Protein AF-A0A1M7HHP9-F1 (afdb_monomer_lite)

Structure (mmCIF, N/CA/C/O backbone):
data_AF-A0A1M7HHP9-F1
#
_entry.id   AF-A0A1M7HHP9-F1
#
loop_
_atom_site.group_PDB
_atom_site.id
_atom_site.type_symbol
_atom_site.label_atom_id
_atom_site.label_alt_id
_atom_site.label_comp_id
_atom_site.label_asym_id
_atom_site.label_entity_id
_atom_site.label_seq_id
_atom_site.pdbx_PDB_ins_code
_atom_site.Cartn_x
_atom_site.Cartn_y
_atom_site.Cartn_z
_atom_site.occupancy
_atom_site.B_iso_or_equiv
_atom_site.auth_seq_id
_atom_site.auth_comp_id
_atom_site.auth_asym_id
_atom_site.auth_atom_id
_atom_site.pdbx_PDB_model_num
ATOM 1 N N . MET A 1 1 ? -4.214 -17.407 -10.089 1.00 53.19 1 MET A N 1
ATOM 2 C CA . MET A 1 1 ? -5.221 -17.128 -11.129 1.00 53.19 1 MET A CA 1
ATOM 3 C C . MET A 1 1 ? -4.438 -16.578 -12.290 1.00 53.19 1 MET A C 1
ATOM 5 O O . MET A 1 1 ? -3.520 -15.814 -12.044 1.00 53.19 1 MET A O 1
ATOM 9 N N . VAL A 1 2 ? -4.725 -17.038 -13.494 1.00 55.94 2 VAL A N 1
ATOM 10 C CA . VAL A 1 2 ? -3.990 -16.623 -14.681 1.00 55.94 2 VAL A CA 1
ATOM 11 C C . VAL A 1 2 ? -4.709 -15.399 -15.241 1.00 55.94 2 VAL A C 1
ATOM 13 O O . VAL A 1 2 ? -5.878 -15.502 -15.608 1.00 55.94 2 VAL A O 1
ATOM 16 N N . VAL A 1 3 ? -4.061 -14.236 -15.213 1.00 57.31 3 VAL A N 1
ATOM 17 C CA . VAL A 1 3 ? -4.671 -12.956 -15.604 1.00 57.31 3 VAL A CA 1
ATOM 18 C C . VAL A 1 3 ? -3.800 -12.321 -16.674 1.00 57.31 3 VAL A C 1
ATOM 20 O O . VAL A 1 3 ? -2.603 -12.152 -16.467 1.00 57.31 3 VAL A O 1
ATOM 23 N N . ASN A 1 4 ? -4.398 -11.965 -17.812 1.00 64.94 4 ASN A N 1
ATOM 24 C CA . ASN A 1 4 ? -3.746 -11.050 -18.740 1.00 64.94 4 ASN A CA 1
ATOM 25 C C . ASN A 1 4 ? -3.861 -9.643 -18.144 1.00 64.94 4 ASN A C 1
ATOM 27 O O . ASN A 1 4 ? -4.970 -9.146 -17.949 1.00 64.94 4 ASN A O 1
ATOM 31 N N . LYS A 1 5 ? -2.720 -9.035 -17.823 1.00 72.06 5 LYS A N 1
ATOM 32 C CA . LYS A 1 5 ? -2.660 -7.723 -17.174 1.00 72.06 5 LYS A CA 1
ATOM 33 C C . LYS A 1 5 ? -2.850 -6.557 -18.150 1.00 72.06 5 LYS A C 1
ATOM 35 O O . LYS A 1 5 ? -3.095 -5.442 -17.712 1.00 72.06 5 LYS A O 1
ATOM 40 N N . GLY A 1 6 ? -2.782 -6.802 -19.461 1.00 81.38 6 GLY A N 1
ATOM 41 C CA . GLY A 1 6 ? -3.069 -5.803 -20.494 1.00 81.38 6 GLY A CA 1
ATOM 42 C C . GLY A 1 6 ? -1.967 -4.763 -20.719 1.00 81.38 6 GLY A C 1
ATOM 43 O O . GLY A 1 6 ? -2.207 -3.797 -21.441 1.00 81.38 6 GLY A O 1
ATOM 44 N N . PHE A 1 7 ? -0.776 -4.962 -20.148 1.00 88.94 7 PHE A N 1
ATOM 45 C CA . PHE A 1 7 ? 0.396 -4.102 -20.331 1.00 88.94 7 PHE A CA 1
ATOM 46 C C . PHE A 1 7 ? 1.686 -4.924 -20.412 1.00 88.94 7 PHE A C 1
ATOM 48 O O . PHE A 1 7 ? 1.739 -6.063 -19.939 1.00 88.94 7 PHE A O 1
ATOM 55 N N . SER A 1 8 ? 2.737 -4.351 -21.000 1.00 88.44 8 SER A N 1
ATOM 56 C CA . SER A 1 8 ? 4.092 -4.904 -20.911 1.00 88.44 8 SER A CA 1
ATOM 57 C C . SER A 1 8 ? 5.008 -4.033 -20.057 1.00 88.44 8 SER A C 1
ATOM 59 O O . SER A 1 8 ? 4.940 -2.810 -20.098 1.00 88.44 8 SER A O 1
ATOM 61 N N . PHE A 1 9 ? 5.934 -4.663 -19.339 1.00 90.06 9 PHE A N 1
ATOM 62 C CA . PHE A 1 9 ? 7.009 -3.967 -18.640 1.00 90.06 9 PHE A CA 1
ATOM 63 C C . PHE A 1 9 ? 8.262 -4.841 -18.602 1.00 90.06 9 PHE A C 1
ATOM 65 O O . PHE A 1 9 ? 8.195 -6.053 -18.380 1.00 90.06 9 PHE A O 1
ATOM 72 N N . SER A 1 10 ? 9.412 -4.211 -18.824 1.00 88.88 10 SER A N 1
ATOM 73 C CA . SER A 1 10 ? 10.724 -4.846 -18.755 1.00 88.88 10 SER A CA 1
ATOM 74 C C . SER A 1 10 ? 11.565 -4.133 -17.712 1.00 88.88 10 SER A C 1
ATOM 76 O O . SER A 1 10 ? 11.562 -2.905 -17.670 1.00 88.88 10 SER A O 1
ATOM 78 N N . ASN A 1 11 ? 12.323 -4.894 -16.927 1.00 90.62 11 ASN A N 1
ATOM 79 C CA . ASN A 1 11 ? 13.262 -4.340 -15.961 1.00 90.62 11 ASN A CA 1
ATOM 80 C C . ASN A 1 11 ? 14.692 -4.802 -16.233 1.00 90.62 11 ASN A C 1
ATOM 82 O O . ASN A 1 11 ? 14.923 -5.784 -16.940 1.00 90.62 11 ASN A O 1
ATOM 86 N N . ILE A 1 12 ? 15.656 -4.103 -15.644 1.00 87.50 12 ILE A N 1
ATOM 87 C CA . ILE A 1 12 ? 17.038 -4.560 -15.579 1.00 87.50 12 ILE A CA 1
ATOM 88 C C . ILE A 1 12 ? 17.132 -5.620 -14.484 1.00 87.50 12 ILE A C 1
ATOM 90 O O . ILE A 1 12 ? 16.880 -5.336 -13.319 1.00 87.50 12 ILE A O 1
ATOM 94 N N . VAL A 1 13 ? 17.504 -6.841 -14.860 1.00 89.88 13 VAL A N 1
ATOM 95 C CA . VAL A 1 13 ? 17.664 -7.968 -13.937 1.00 89.88 13 VAL A CA 1
ATOM 96 C C . VAL A 1 13 ? 19.115 -8.433 -13.952 1.00 89.88 13 VAL A C 1
ATOM 98 O O . VAL A 1 13 ? 19.722 -8.625 -15.008 1.00 89.88 13 VAL A O 1
ATOM 101 N N . GLY A 1 14 ? 19.689 -8.597 -12.765 1.00 87.81 14 GLY A N 1
ATOM 102 C CA . GLY A 1 14 ? 21.088 -8.957 -12.563 1.00 87.81 14 GLY A CA 1
ATOM 103 C C . GLY A 1 14 ? 21.316 -9.472 -11.148 1.00 87.81 14 GLY A C 1
ATOM 104 O O . GLY A 1 14 ? 20.387 -9.963 -10.512 1.00 87.81 14 GLY A O 1
ATOM 105 N N . MET A 1 15 ? 22.545 -9.352 -10.645 1.00 90.94 15 MET A N 1
ATOM 106 C CA . MET A 1 15 ? 22.829 -9.619 -9.233 1.00 90.94 15 MET A CA 1
ATOM 107 C C . MET A 1 15 ? 22.945 -8.322 -8.449 1.00 90.94 15 MET A C 1
ATOM 109 O O . MET A 1 15 ? 23.720 -7.432 -8.800 1.00 90.94 15 MET A O 1
ATOM 113 N N . TYR A 1 16 ? 22.221 -8.275 -7.343 1.00 93.12 16 TYR A N 1
ATOM 114 C CA . TYR A 1 16 ? 22.178 -7.170 -6.408 1.00 93.12 16 TYR A CA 1
ATOM 115 C C . TYR A 1 16 ? 22.799 -7.574 -5.077 1.00 93.12 16 TYR A C 1
ATOM 117 O O . TYR A 1 16 ? 22.799 -8.744 -4.683 1.00 93.12 16 TYR A O 1
ATOM 125 N N . ALA A 1 17 ? 23.331 -6.583 -4.375 1.00 94.00 17 ALA A N 1
ATOM 126 C CA . ALA A 1 17 ? 23.825 -6.732 -3.018 1.00 94.00 17 ALA A CA 1
ATOM 127 C C . ALA A 1 17 ? 23.444 -5.513 -2.184 1.00 94.00 17 ALA A C 1
ATOM 129 O O . ALA A 1 17 ? 23.281 -4.414 -2.713 1.00 94.00 17 ALA A O 1
ATOM 130 N N . ILE A 1 18 ? 23.359 -5.714 -0.871 1.00 94.25 18 ILE A N 1
ATOM 131 C CA . ILE A 1 18 ? 23.227 -4.621 0.088 1.00 94.25 18 ILE A CA 1
ATOM 132 C C . ILE A 1 18 ? 24.627 -4.200 0.536 1.00 94.25 18 ILE A C 1
ATOM 134 O O . ILE A 1 18 ? 25.429 -5.049 0.932 1.00 94.25 18 ILE A O 1
ATOM 138 N N . LYS A 1 19 ? 24.926 -2.903 0.464 1.00 91.31 19 LYS A N 1
ATOM 139 C CA . LYS A 1 19 ? 26.200 -2.309 0.892 1.00 91.31 19 LYS A CA 1
ATOM 140 C C . LYS A 1 19 ? 25.954 -1.134 1.830 1.00 91.31 19 LYS A C 1
ATOM 142 O O . LYS A 1 19 ? 24.908 -0.497 1.758 1.00 91.31 19 LYS A O 1
ATOM 147 N N . GLU A 1 20 ? 26.936 -0.844 2.677 1.00 88.31 20 GLU A N 1
ATOM 148 C CA . GLU A 1 20 ? 26.949 0.389 3.465 1.00 88.31 20 GLU A CA 1
ATOM 149 C C . GLU A 1 20 ? 27.219 1.597 2.550 1.00 88.31 20 GLU A C 1
ATOM 151 O O . GLU A 1 20 ? 28.043 1.527 1.633 1.00 88.31 20 GLU A O 1
ATOM 156 N N . MET A 1 21 ? 26.535 2.708 2.805 1.00 76.25 21 MET A N 1
ATOM 157 C CA . MET A 1 21 ? 26.713 3.974 2.115 1.00 76.25 21 MET A CA 1
ATOM 158 C C . MET A 1 21 ? 28.061 4.592 2.503 1.00 76.25 21 MET A C 1
ATOM 160 O O . MET A 1 21 ? 28.452 4.555 3.675 1.00 76.25 21 MET A O 1
ATOM 164 N N . PRO A 1 22 ? 28.785 5.205 1.553 1.00 66.06 22 PRO A N 1
ATOM 165 C CA . PRO A 1 22 ? 29.992 5.950 1.875 1.00 66.06 22 PRO A CA 1
ATOM 166 C C . PRO A 1 22 ? 29.670 7.109 2.835 1.00 66.06 22 PRO A C 1
ATOM 168 O O . PRO A 1 22 ? 28.656 7.790 2.694 1.00 66.06 22 PRO A O 1
ATOM 171 N N . ALA A 1 23 ? 30.564 7.357 3.800 1.00 56.50 23 ALA A N 1
ATOM 172 C CA . ALA A 1 23 ? 30.360 8.242 4.959 1.00 56.50 23 ALA A CA 1
ATOM 173 C C . ALA A 1 23 ? 29.946 9.700 4.645 1.00 56.50 23 ALA A C 1
ATOM 175 O O . ALA A 1 23 ? 29.529 10.424 5.548 1.00 56.50 23 ALA A O 1
ATOM 176 N N . ASN A 1 24 ? 30.038 10.119 3.381 1.00 51.72 24 ASN A N 1
ATOM 177 C CA . ASN A 1 24 ? 29.730 11.465 2.900 1.00 51.72 24 ASN A CA 1
ATOM 178 C C . ASN A 1 24 ? 28.254 11.630 2.473 1.00 51.72 24 ASN A C 1
ATOM 180 O O . ASN A 1 24 ? 27.870 12.705 2.019 1.00 51.72 24 ASN A O 1
ATOM 184 N N . HIS A 1 25 ? 27.431 10.580 2.576 1.00 47.97 25 HIS A N 1
ATOM 185 C CA . HIS A 1 25 ? 25.999 10.580 2.240 1.00 47.97 25 HIS A CA 1
ATOM 186 C C . HIS A 1 25 ? 25.142 10.182 3.451 1.00 47.97 25 HIS A C 1
ATOM 188 O O . HIS A 1 25 ? 24.228 9.371 3.344 1.00 47.97 25 HIS A O 1
ATOM 194 N N . LYS A 1 26 ? 25.457 10.736 4.629 1.00 43.06 26 LYS A N 1
ATOM 195 C CA . LYS A 1 26 ? 24.654 10.553 5.846 1.00 43.06 26 LYS A CA 1
ATOM 196 C C . LYS A 1 26 ? 23.369 11.370 5.772 1.00 43.06 26 LYS A C 1
ATOM 198 O O . LYS A 1 26 ? 23.274 12.449 6.346 1.00 43.06 26 LYS A O 1
ATOM 203 N N . LEU A 1 27 ? 22.391 10.833 5.069 1.00 46.41 27 LEU A N 1
ATOM 204 C CA . LEU A 1 27 ? 20.988 11.168 5.230 1.00 46.41 27 LEU A CA 1
ATOM 205 C C . LEU A 1 27 ? 20.285 9.809 5.283 1.00 46.41 27 LEU A C 1
ATOM 207 O O . LEU A 1 27 ? 20.341 9.086 4.293 1.00 46.41 27 LEU A O 1
ATOM 211 N N . ASN A 1 28 ? 19.656 9.485 6.423 1.00 50.41 28 ASN A N 1
ATOM 212 C CA . ASN A 1 28 ? 18.664 8.408 6.648 1.00 50.41 28 ASN A CA 1
ATOM 213 C C . ASN A 1 28 ? 19.106 7.242 7.570 1.00 50.41 28 ASN A C 1
ATOM 215 O O . ASN A 1 28 ? 20.288 7.032 7.836 1.00 50.41 28 ASN A O 1
ATOM 219 N N . SER A 1 29 ? 18.105 6.556 8.138 1.00 56.34 29 SER A N 1
ATOM 220 C CA . SER A 1 29 ? 18.165 5.720 9.348 1.00 56.34 29 SER A CA 1
ATOM 221 C C . SER A 1 29 ? 18.798 4.332 9.177 1.00 56.34 29 SER A C 1
ATOM 223 O O . SER A 1 29 ? 19.263 3.769 10.170 1.00 56.34 29 SER A O 1
ATOM 225 N N . SER A 1 30 ? 18.955 3.813 7.959 1.00 62.09 30 SER A N 1
ATOM 226 C CA . SER A 1 30 ? 20.000 2.838 7.648 1.00 62.09 30 SER A CA 1
ATOM 227 C C . SER A 1 30 ? 20.970 3.410 6.620 1.00 62.09 30 SER A C 1
ATOM 229 O O . SER A 1 30 ? 20.599 3.855 5.535 1.00 62.09 30 SER A O 1
ATOM 231 N N . ASN A 1 31 ? 22.265 3.364 6.936 1.00 77.50 31 ASN A N 1
ATOM 232 C CA . ASN A 1 31 ? 23.327 3.703 5.990 1.00 77.50 31 ASN A CA 1
ATOM 233 C C . ASN A 1 31 ? 23.468 2.597 4.926 1.00 77.50 31 ASN A C 1
ATOM 235 O O . ASN A 1 31 ? 24.584 2.237 4.587 1.00 77.50 31 ASN A O 1
ATOM 239 N N . LYS A 1 32 ? 22.383 1.993 4.425 1.00 89.25 32 LYS A N 1
ATOM 240 C CA . LYS A 1 32 ? 22.427 0.834 3.527 1.00 89.25 32 LYS A CA 1
ATOM 241 C C . LYS A 1 32 ? 21.716 1.105 2.210 1.00 89.25 32 LYS A C 1
ATOM 243 O O . LYS A 1 32 ? 20.617 1.653 2.160 1.00 89.25 32 LYS A O 1
ATOM 248 N N . ILE A 1 33 ? 22.340 0.646 1.134 1.00 90.31 33 ILE A N 1
ATOM 249 C CA . ILE A 1 33 ? 21.826 0.721 -0.233 1.00 90.31 33 ILE A CA 1
ATOM 250 C C . ILE A 1 33 ? 21.805 -0.661 -0.868 1.00 90.31 33 ILE A C 1
ATOM 252 O O . ILE A 1 33 ? 22.700 -1.478 -0.650 1.00 90.31 33 ILE A O 1
ATOM 256 N N . ILE A 1 34 ? 20.791 -0.906 -1.686 1.00 92.69 34 ILE A N 1
ATOM 257 C CA . ILE A 1 34 ? 20.716 -2.032 -2.608 1.00 92.69 34 ILE A CA 1
ATOM 258 C C . ILE A 1 34 ? 21.317 -1.553 -3.928 1.00 92.69 34 ILE A C 1
ATOM 260 O O . ILE A 1 34 ? 20.832 -0.583 -4.504 1.00 92.69 34 ILE A O 1
ATOM 264 N N . THR A 1 35 ? 22.371 -2.212 -4.403 1.00 91.31 35 THR A N 1
ATOM 265 C CA . THR A 1 35 ? 23.112 -1.802 -5.606 1.00 91.31 35 THR A CA 1
ATOM 266 C C . THR A 1 35 ? 23.379 -2.992 -6.519 1.00 91.31 35 THR A C 1
ATOM 268 O O . THR A 1 35 ? 23.590 -4.120 -6.052 1.00 91.31 35 THR A O 1
ATOM 271 N N . ALA A 1 36 ? 23.369 -2.756 -7.830 1.00 88.00 36 ALA A N 1
ATOM 272 C CA . ALA A 1 36 ? 23.753 -3.766 -8.810 1.00 88.00 36 ALA A CA 1
ATOM 273 C C . ALA A 1 36 ? 25.262 -4.070 -8.714 1.00 88.00 36 ALA A C 1
ATOM 275 O O . ALA A 1 36 ? 26.099 -3.168 -8.711 1.00 88.00 36 ALA A O 1
ATOM 276 N N . LEU A 1 37 ? 25.635 -5.351 -8.659 1.00 85.38 37 LEU A N 1
ATOM 277 C CA . LEU A 1 37 ? 27.043 -5.774 -8.655 1.00 85.38 37 LEU A CA 1
ATOM 278 C C . LEU A 1 37 ? 27.695 -5.665 -10.036 1.00 85.38 37 LEU A C 1
ATOM 280 O O . LEU A 1 37 ? 28.905 -5.475 -10.136 1.00 85.38 37 LEU A O 1
ATOM 284 N N . TYR A 1 38 ? 26.898 -5.803 -11.089 1.00 77.81 38 TYR A N 1
ATOM 285 C CA . TYR A 1 38 ? 27.306 -5.670 -12.479 1.00 77.81 38 TYR A CA 1
ATOM 286 C C . TYR A 1 38 ? 26.111 -5.209 -13.324 1.00 77.81 38 TYR A C 1
ATOM 288 O O . TYR A 1 38 ? 24.967 -5.315 -12.868 1.00 77.81 38 TYR A O 1
ATOM 296 N N . PRO A 1 39 ? 26.341 -4.706 -14.550 1.00 69.62 39 PRO A N 1
ATOM 297 C CA . PRO A 1 39 ? 25.261 -4.343 -15.458 1.00 69.62 39 PRO A CA 1
ATOM 298 C C . PRO A 1 39 ? 24.360 -5.557 -15.726 1.00 69.62 39 PRO A C 1
ATOM 300 O O . PRO A 1 39 ? 24.784 -6.529 -16.344 1.00 69.62 39 PRO A O 1
ATOM 303 N N . GLY A 1 40 ? 23.131 -5.524 -15.206 1.00 78.69 40 GLY A N 1
ATOM 304 C CA . GLY A 1 40 ? 22.105 -6.518 -15.519 1.00 78.69 40 GLY A CA 1
ATOM 305 C C . GLY A 1 40 ? 21.593 -6.382 -16.955 1.00 78.69 40 GLY A C 1
ATOM 306 O O . GLY A 1 40 ? 21.861 -5.374 -17.622 1.00 78.69 40 GLY A O 1
ATOM 307 N N . ASN A 1 41 ? 20.811 -7.369 -17.390 1.00 82.31 41 ASN A N 1
ATOM 308 C CA . ASN A 1 41 ? 20.209 -7.429 -18.723 1.00 82.31 41 ASN A CA 1
ATOM 309 C C . ASN A 1 41 ? 18.741 -7.011 -18.680 1.00 82.31 41 ASN A C 1
ATOM 311 O O . ASN A 1 41 ? 18.076 -7.161 -17.650 1.00 82.31 41 ASN A O 1
ATOM 315 N N . LEU A 1 42 ? 18.218 -6.529 -19.806 1.00 84.00 42 LEU A N 1
ATOM 316 C CA . LEU A 1 42 ? 16.804 -6.203 -19.900 1.00 84.00 42 LEU A CA 1
ATOM 317 C C . LEU A 1 42 ? 15.982 -7.500 -19.967 1.00 84.00 42 LEU A C 1
ATOM 319 O O . LEU A 1 42 ? 16.120 -8.301 -20.890 1.00 84.00 42 LEU A O 1
ATOM 323 N N . LYS A 1 43 ? 15.099 -7.710 -18.991 1.00 88.00 43 LYS A N 1
ATOM 324 C CA . LYS A 1 43 ? 14.197 -8.863 -18.922 1.00 88.00 43 LYS A CA 1
ATOM 325 C C . LYS A 1 43 ? 12.753 -8.382 -18.936 1.00 88.00 43 LYS A C 1
ATOM 327 O O . LYS A 1 43 ? 12.373 -7.535 -18.130 1.00 88.00 43 LYS A O 1
ATOM 332 N N . LYS A 1 44 ? 11.938 -8.955 -19.823 1.00 88.81 44 LYS A N 1
ATOM 333 C CA . LYS A 1 44 ? 10.489 -8.731 -19.828 1.00 88.81 44 LYS A CA 1
ATOM 334 C C . LYS A 1 44 ? 9.876 -9.410 -18.601 1.00 88.81 44 LYS A C 1
ATOM 336 O O . LYS A 1 44 ? 10.042 -10.617 -18.436 1.00 88.81 44 LYS A O 1
ATOM 341 N N . LEU A 1 45 ? 9.236 -8.626 -17.738 1.00 90.50 45 LEU A N 1
ATOM 342 C CA . LEU A 1 45 ? 8.615 -9.100 -16.498 1.00 90.50 45 LEU A CA 1
ATOM 343 C C . LEU A 1 45 ? 7.104 -9.212 -16.617 1.00 90.50 45 LEU A C 1
ATOM 345 O O . LEU A 1 45 ? 6.557 -10.181 -16.119 1.00 90.50 45 LEU A O 1
ATOM 349 N N . TYR A 1 46 ? 6.485 -8.245 -17.297 1.00 90.06 46 TYR A N 1
ATOM 350 C CA . TYR A 1 46 ? 5.071 -8.264 -17.642 1.00 90.06 46 TYR A CA 1
ATOM 351 C C . TYR A 1 46 ? 4.915 -8.247 -19.152 1.00 90.06 46 TYR A C 1
ATOM 353 O O . TYR A 1 46 ? 5.674 -7.576 -19.869 1.00 90.06 46 TYR A O 1
ATOM 361 N N . SER A 1 47 ? 3.908 -8.946 -19.653 1.00 85.12 47 SER A N 1
ATOM 362 C CA . SER A 1 47 ? 3.653 -9.027 -21.079 1.00 85.12 47 SER A CA 1
ATOM 363 C C . SER A 1 47 ? 2.165 -9.023 -21.414 1.00 85.12 47 SER A C 1
ATOM 365 O O . SER A 1 47 ? 1.408 -9.911 -21.035 1.00 85.12 47 SER A O 1
ATOM 367 N N . GLN A 1 48 ? 1.783 -8.052 -22.247 1.00 76.75 48 GLN A N 1
ATOM 368 C CA . GLN A 1 48 ? 0.407 -7.782 -22.677 1.00 76.75 48 GLN A CA 1
ATOM 369 C C . GLN A 1 48 ? -0.300 -8.978 -23.339 1.00 76.75 48 GLN A C 1
ATOM 371 O O . GLN A 1 48 ? -1.524 -9.064 -23.328 1.00 76.75 48 GLN A O 1
ATOM 376 N N . ASN A 1 49 ? 0.457 -9.903 -23.933 1.00 68.06 49 ASN A N 1
ATOM 377 C CA . ASN A 1 49 ? -0.086 -11.029 -24.702 1.00 68.06 49 ASN A CA 1
ATOM 378 C C . ASN A 1 49 ? 0.114 -12.381 -24.014 1.00 68.06 49 ASN A C 1
ATOM 380 O O . ASN A 1 49 ? -0.187 -13.416 -24.609 1.00 68.06 49 ASN A O 1
ATOM 384 N N . SER A 1 50 ? 0.643 -12.394 -22.789 1.00 64.69 50 SER A N 1
ATOM 385 C CA . SER A 1 50 ? 0.848 -13.628 -22.043 1.00 64.69 50 SER A CA 1
ATOM 386 C C . SER A 1 50 ? 0.065 -13.646 -20.749 1.00 64.69 50 SER A C 1
ATOM 388 O O . SER A 1 50 ? -0.161 -12.657 -20.063 1.00 64.69 50 SER A O 1
ATOM 390 N N . TYR A 1 51 ? -0.341 -14.859 -20.447 1.00 60.00 51 TYR A N 1
ATOM 391 C CA . TYR A 1 51 ? -0.986 -15.254 -19.229 1.00 60.00 51 TYR A CA 1
ATOM 392 C C . TYR A 1 51 ? 0.105 -15.639 -18.237 1.00 60.00 51 TYR A C 1
ATOM 394 O O . TYR A 1 51 ? 0.734 -16.685 -18.386 1.00 60.00 51 TYR A O 1
ATOM 402 N N . GLU A 1 52 ? 0.374 -14.765 -17.274 1.00 64.00 52 GLU A N 1
ATOM 403 C CA . GLU A 1 52 ? 1.422 -14.996 -16.282 1.00 64.00 52 GLU A CA 1
ATOM 404 C C . GLU A 1 52 ? 0.860 -15.754 -15.074 1.00 64.00 52 GLU A C 1
ATOM 406 O O . GLU A 1 52 ? -0.265 -15.518 -14.615 1.00 64.00 52 GLU A O 1
ATOM 411 N N . GLU A 1 53 ? 1.636 -16.726 -14.590 1.00 62.75 53 GLU A N 1
ATOM 412 C CA . GLU A 1 53 ? 1.368 -17.404 -13.327 1.00 62.75 53 GLU A CA 1
ATOM 413 C C . GLU A 1 53 ? 2.048 -16.644 -12.191 1.00 62.75 53 GLU A C 1
ATOM 415 O O . GLU A 1 53 ? 3.255 -16.428 -12.218 1.00 62.75 53 GLU A O 1
ATOM 420 N N . GLY A 1 54 ? 1.274 -16.294 -11.167 1.00 79.56 54 GLY A N 1
ATOM 421 C CA . GLY A 1 54 ? 1.781 -15.549 -10.018 1.00 79.56 54 GLY A CA 1
ATOM 422 C C . GLY A 1 54 ? 1.493 -14.057 -10.127 1.00 79.56 54 GLY A C 1
ATOM 423 O O . GLY A 1 54 ? 0.727 -13.613 -10.979 1.00 79.56 54 GLY A O 1
ATOM 424 N N . SER A 1 55 ? 2.032 -13.309 -9.179 1.00 90.06 55 SER A N 1
ATOM 425 C CA . SER A 1 55 ? 1.862 -11.866 -9.071 1.00 90.06 55 SER A CA 1
ATOM 426 C C . SER A 1 55 ? 3.090 -11.330 -8.373 1.00 90.06 55 SER A C 1
ATOM 428 O O . SER A 1 55 ? 3.392 -11.739 -7.247 1.00 90.06 55 SER A O 1
ATOM 430 N N . ILE A 1 56 ? 3.796 -10.434 -9.052 1.00 94.75 56 ILE A N 1
ATOM 431 C CA . ILE A 1 56 ? 5.021 -9.854 -8.512 1.00 94.75 56 ILE A CA 1
ATOM 432 C C . ILE A 1 56 ? 4.654 -8.978 -7.312 1.00 94.75 56 ILE A C 1
ATOM 434 O O . ILE A 1 56 ? 5.350 -9.024 -6.303 1.00 94.75 56 ILE A O 1
ATOM 438 N N . ALA A 1 57 ? 3.509 -8.286 -7.361 1.00 95.06 57 ALA A N 1
ATOM 439 C CA . ALA A 1 57 ? 2.991 -7.513 -6.234 1.00 95.06 57 ALA A CA 1
ATOM 440 C C . ALA A 1 57 ? 2.717 -8.382 -4.986 1.00 95.06 57 ALA A C 1
ATOM 442 O O . ALA A 1 57 ? 3.123 -8.028 -3.877 1.00 95.06 57 ALA A O 1
ATOM 443 N N . TYR A 1 58 ? 2.083 -9.556 -5.143 1.00 94.50 58 TYR A N 1
ATOM 444 C CA . TYR A 1 58 ? 1.838 -10.467 -4.013 1.00 94.50 58 TYR A CA 1
ATOM 445 C C . TYR A 1 58 ? 3.113 -11.116 -3.458 1.00 94.50 58 TYR A C 1
ATOM 447 O O . TYR A 1 58 ? 3.150 -11.443 -2.266 1.00 94.50 58 TYR A O 1
ATOM 455 N N . GLU A 1 59 ? 4.138 -11.313 -4.291 1.00 95.19 59 GLU A N 1
ATOM 456 C CA . GLU A 1 59 ? 5.464 -11.756 -3.847 1.00 95.19 59 GLU A CA 1
ATOM 457 C C . GLU A 1 59 ? 6.209 -10.643 -3.107 1.00 95.19 59 GLU A C 1
ATOM 459 O O . GLU A 1 59 ? 6.748 -10.896 -2.032 1.00 95.19 59 GLU A O 1
ATOM 464 N N . PHE A 1 60 ? 6.180 -9.417 -3.633 1.00 96.94 60 PHE A N 1
ATOM 465 C CA . PHE A 1 60 ? 6.842 -8.250 -3.054 1.00 96.94 60 PHE A CA 1
ATOM 466 C C . PHE A 1 60 ? 6.325 -7.934 -1.651 1.00 96.94 60 PHE A C 1
ATOM 468 O O . PHE A 1 60 ? 7.097 -7.886 -0.699 1.00 96.94 60 PHE A O 1
ATOM 475 N N . GLN A 1 61 ? 5.006 -7.821 -1.493 1.00 95.25 61 GLN A N 1
ATOM 476 C CA . G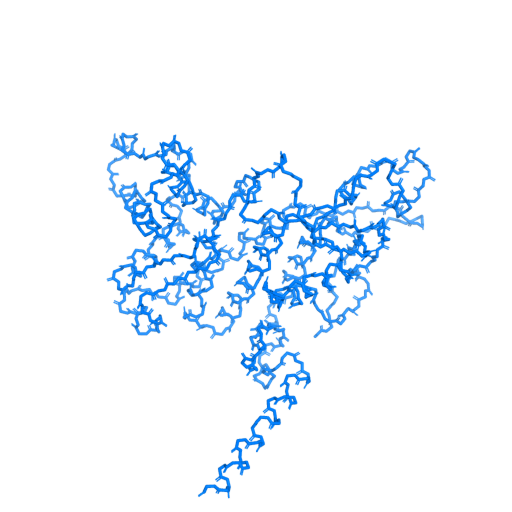LN A 1 61 ? 4.387 -7.535 -0.195 1.00 95.25 61 GLN A CA 1
ATOM 477 C C . GLN A 1 61 ? 4.618 -8.646 0.850 1.00 95.25 61 GLN A C 1
ATOM 479 O O . GLN A 1 61 ? 4.433 -8.429 2.043 1.00 95.25 61 GLN A O 1
ATOM 484 N N . ALA A 1 62 ? 4.949 -9.867 0.407 1.00 95.50 62 ALA A N 1
ATOM 485 C CA . ALA A 1 62 ? 5.162 -11.012 1.289 1.00 95.50 62 ALA A CA 1
ATOM 486 C C . ALA A 1 62 ? 6.598 -11.107 1.824 1.00 95.50 62 ALA A C 1
ATOM 488 O O . ALA A 1 62 ? 6.862 -12.003 2.630 1.00 95.50 62 ALA A O 1
ATOM 489 N N . ILE A 1 63 ? 7.509 -10.245 1.357 1.00 96.25 63 ILE A N 1
ATOM 490 C CA . ILE A 1 63 ? 8.900 -10.211 1.807 1.00 96.25 63 ILE A CA 1
ATOM 491 C C . ILE A 1 63 ? 8.931 -9.914 3.307 1.00 96.25 63 ILE A C 1
ATOM 493 O O . ILE A 1 63 ? 8.370 -8.923 3.771 1.00 96.25 63 ILE A O 1
ATOM 497 N N . ASP A 1 64 ? 9.627 -10.760 4.064 1.00 94.31 64 ASP A N 1
ATOM 498 C CA . ASP A 1 64 ? 10.008 -10.420 5.434 1.00 94.31 64 ASP A CA 1
ATOM 499 C C . ASP A 1 64 ? 11.081 -9.326 5.388 1.00 94.31 64 ASP A C 1
ATOM 501 O O . ASP A 1 64 ? 12.201 -9.555 4.927 1.00 94.31 64 ASP A O 1
ATOM 505 N N . THR A 1 65 ? 10.734 -8.128 5.857 1.00 91.75 65 THR A N 1
ATOM 506 C CA . THR A 1 65 ? 11.599 -6.940 5.823 1.00 91.75 65 THR A CA 1
ATOM 507 C C . THR A 1 65 ? 12.855 -7.089 6.682 1.00 91.75 65 THR A C 1
ATOM 509 O O . THR A 1 65 ? 13.841 -6.390 6.448 1.00 91.75 65 THR A O 1
ATOM 512 N N . ASN A 1 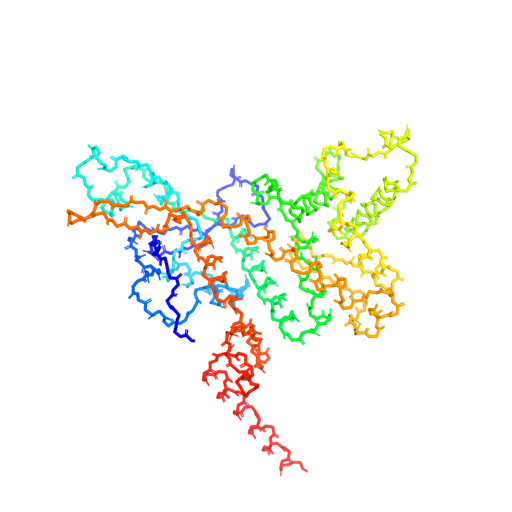66 ? 12.871 -8.043 7.620 1.00 91.75 66 ASN A N 1
ATOM 513 C CA . ASN A 1 66 ? 14.053 -8.387 8.411 1.00 91.75 66 ASN A CA 1
ATOM 514 C C . ASN A 1 66 ? 14.955 -9.426 7.718 1.00 91.75 66 ASN A C 1
ATOM 516 O O . ASN A 1 66 ? 16.109 -9.615 8.118 1.00 91.75 66 ASN A O 1
ATOM 520 N N . ASP A 1 67 ? 14.468 -10.097 6.669 1.00 94.75 67 ASP A N 1
ATOM 521 C CA . ASP A 1 67 ? 15.216 -11.101 5.917 1.00 94.75 67 ASP A CA 1
ATOM 522 C C . ASP A 1 67 ? 15.858 -10.497 4.661 1.00 94.75 67 ASP A C 1
ATOM 524 O O . ASP A 1 67 ? 15.329 -10.529 3.546 1.00 94.75 67 ASP A O 1
ATOM 528 N N . ILE A 1 68 ? 17.091 -10.017 4.835 1.00 93.75 68 ILE A N 1
ATOM 529 C CA . ILE A 1 68 ? 17.932 -9.484 3.752 1.00 93.75 68 ILE A CA 1
ATOM 530 C C . ILE A 1 68 ? 18.038 -10.452 2.561 1.00 93.75 68 ILE A C 1
ATOM 532 O O . ILE A 1 68 ? 18.156 -10.008 1.415 1.00 93.75 68 ILE A O 1
ATOM 536 N N . LYS A 1 69 ? 18.001 -11.773 2.787 1.00 96.19 69 LYS A N 1
ATOM 537 C CA . LYS A 1 69 ? 18.110 -12.739 1.686 1.00 96.19 69 LYS A CA 1
ATOM 538 C C . LYS A 1 69 ? 16.872 -12.709 0.803 1.00 96.19 69 LYS A C 1
ATOM 540 O O . LYS A 1 69 ? 17.032 -12.803 -0.410 1.00 96.19 69 LYS A O 1
ATOM 545 N N . GLN A 1 70 ? 15.679 -12.547 1.378 1.00 96.25 70 GLN A N 1
ATOM 546 C CA . GLN A 1 70 ? 14.445 -12.408 0.601 1.00 96.25 70 GLN A CA 1
ATOM 547 C C . GLN A 1 70 ? 14.447 -11.120 -0.222 1.00 96.25 70 GLN A C 1
ATOM 549 O O . GLN A 1 70 ? 14.121 -11.168 -1.406 1.00 96.25 70 GLN A O 1
ATOM 554 N N . ILE A 1 71 ? 14.912 -10.006 0.355 1.00 96.88 71 ILE A N 1
ATOM 555 C CA . ILE A 1 71 ? 15.074 -8.729 -0.363 1.00 96.88 71 ILE A CA 1
ATOM 556 C C . ILE A 1 71 ? 16.015 -8.901 -1.566 1.00 96.88 71 ILE A C 1
ATOM 558 O O . ILE A 1 71 ? 15.654 -8.582 -2.698 1.00 96.88 71 ILE A O 1
ATOM 562 N N . ILE A 1 72 ? 17.210 -9.464 -1.350 1.00 96.50 72 ILE A N 1
ATOM 563 C CA . ILE A 1 72 ? 18.183 -9.700 -2.429 1.00 96.50 72 ILE A CA 1
ATOM 564 C C . ILE A 1 72 ? 17.625 -10.678 -3.469 1.00 96.50 72 ILE A C 1
ATOM 566 O O . ILE A 1 72 ? 17.819 -10.472 -4.665 1.00 96.50 72 ILE A O 1
ATOM 570 N N . GLN A 1 73 ? 16.935 -11.738 -3.042 1.00 96.88 73 GLN A N 1
ATOM 571 C CA . GLN A 1 73 ? 16.333 -12.709 -3.951 1.00 96.88 73 GLN A CA 1
ATOM 572 C C . GLN A 1 73 ? 15.276 -12.055 -4.846 1.00 96.88 73 GLN A C 1
ATOM 574 O O . GLN A 1 73 ? 15.294 -12.292 -6.054 1.00 96.88 73 GLN A O 1
ATOM 579 N N . PHE A 1 74 ? 14.416 -11.204 -4.282 1.00 97.25 74 PHE A N 1
ATOM 580 C CA . PHE A 1 74 ? 13.434 -10.442 -5.046 1.00 97.25 74 PHE A CA 1
ATOM 581 C C . PHE A 1 74 ? 14.119 -9.548 -6.087 1.00 97.25 74 PHE A C 1
ATOM 583 O O . PHE A 1 74 ? 13.817 -9.645 -7.278 1.00 97.25 74 PHE A O 1
ATOM 590 N N . CYS A 1 75 ? 15.115 -8.755 -5.675 1.00 96.06 75 CYS A N 1
ATOM 591 C CA . CYS A 1 75 ? 15.864 -7.887 -6.587 1.00 96.06 75 CYS A CA 1
ATOM 592 C C . CYS A 1 75 ? 16.598 -8.683 -7.678 1.00 96.06 75 CYS A C 1
ATOM 594 O O . CYS A 1 75 ? 16.617 -8.282 -8.837 1.00 96.06 75 CYS A O 1
ATOM 596 N N . ASN A 1 76 ? 17.164 -9.848 -7.358 1.00 94.81 76 ASN A N 1
ATOM 597 C CA . ASN A 1 76 ? 17.813 -10.711 -8.352 1.00 94.81 76 ASN A CA 1
ATOM 598 C C . ASN A 1 76 ? 16.822 -11.310 -9.359 1.00 94.81 76 ASN A C 1
ATOM 600 O O . ASN A 1 76 ? 17.203 -11.646 -10.479 1.00 94.81 76 ASN A O 1
ATOM 604 N N . GLN A 1 77 ? 15.561 -11.482 -8.965 1.00 95.12 77 GLN A N 1
ATOM 605 C CA . GLN A 1 77 ? 14.524 -12.070 -9.808 1.00 95.12 77 GLN A CA 1
ATOM 606 C C . GLN A 1 77 ? 13.839 -11.031 -10.708 1.00 95.12 77 GLN A C 1
ATOM 608 O O . GLN A 1 77 ? 13.549 -11.336 -11.876 1.00 95.12 77 GLN A O 1
ATOM 613 N N . TYR A 1 78 ? 13.618 -9.824 -10.175 1.00 95.44 78 TYR A N 1
ATOM 614 C CA . TYR A 1 78 ? 12.774 -8.784 -10.771 1.00 95.44 78 TYR A CA 1
ATOM 615 C C . TYR A 1 78 ? 13.468 -7.431 -10.989 1.00 95.44 78 TYR A C 1
ATOM 617 O O . TYR A 1 78 ? 12.893 -6.563 -11.635 1.00 95.44 78 TYR A O 1
ATOM 625 N N . GLY A 1 79 ? 14.697 -7.234 -10.519 1.00 93.75 79 GLY A N 1
ATOM 626 C CA . GLY A 1 79 ? 15.381 -5.938 -10.556 1.00 93.75 79 GLY A CA 1
ATOM 627 C C . GLY A 1 79 ? 14.996 -5.017 -9.395 1.00 93.75 79 GLY A C 1
ATOM 628 O O . GLY A 1 79 ? 14.267 -5.406 -8.484 1.00 93.75 79 GLY A O 1
ATOM 629 N N . LEU A 1 80 ? 15.504 -3.782 -9.418 1.00 93.88 80 LEU A N 1
ATOM 630 C CA . LEU A 1 80 ? 15.142 -2.752 -8.435 1.00 93.88 80 LEU A CA 1
ATOM 631 C C . LEU A 1 80 ? 13.765 -2.152 -8.731 1.00 93.88 80 LEU A C 1
ATOM 633 O O . LEU A 1 80 ? 13.282 -2.209 -9.863 1.00 93.88 80 LEU A O 1
ATOM 637 N N . LEU A 1 81 ? 13.166 -1.529 -7.710 1.00 93.31 81 LEU A N 1
ATOM 638 C CA . LEU A 1 81 ? 11.891 -0.811 -7.828 1.00 93.31 81 LEU A CA 1
ATOM 639 C C . LEU A 1 81 ? 11.964 0.307 -8.871 1.00 93.31 81 LEU A C 1
ATOM 641 O O . LEU A 1 81 ? 11.052 0.453 -9.681 1.00 93.31 81 LEU A O 1
ATOM 645 N N . PHE A 1 82 ? 13.089 1.023 -8.893 1.00 88.88 82 PHE A N 1
ATOM 646 C CA . PHE A 1 82 ? 13.390 2.106 -9.820 1.00 88.88 82 PHE A CA 1
ATOM 647 C C . PHE A 1 82 ? 14.730 1.843 -10.508 1.00 88.88 82 PHE A C 1
ATOM 649 O O . PHE A 1 82 ? 15.650 1.291 -9.903 1.00 88.88 82 PHE A O 1
ATOM 656 N N . SER A 1 83 ? 14.849 2.258 -11.768 1.00 85.81 83 SER A N 1
ATOM 657 C CA . SER A 1 83 ? 16.096 2.170 -12.525 1.00 85.81 83 SER A CA 1
ATOM 658 C C . SER A 1 83 ? 16.319 3.464 -13.295 1.00 85.81 83 SER A C 1
ATOM 660 O O . SER A 1 83 ? 15.538 3.825 -14.181 1.00 85.81 83 SER A O 1
ATOM 662 N N . ASN A 1 84 ? 17.427 4.139 -12.997 1.00 77.88 84 ASN A N 1
ATOM 663 C CA . ASN A 1 84 ? 17.849 5.331 -13.726 1.00 77.88 84 ASN A CA 1
ATOM 664 C C . ASN A 1 84 ? 18.165 4.985 -15.185 1.00 77.88 84 ASN A C 1
ATOM 666 O O . ASN A 1 84 ? 17.933 5.802 -16.079 1.00 77.88 84 ASN A O 1
ATOM 670 N N . ARG A 1 85 ? 18.622 3.750 -15.447 1.00 76.19 85 ARG A N 1
ATOM 671 C CA . ARG A 1 85 ? 18.808 3.238 -16.814 1.00 76.19 85 ARG A CA 1
ATOM 672 C C . ARG A 1 85 ? 17.495 3.244 -17.583 1.00 76.19 85 ARG A C 1
ATOM 674 O O . ARG A 1 85 ? 17.458 3.747 -18.700 1.00 76.19 85 ARG A O 1
ATOM 681 N N . LEU A 1 86 ? 16.419 2.722 -16.992 1.00 77.56 86 LEU A N 1
ATOM 682 C CA . LEU A 1 86 ? 15.106 2.697 -17.644 1.00 77.56 86 LEU A CA 1
ATOM 683 C C . LEU A 1 86 ? 14.520 4.096 -17.831 1.00 77.56 86 LEU A C 1
ATOM 685 O O . LEU A 1 86 ? 13.951 4.367 -18.889 1.00 77.56 86 LEU A O 1
ATOM 689 N N . LEU A 1 87 ? 14.703 4.996 -16.860 1.00 75.31 87 LEU A N 1
ATOM 690 C CA . LEU A 1 87 ? 14.292 6.397 -16.987 1.00 75.31 87 LEU A CA 1
ATOM 691 C C . LEU A 1 87 ? 14.988 7.088 -18.171 1.00 75.31 87 LEU A C 1
ATOM 693 O O . LEU A 1 87 ? 14.329 7.751 -18.972 1.00 75.31 87 LEU A O 1
ATOM 697 N N . ALA A 1 88 ? 16.296 6.879 -18.355 1.00 66.12 88 ALA A N 1
ATOM 698 C CA . ALA A 1 88 ? 17.045 7.454 -19.477 1.00 66.12 88 ALA A CA 1
ATOM 699 C C . ALA A 1 88 ? 16.544 6.964 -20.854 1.00 66.12 88 ALA A C 1
ATOM 701 O O . ALA A 1 88 ? 16.554 7.719 -21.836 1.00 66.12 88 ALA A O 1
ATOM 702 N N . ASN A 1 89 ? 16.028 5.732 -20.921 1.00 64.12 89 ASN A N 1
ATOM 703 C CA . ASN A 1 89 ? 15.474 5.127 -22.142 1.00 64.12 89 ASN A CA 1
ATOM 704 C C . ASN A 1 89 ? 14.118 5.702 -22.566 1.00 64.12 89 ASN A C 1
ATOM 706 O O . ASN A 1 89 ? 13.593 5.336 -23.619 1.00 64.12 89 ASN A O 1
ATOM 710 N N . GLN A 1 90 ? 13.534 6.592 -21.766 1.00 62.16 90 GLN A N 1
ATOM 711 C CA . GLN A 1 90 ? 12.293 7.279 -22.119 1.00 62.16 90 GLN A CA 1
ATOM 712 C C . GLN A 1 90 ? 12.499 8.435 -23.093 1.00 62.16 90 GLN A C 1
ATOM 714 O O . GLN A 1 90 ? 11.530 9.011 -23.586 1.00 62.16 90 GLN A O 1
ATOM 719 N N . THR A 1 91 ? 13.749 8.786 -23.372 1.00 65.81 91 THR A N 1
ATOM 720 C CA . THR A 1 91 ? 14.082 9.741 -24.422 1.00 65.81 91 THR A CA 1
ATOM 721 C C . THR A 1 91 ? 14.083 9.043 -25.783 1.00 65.81 91 THR A C 1
ATOM 723 O O . THR A 1 91 ? 14.474 7.884 -25.914 1.00 65.81 91 THR A O 1
ATOM 726 N N . ASN A 1 92 ? 13.718 9.765 -26.843 1.00 65.75 92 ASN A N 1
ATOM 727 C CA . ASN A 1 92 ? 13.803 9.267 -28.224 1.00 65.75 92 ASN A CA 1
ATOM 728 C C . ASN A 1 92 ? 15.249 9.201 -28.754 1.00 65.75 92 ASN A C 1
ATOM 730 O O . ASN A 1 92 ? 15.475 9.115 -29.959 1.00 65.75 92 ASN A O 1
ATOM 734 N N . ASN A 1 93 ? 16.242 9.229 -27.863 1.00 61.75 93 ASN A N 1
ATOM 735 C CA . ASN A 1 93 ? 17.656 9.246 -28.214 1.00 61.75 93 ASN A CA 1
ATOM 736 C C . ASN A 1 93 ? 18.063 8.004 -29.024 1.00 61.75 93 ASN A C 1
ATOM 738 O O . ASN A 1 93 ? 18.906 8.114 -29.914 1.00 61.75 93 ASN A O 1
ATOM 742 N N . TYR A 1 94 ? 17.414 6.853 -28.801 1.00 61.81 94 TYR A N 1
ATOM 743 C CA . TYR A 1 94 ? 17.651 5.624 -29.571 1.00 61.81 94 TYR A CA 1
ATOM 744 C C . TYR A 1 94 ? 17.403 5.800 -31.083 1.00 61.81 94 TYR A C 1
ATOM 746 O O . TYR A 1 94 ? 18.130 5.229 -31.897 1.00 61.81 94 TYR A O 1
ATOM 754 N N . ILE A 1 95 ? 16.447 6.657 -31.472 1.00 63.66 95 ILE A N 1
ATOM 755 C CA . ILE A 1 95 ? 16.107 6.938 -32.879 1.00 63.66 95 ILE A CA 1
ATOM 756 C C . ILE A 1 95 ? 17.306 7.553 -33.615 1.00 63.66 95 ILE A C 1
ATOM 758 O O . ILE A 1 95 ? 17.574 7.227 -34.771 1.00 63.66 95 ILE A O 1
ATOM 762 N N . PHE A 1 96 ? 18.075 8.401 -32.931 1.00 59.59 96 PHE A N 1
ATOM 763 C CA . PHE A 1 96 ? 19.235 9.090 -33.500 1.00 59.59 96 PHE A CA 1
ATOM 764 C C . PHE A 1 96 ? 20.519 8.252 -33.452 1.00 59.59 96 PHE A C 1
ATOM 766 O O . PHE A 1 96 ? 21.456 8.524 -34.201 1.00 59.59 96 PHE A O 1
ATOM 773 N N . MET A 1 97 ? 20.546 7.203 -32.626 1.00 58.09 97 MET A N 1
ATOM 774 C CA . MET A 1 97 ? 21.670 6.266 -32.511 1.00 58.09 97 MET A CA 1
ATOM 775 C C . MET A 1 97 ? 21.575 5.079 -33.485 1.00 58.09 97 MET A C 1
ATOM 777 O O . MET A 1 97 ? 22.490 4.260 -33.531 1.00 58.09 97 MET A O 1
ATOM 781 N N . LYS A 1 98 ? 20.494 4.982 -34.280 1.00 54.16 98 LYS A N 1
ATOM 782 C CA . LYS A 1 98 ? 20.207 3.856 -35.197 1.00 54.16 98 LYS A CA 1
ATOM 783 C C . LYS A 1 98 ? 20.257 2.479 -34.509 1.00 54.16 98 LYS A C 1
ATOM 785 O O . LYS A 1 98 ? 20.577 1.477 -35.146 1.00 54.16 98 LYS A O 1
ATOM 790 N N . THR A 1 99 ? 19.943 2.421 -33.218 1.00 57.56 99 THR A N 1
ATOM 791 C CA . THR A 1 99 ? 19.874 1.187 -32.424 1.00 57.56 99 THR A CA 1
ATOM 792 C C . THR A 1 99 ? 18.435 0.906 -31.995 1.00 57.56 99 THR A C 1
ATOM 794 O O . THR A 1 99 ? 17.618 1.816 -31.859 1.00 57.56 99 THR A O 1
ATOM 797 N N . TYR A 1 100 ? 18.099 -0.370 -31.779 1.00 58.00 100 TYR A N 1
ATOM 798 C CA . TYR A 1 100 ? 16.807 -0.745 -31.198 1.00 58.00 100 TYR A CA 1
ATOM 799 C C . TYR A 1 100 ? 16.698 -0.216 -29.759 1.00 58.00 100 TYR A C 1
ATOM 801 O O . TYR A 1 100 ? 17.686 -0.232 -29.022 1.00 58.00 100 TYR A O 1
ATOM 809 N N . LYS A 1 101 ? 15.495 0.192 -29.328 1.00 61.16 101 LYS A N 1
ATOM 810 C CA . LYS A 1 101 ? 15.237 0.698 -27.963 1.00 61.16 101 LYS A CA 1
ATOM 811 C C . LYS A 1 101 ? 15.707 -0.285 -26.876 1.00 61.16 101 LYS A C 1
ATOM 813 O O . LYS A 1 101 ? 16.254 0.138 -25.860 1.00 61.16 101 LYS A O 1
ATOM 818 N N . SER A 1 102 ? 15.577 -1.592 -27.119 1.00 58.03 102 SER A N 1
ATOM 819 C CA . SER A 1 102 ? 16.094 -2.659 -26.246 1.00 58.03 102 SER A CA 1
ATOM 820 C C . SER A 1 102 ? 17.623 -2.649 -26.118 1.00 58.03 102 SER A C 1
ATOM 822 O O . SER A 1 102 ? 18.134 -2.718 -25.008 1.00 58.03 102 SER A O 1
ATOM 824 N N . ILE A 1 103 ? 18.354 -2.474 -27.224 1.00 56.84 103 ILE A N 1
ATOM 825 C CA . ILE A 1 103 ? 19.827 -2.391 -27.241 1.00 56.84 103 ILE A CA 1
ATOM 826 C C . ILE A 1 103 ? 20.306 -1.089 -26.587 1.00 56.84 103 ILE A C 1
ATOM 828 O O . ILE A 1 103 ? 21.268 -1.092 -25.823 1.00 56.84 103 ILE A O 1
ATOM 832 N N . PHE A 1 104 ? 19.611 0.026 -26.838 1.00 57.75 104 PHE A N 1
ATOM 833 C CA . PHE A 1 104 ? 19.893 1.307 -26.183 1.00 57.75 104 PHE A CA 1
ATOM 834 C C . PHE A 1 104 ? 19.754 1.207 -24.654 1.00 57.75 104 PHE A C 1
ATOM 836 O O . PHE A 1 104 ? 20.567 1.767 -23.924 1.00 57.75 104 PHE A O 1
ATOM 843 N N . SER A 1 105 ? 18.794 0.405 -24.180 1.00 58.25 105 SER A N 1
ATOM 844 C CA . SER A 1 105 ? 18.562 0.166 -22.750 1.00 58.25 105 SER A CA 1
ATOM 845 C C . SER A 1 105 ? 19.700 -0.578 -22.044 1.00 58.25 105 SER A C 1
ATOM 847 O O . SER A 1 105 ? 19.924 -0.419 -20.838 1.00 58.25 105 SER A O 1
ATOM 849 N N . GLU A 1 106 ? 20.442 -1.392 -22.790 1.00 58.50 106 GLU A N 1
ATOM 850 C CA . GLU A 1 106 ? 21.577 -2.165 -22.286 1.00 58.50 106 GLU A CA 1
ATOM 851 C C . GLU A 1 106 ? 22.901 -1.394 -22.374 1.00 58.50 106 GLU A C 1
ATOM 853 O O . GLU A 1 106 ? 23.804 -1.638 -21.576 1.00 58.50 106 GLU A O 1
ATOM 858 N N . ALA A 1 107 ? 22.992 -0.421 -23.282 1.00 54.62 107 ALA A N 1
ATOM 859 C CA . ALA A 1 107 ? 24.234 0.230 -23.686 1.00 54.62 107 ALA A CA 1
ATOM 860 C C . ALA A 1 107 ? 24.310 1.726 -23.322 1.00 54.62 107 ALA A C 1
ATOM 862 O O . ALA A 1 107 ? 24.848 2.512 -24.102 1.00 54.62 107 ALA A O 1
ATOM 863 N N . VAL A 1 108 ? 23.786 2.151 -22.164 1.00 55.38 108 VAL A N 1
ATOM 864 C CA . VAL A 1 108 ? 23.940 3.550 -21.715 1.00 55.38 108 VAL A CA 1
ATOM 865 C C . VAL A 1 108 ? 25.426 3.820 -21.398 1.00 55.38 108 VAL A C 1
ATOM 867 O O . VAL A 1 108 ? 25.961 3.211 -20.466 1.00 55.38 108 VAL A O 1
ATOM 870 N N . PRO A 1 109 ? 26.128 4.702 -22.137 1.00 45.22 109 PRO A N 1
ATOM 871 C CA . PRO A 1 109 ? 27.543 4.988 -21.888 1.00 45.22 109 PRO A CA 1
ATOM 872 C C . PRO A 1 109 ? 27.727 5.738 -20.552 1.00 45.22 109 PRO A C 1
ATOM 874 O O . PRO A 1 109 ? 26.966 6.658 -20.268 1.00 45.22 109 PRO A O 1
ATOM 877 N N . ASN A 1 110 ? 28.765 5.393 -19.771 1.00 50.53 110 ASN A N 1
ATOM 878 C CA . ASN A 1 110 ? 29.179 6.024 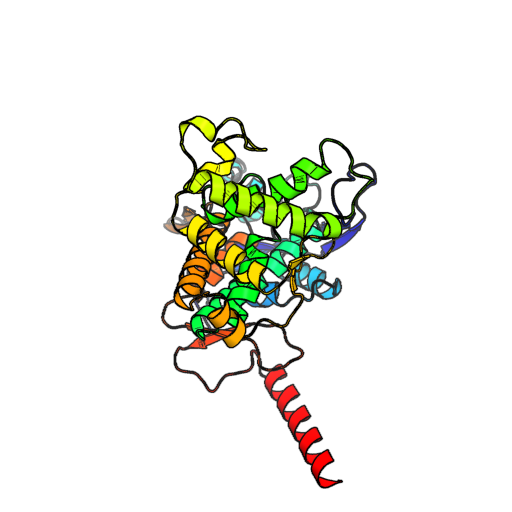-18.492 1.00 50.53 110 ASN A CA 1
ATOM 879 C C . ASN A 1 110 ? 28.305 5.761 -17.243 1.00 50.53 110 ASN A C 1
ATOM 881 O O . ASN A 1 110 ? 28.077 6.665 -16.440 1.00 50.53 110 ASN A O 1
ATOM 885 N N . PHE A 1 111 ? 27.835 4.531 -17.037 1.00 57.31 111 PHE A N 1
ATOM 886 C CA . PHE A 1 111 ? 26.876 4.240 -15.967 1.00 57.31 111 PHE A CA 1
ATOM 887 C C . PHE A 1 111 ? 27.498 3.991 -14.572 1.00 57.31 111 PHE A C 1
ATOM 889 O O . PHE A 1 111 ? 28.355 3.120 -14.411 1.00 57.31 111 PHE A O 1
ATOM 896 N N . ALA A 1 112 ? 27.001 4.712 -13.559 1.00 66.81 112 ALA A N 1
ATOM 897 C CA . ALA A 1 112 ? 27.104 4.351 -12.139 1.00 66.81 112 ALA A CA 1
ATOM 898 C C . ALA A 1 112 ? 25.971 3.367 -11.791 1.00 66.81 112 ALA A C 1
ATOM 900 O O . ALA A 1 112 ? 24.882 3.596 -12.295 1.00 66.81 112 ALA A O 1
ATOM 901 N N . PRO A 1 113 ? 26.180 2.315 -10.974 1.00 74.38 113 PRO A N 1
ATOM 902 C CA . PRO A 1 113 ? 25.178 1.274 -10.700 1.00 74.38 113 PRO A CA 1
ATOM 903 C C . PRO A 1 113 ? 23.797 1.835 -10.321 1.00 74.38 113 PRO A C 1
ATOM 905 O O . PRO A 1 113 ? 23.724 2.860 -9.651 1.00 74.38 113 PRO A O 1
ATOM 908 N N . ASP A 1 114 ? 22.704 1.155 -10.703 1.00 81.00 114 ASP A N 1
ATOM 909 C CA . ASP A 1 114 ? 21.384 1.510 -10.166 1.00 81.00 114 ASP A CA 1
ATOM 910 C C . ASP A 1 114 ? 21.394 1.208 -8.662 1.00 81.00 114 ASP A C 1
ATOM 912 O O . ASP A 1 114 ? 21.811 0.120 -8.241 1.00 81.00 114 ASP A O 1
ATOM 916 N N . GLU A 1 115 ? 20.934 2.176 -7.872 1.00 87.31 115 GLU A N 1
ATOM 917 C CA . GLU A 1 115 ? 20.949 2.133 -6.414 1.00 87.31 115 GLU A CA 1
ATOM 918 C C . GLU A 1 115 ? 19.593 2.544 -5.847 1.00 87.31 115 GLU A C 1
ATOM 920 O O . GLU A 1 115 ? 18.947 3.470 -6.333 1.00 87.31 115 GLU A O 1
ATOM 925 N N . VAL A 1 116 ? 19.175 1.852 -4.791 1.00 88.25 116 VAL A N 1
ATOM 926 C CA . VAL A 1 116 ? 17.961 2.142 -4.023 1.00 88.25 116 VAL A CA 1
ATOM 927 C C . VAL A 1 116 ? 18.312 2.094 -2.540 1.00 88.25 116 VAL A C 1
ATOM 929 O O . VAL A 1 116 ? 18.966 1.156 -2.086 1.00 88.25 116 VAL A O 1
ATOM 932 N N . ASN A 1 117 ? 17.892 3.098 -1.767 1.00 88.38 117 ASN A N 1
ATOM 933 C CA . ASN A 1 117 ? 18.033 3.069 -0.311 1.00 88.38 117 ASN A CA 1
ATOM 934 C C . ASN A 1 117 ? 17.226 1.893 0.274 1.00 88.38 117 ASN A C 1
ATOM 936 O O . ASN A 1 117 ? 16.085 1.658 -0.131 1.00 88.38 117 ASN A O 1
ATOM 940 N N . LEU A 1 118 ? 17.823 1.149 1.210 1.00 90.62 118 LEU A N 1
ATOM 941 C CA . LEU A 1 118 ? 17.190 -0.040 1.785 1.00 90.62 118 LEU A CA 1
ATOM 942 C C . LEU A 1 118 ? 15.900 0.303 2.537 1.00 90.62 118 LEU A C 1
ATOM 944 O O . LEU A 1 118 ? 14.917 -0.418 2.397 1.00 90.62 118 LEU A O 1
ATOM 948 N N . ASP A 1 119 ? 15.883 1.406 3.284 1.00 85.44 119 ASP A N 1
ATOM 949 C CA . ASP A 1 119 ? 14.696 1.796 4.041 1.00 85.44 119 ASP A CA 1
ATOM 950 C C . ASP A 1 119 ? 13.550 2.177 3.103 1.00 85.44 119 ASP A C 1
ATOM 952 O O . ASP A 1 119 ? 12.413 1.828 3.374 1.00 85.44 119 ASP A O 1
ATOM 956 N N . MET A 1 120 ? 13.838 2.843 1.978 1.00 86.50 120 MET A N 1
ATOM 957 C CA . MET A 1 120 ? 12.819 3.123 0.958 1.00 86.50 120 MET A CA 1
ATOM 958 C C . MET A 1 120 ? 12.224 1.823 0.398 1.00 86.50 120 MET A C 1
ATOM 960 O O . MET A 1 120 ? 11.014 1.716 0.247 1.00 86.50 120 MET A O 1
ATOM 964 N N . PHE A 1 121 ? 13.055 0.814 0.119 1.00 92.12 121 PHE A N 1
ATOM 965 C CA . PHE A 1 121 ? 12.560 -0.486 -0.344 1.00 92.12 121 PHE A CA 1
ATOM 966 C C . PHE A 1 121 ? 11.660 -1.158 0.702 1.00 92.12 121 PHE A C 1
ATOM 968 O O . PHE A 1 121 ? 10.604 -1.683 0.358 1.00 92.12 121 PHE A O 1
ATOM 975 N N . ILE A 1 122 ? 12.076 -1.143 1.972 1.00 91.75 122 ILE A N 1
ATOM 976 C CA . ILE A 1 122 ? 11.314 -1.714 3.090 1.00 91.75 122 ILE A CA 1
ATOM 977 C C . ILE A 1 122 ? 9.974 -0.994 3.261 1.00 91.75 122 ILE A C 1
ATOM 979 O O . ILE A 1 122 ? 8.947 -1.656 3.403 1.00 91.75 122 ILE A O 1
ATOM 983 N N . ASP A 1 123 ? 9.967 0.335 3.191 1.00 87.62 123 ASP A N 1
ATOM 984 C CA . ASP A 1 123 ? 8.750 1.133 3.328 1.00 87.62 123 ASP A CA 1
ATOM 985 C C . ASP A 1 123 ? 7.743 0.810 2.217 1.00 87.62 123 ASP A C 1
ATOM 987 O O . ASP A 1 123 ? 6.551 0.665 2.494 1.00 87.62 123 ASP A O 1
ATOM 991 N N . GLU A 1 124 ? 8.204 0.601 0.980 1.00 91.62 124 GLU A N 1
ATOM 992 C CA . GLU A 1 124 ? 7.340 0.177 -0.128 1.00 91.62 124 GLU A CA 1
ATOM 993 C C . GLU A 1 124 ? 6.778 -1.240 0.076 1.00 91.62 124 GLU A C 1
ATOM 995 O O . GLU A 1 124 ? 5.599 -1.480 -0.199 1.00 91.62 124 GLU A O 1
ATOM 1000 N N . VAL A 1 125 ? 7.567 -2.179 0.624 1.00 94.62 125 VAL A N 1
ATOM 1001 C CA . VAL A 1 125 ? 7.070 -3.521 0.998 1.00 94.62 125 VAL A CA 1
ATOM 1002 C C . VAL A 1 125 ? 5.946 -3.405 2.032 1.00 94.62 125 VAL A C 1
ATOM 1004 O O . VAL A 1 125 ? 4.872 -3.984 1.849 1.00 94.62 125 VAL A O 1
ATOM 1007 N N . ILE A 1 126 ? 6.169 -2.632 3.099 1.00 92.88 126 ILE A N 1
ATOM 1008 C CA . ILE A 1 126 ? 5.203 -2.431 4.190 1.00 92.88 126 ILE A CA 1
ATOM 1009 C C . ILE A 1 126 ? 3.936 -1.743 3.672 1.00 92.88 126 ILE A C 1
ATOM 1011 O O . ILE A 1 126 ? 2.818 -2.152 3.997 1.00 92.88 126 ILE A O 1
ATOM 1015 N N . THR A 1 127 ? 4.099 -0.718 2.840 1.00 92.44 127 THR A N 1
ATOM 1016 C CA . THR A 1 127 ? 2.996 0.042 2.249 1.00 92.44 127 THR A CA 1
ATOM 1017 C C . THR A 1 127 ? 2.140 -0.848 1.357 1.00 92.44 127 THR A C 1
ATOM 1019 O O . THR A 1 127 ? 0.918 -0.894 1.516 1.00 92.44 127 THR A O 1
ATOM 1022 N N . MET A 1 128 ? 2.759 -1.634 0.472 1.00 95.06 128 MET A N 1
ATOM 1023 C CA . MET A 1 128 ? 2.023 -2.554 -0.395 1.00 95.06 128 MET A CA 1
ATOM 1024 C C . MET A 1 128 ? 1.312 -3.654 0.404 1.00 95.06 128 MET A C 1
ATOM 1026 O O . MET A 1 128 ? 0.154 -3.964 0.112 1.00 95.06 128 MET A O 1
ATOM 1030 N N . HIS A 1 129 ? 1.951 -4.193 1.449 1.00 95.69 129 HIS A N 1
ATOM 1031 C CA . HIS A 1 129 ? 1.323 -5.147 2.369 1.00 95.69 129 HIS A CA 1
ATOM 1032 C C . HIS A 1 129 ? 0.046 -4.578 2.992 1.00 95.69 129 HIS A C 1
ATOM 1034 O O . HIS A 1 129 ? -0.996 -5.235 2.990 1.00 95.69 129 HIS A O 1
ATOM 1040 N N . ARG A 1 130 ? 0.101 -3.332 3.470 1.00 95.25 130 ARG A N 1
ATOM 1041 C CA . ARG A 1 130 ? -1.041 -2.647 4.088 1.00 95.25 130 ARG A CA 1
ATOM 1042 C C . ARG A 1 130 ? -2.154 -2.345 3.106 1.00 95.25 130 ARG A C 1
ATOM 1044 O O . ARG A 1 130 ? -3.308 -2.547 3.453 1.00 95.25 130 ARG A O 1
ATOM 1051 N N . LEU A 1 131 ? -1.843 -1.909 1.887 1.00 95.50 131 LEU A N 1
ATOM 1052 C CA . LEU A 1 131 ? -2.860 -1.623 0.868 1.00 95.50 131 LEU A CA 1
ATOM 1053 C C . LEU A 1 131 ? -3.607 -2.886 0.438 1.00 95.50 131 LEU A C 1
ATOM 1055 O O . LEU A 1 131 ? -4.829 -2.879 0.288 1.00 95.50 131 LEU A O 1
ATOM 1059 N N . ILE A 1 132 ? -2.884 -3.994 0.285 1.00 96.62 132 ILE A N 1
ATOM 1060 C CA . ILE A 1 132 ? -3.489 -5.291 -0.020 1.00 96.62 132 ILE A CA 1
ATOM 1061 C C . ILE A 1 132 ? -4.294 -5.806 1.182 1.00 96.62 132 ILE A C 1
ATOM 1063 O O . ILE A 1 132 ? -5.398 -6.321 0.995 1.00 96.62 132 ILE A O 1
ATOM 1067 N N . GLY A 1 133 ? -3.789 -5.627 2.406 1.00 96.50 133 GLY A N 1
ATOM 1068 C CA . GLY A 1 133 ? -4.525 -5.914 3.638 1.00 96.50 133 GLY A CA 1
ATOM 1069 C C . GLY A 1 133 ? -5.817 -5.104 3.750 1.00 96.50 133 GLY A C 1
ATOM 1070 O O . GLY A 1 133 ? -6.871 -5.668 4.032 1.00 96.50 133 GLY A O 1
ATOM 1071 N N . LEU A 1 134 ? -5.764 -3.815 3.413 1.00 96.44 134 LEU A N 1
ATOM 1072 C CA . LEU A 1 134 ? -6.907 -2.909 3.391 1.00 96.44 134 LEU A CA 1
ATOM 1073 C C . LEU A 1 134 ? -7.964 -3.377 2.383 1.00 96.44 134 LEU A C 1
ATOM 1075 O O . LEU A 1 134 ? -9.146 -3.451 2.719 1.00 96.44 134 LEU A O 1
ATOM 1079 N N . LYS A 1 135 ? -7.549 -3.784 1.175 1.00 95.88 135 LYS A N 1
ATOM 1080 C CA . LYS A 1 135 ? -8.452 -4.397 0.188 1.00 95.88 135 LYS A CA 1
ATOM 1081 C C . LYS A 1 135 ? -9.061 -5.705 0.695 1.00 95.88 135 LYS A C 1
ATOM 1083 O O . LYS A 1 135 ? -10.258 -5.917 0.521 1.00 95.88 135 LYS A O 1
ATOM 1088 N N . ALA A 1 136 ? -8.265 -6.575 1.314 1.00 95.50 136 ALA A N 1
ATOM 1089 C CA . ALA A 1 136 ? -8.758 -7.834 1.866 1.00 95.50 136 ALA A CA 1
ATOM 1090 C C . ALA A 1 136 ? -9.802 -7.592 2.968 1.00 95.50 136 ALA A C 1
ATOM 1092 O O . ALA A 1 136 ? -10.842 -8.246 2.980 1.00 95.50 136 ALA A O 1
ATOM 1093 N N . ALA A 1 137 ? -9.556 -6.615 3.844 1.00 96.31 137 ALA A N 1
ATOM 1094 C CA . ALA A 1 137 ? -10.468 -6.221 4.909 1.00 96.31 137 ALA A CA 1
ATOM 1095 C C . ALA A 1 137 ? -11.768 -5.596 4.369 1.00 96.31 137 ALA A C 1
ATOM 1097 O O . ALA A 1 137 ? -12.843 -5.884 4.900 1.00 96.31 137 ALA A O 1
ATOM 1098 N N . LEU A 1 138 ? -11.693 -4.813 3.282 1.00 95.44 138 LEU A N 1
ATOM 1099 C CA . LEU A 1 138 ? -12.868 -4.332 2.542 1.00 95.44 138 LEU A CA 1
ATOM 1100 C C . LEU A 1 138 ? -13.690 -5.501 1.978 1.00 95.44 138 LEU A C 1
ATOM 1102 O O . LEU A 1 138 ? -14.903 -5.540 2.165 1.00 95.44 138 LEU A O 1
ATOM 1106 N N . ASP A 1 139 ? -13.042 -6.484 1.347 1.00 93.44 139 ASP A N 1
ATOM 1107 C CA . ASP A 1 139 ? -13.725 -7.646 0.760 1.00 93.44 139 ASP A CA 1
ATOM 1108 C C . ASP A 1 139 ? -14.424 -8.522 1.807 1.00 93.44 139 ASP A C 1
ATOM 1110 O O . ASP A 1 139 ? -15.465 -9.124 1.528 1.00 93.44 139 ASP A O 1
ATOM 1114 N N . THR A 1 140 ? -13.866 -8.605 3.017 1.00 92.56 140 THR A N 1
ATOM 1115 C CA . THR A 1 140 ? -14.442 -9.381 4.123 1.00 92.56 140 THR A CA 1
ATOM 1116 C C . THR A 1 140 ? -15.333 -8.567 5.059 1.00 92.56 140 THR A C 1
ATOM 1118 O O . THR A 1 140 ? -15.927 -9.160 5.957 1.00 92.56 140 THR A O 1
ATOM 1121 N N . ASN A 1 141 ? -15.457 -7.248 4.859 1.00 93.44 141 ASN A N 1
ATOM 1122 C CA . ASN A 1 141 ? -16.102 -6.314 5.790 1.00 93.44 141 ASN A CA 1
ATOM 1123 C C . ASN A 1 141 ? -15.590 -6.469 7.236 1.00 93.44 141 ASN A C 1
ATOM 1125 O O . ASN A 1 141 ? -16.379 -6.591 8.175 1.00 93.44 141 ASN A O 1
ATOM 1129 N N . ASP A 1 142 ? -14.266 -6.502 7.405 1.00 96.12 142 ASP A N 1
ATOM 1130 C CA . ASP A 1 142 ? -13.615 -6.619 8.714 1.00 96.12 142 ASP A CA 1
ATOM 1131 C C . ASP A 1 142 ? -13.187 -5.231 9.234 1.00 96.12 142 ASP A C 1
ATOM 1133 O O . ASP A 1 142 ? -12.137 -4.729 8.828 1.00 96.12 142 ASP A O 1
ATOM 1137 N N . PRO A 1 143 ? -13.964 -4.585 10.128 1.00 96.75 143 PRO A N 1
ATOM 1138 C CA . PRO A 1 143 ? -13.649 -3.241 10.612 1.00 96.75 143 PRO A CA 1
ATOM 1139 C C . PRO A 1 143 ? -12.359 -3.181 11.441 1.00 96.75 143 PRO A C 1
ATOM 1141 O O . PRO A 1 143 ? -11.708 -2.138 11.480 1.00 96.75 143 PRO A O 1
ATOM 1144 N N . VAL A 1 144 ? -11.967 -4.285 12.086 1.00 96.94 144 VAL A N 1
ATOM 1145 C CA . VAL A 1 144 ? -10.753 -4.328 12.911 1.00 96.94 144 VAL A CA 1
ATOM 1146 C C . VAL A 1 144 ? -9.517 -4.388 12.017 1.00 96.94 144 VAL A C 1
ATOM 1148 O O . VAL A 1 144 ? -8.570 -3.632 12.222 1.00 96.94 144 VAL A O 1
ATOM 1151 N N . GLU A 1 145 ? -9.524 -5.228 10.981 1.00 96.31 145 GLU A N 1
ATOM 1152 C CA . GLU A 1 145 ? -8.405 -5.256 10.030 1.00 96.31 145 GLU A CA 1
ATOM 1153 C C . GLU A 1 145 ? -8.361 -3.971 9.179 1.00 96.31 145 GLU A C 1
ATOM 1155 O O . GLU A 1 145 ? -7.270 -3.482 8.881 1.00 96.31 145 GLU A O 1
ATOM 1160 N N . LEU A 1 146 ? -9.518 -3.366 8.858 1.00 97.31 146 LEU A N 1
ATOM 1161 C CA . LEU A 1 146 ? -9.582 -2.072 8.164 1.00 97.31 146 LEU A CA 1
ATOM 1162 C C . LEU A 1 146 ? -8.814 -0.993 8.927 1.00 97.31 146 LEU A C 1
ATOM 1164 O O . LEU A 1 146 ? -7.951 -0.344 8.343 1.00 97.31 146 LEU A O 1
ATOM 1168 N N . ILE A 1 147 ? -9.093 -0.809 10.220 1.00 96.81 147 ILE A N 1
ATOM 1169 C CA . ILE A 1 147 ? -8.442 0.248 11.003 1.00 96.81 147 ILE A CA 1
ATOM 1170 C C . ILE A 1 147 ? -6.952 -0.038 11.239 1.00 96.81 147 ILE A C 1
ATOM 1172 O O . ILE A 1 147 ? -6.138 0.881 11.140 1.00 96.81 147 ILE A O 1
ATOM 1176 N N . ASN A 1 148 ? -6.583 -1.309 11.445 1.00 95.75 148 ASN A N 1
ATOM 1177 C CA . ASN A 1 148 ? -5.188 -1.735 11.597 1.00 95.75 148 ASN A CA 1
ATOM 1178 C C . ASN A 1 148 ? -4.360 -1.557 10.314 1.00 95.75 148 ASN A C 1
ATOM 1180 O O . ASN A 1 148 ? -3.147 -1.386 10.397 1.00 95.75 148 ASN A O 1
ATOM 1184 N N . CYS A 1 149 ? -4.982 -1.587 9.131 1.00 95.94 149 CYS A N 1
ATOM 1185 C CA . CYS A 1 149 ? -4.301 -1.286 7.867 1.00 95.94 149 CYS A CA 1
ATOM 1186 C C . CYS A 1 149 ? -4.324 0.215 7.540 1.00 95.94 149 CYS A C 1
ATOM 1188 O O . CYS A 1 149 ? -3.319 0.757 7.081 1.00 95.94 149 CYS A O 1
ATOM 1190 N N . LEU A 1 150 ? -5.454 0.885 7.789 1.00 96.81 150 LEU A N 1
ATOM 1191 C CA . LEU A 1 150 ? -5.687 2.289 7.449 1.00 96.81 150 LEU A CA 1
ATOM 1192 C C . LEU A 1 150 ? -4.819 3.241 8.274 1.00 96.81 150 LEU A C 1
ATOM 1194 O O . LEU A 1 150 ? -4.144 4.088 7.699 1.00 96.81 150 LEU A O 1
ATOM 1198 N N . LEU A 1 151 ? -4.824 3.130 9.607 1.00 95.75 151 LEU A N 1
ATOM 1199 C CA . LEU A 1 151 ? -4.127 4.107 10.452 1.00 95.75 151 LEU A CA 1
ATOM 1200 C C . LEU A 1 151 ? -2.622 4.156 10.182 1.00 95.75 151 LEU A C 1
ATOM 1202 O O . LEU A 1 151 ? -2.100 5.261 10.044 1.00 95.75 151 LEU A O 1
ATOM 1206 N N . PRO A 1 152 ? -1.910 3.024 10.025 1.00 93.50 152 PRO A N 1
ATOM 1207 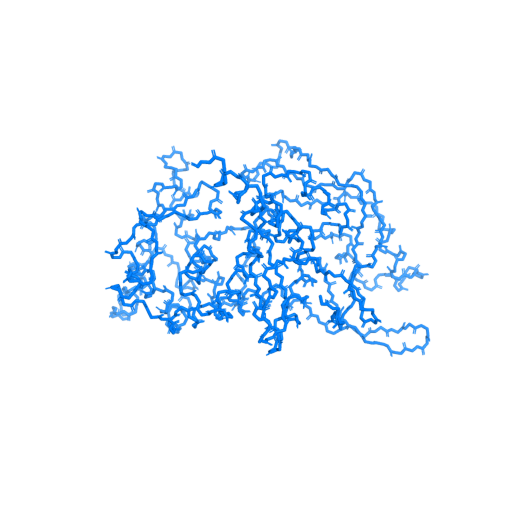C CA . PRO A 1 152 ? -0.512 3.091 9.635 1.00 93.50 152 PRO A CA 1
ATOM 1208 C C . PRO A 1 152 ? -0.305 3.708 8.246 1.00 93.50 152 PRO A C 1
ATOM 1210 O O . PRO A 1 152 ? 0.653 4.444 8.059 1.00 93.50 152 PRO A O 1
ATOM 1213 N N . LEU A 1 153 ? -1.195 3.481 7.271 1.00 92.62 153 LEU A N 1
ATOM 1214 C CA . LEU A 1 153 ? -1.090 4.156 5.967 1.00 92.62 153 LEU A CA 1
ATOM 1215 C C . LEU A 1 153 ? -1.221 5.681 6.080 1.00 92.62 153 LEU A C 1
ATOM 1217 O O . LEU A 1 153 ? -0.620 6.385 5.276 1.00 92.62 153 LEU A O 1
ATOM 1221 N N . LEU A 1 154 ? -1.961 6.190 7.068 1.00 92.50 154 LEU A N 1
ATOM 1222 C CA . LEU A 1 154 ? -2.129 7.627 7.308 1.00 92.50 154 LEU A CA 1
ATOM 1223 C C . LEU A 1 154 ? -1.009 8.231 8.172 1.00 92.50 154 LEU A C 1
ATOM 1225 O O . LEU A 1 154 ? -0.598 9.369 7.953 1.00 92.50 154 LEU A O 1
ATOM 1229 N N . LEU A 1 155 ? -0.524 7.482 9.167 1.00 90.88 155 LEU A N 1
ATOM 1230 C CA . LEU A 1 155 ? 0.275 8.025 10.271 1.00 90.88 155 LEU A CA 1
ATOM 1231 C C . LEU A 1 155 ? 1.734 7.532 10.322 1.00 90.88 155 LEU A C 1
ATOM 1233 O O . LEU A 1 155 ? 2.528 8.057 11.102 1.00 90.88 155 LEU A O 1
ATOM 1237 N N . CYS A 1 156 ? 2.108 6.548 9.501 1.00 84.62 156 CYS A N 1
ATOM 1238 C CA . CYS A 1 156 ? 3.484 6.048 9.352 1.00 84.62 156 CYS A CA 1
ATOM 1239 C C . CYS A 1 156 ? 4.177 6.614 8.097 1.00 84.62 156 CYS A C 1
ATOM 1241 O O . CYS A 1 156 ? 5.053 5.983 7.512 1.00 84.62 156 CYS A O 1
ATOM 1243 N N . TYR A 1 157 ? 3.755 7.787 7.624 1.00 69.69 157 TYR A N 1
ATOM 1244 C CA . TYR A 1 157 ? 4.315 8.387 6.416 1.00 69.69 157 TYR A CA 1
ATOM 1245 C C . TYR A 1 157 ? 5.686 9.022 6.678 1.00 69.69 157 TYR A C 1
ATOM 1247 O O . TYR A 1 157 ? 5.856 9.779 7.636 1.00 69.69 157 TYR A O 1
ATOM 1255 N N . THR A 1 158 ? 6.656 8.766 5.797 1.00 57.91 158 THR A N 1
ATOM 1256 C CA . THR A 1 158 ? 8.003 9.351 5.868 1.00 57.91 158 THR A CA 1
ATOM 1257 C C . THR A 1 158 ? 8.294 10.218 4.636 1.00 57.91 158 THR A C 1
ATOM 1259 O O . THR A 1 158 ? 7.741 10.003 3.564 1.00 57.91 158 THR A O 1
ATOM 1262 N N . TYR A 1 159 ? 9.187 11.207 4.767 1.00 50.53 159 TYR A N 1
ATOM 1263 C CA . TYR A 1 159 ? 9.644 12.148 3.719 1.00 50.53 159 TYR A CA 1
ATOM 1264 C C . TYR A 1 159 ? 10.270 11.517 2.456 1.00 50.53 159 TYR A C 1
ATOM 1266 O O . TYR A 1 159 ? 10.820 12.238 1.621 1.00 50.53 159 TYR A O 1
ATOM 1274 N N . LYS A 1 160 ? 10.280 10.187 2.330 1.00 50.12 160 LYS A N 1
ATOM 1275 C CA . LYS A 1 160 ? 10.992 9.466 1.265 1.00 50.12 160 LYS A CA 1
ATOM 1276 C C . LYS A 1 160 ? 10.273 9.509 -0.085 1.00 50.12 160 LYS A C 1
ATOM 1278 O O . LYS A 1 160 ? 10.875 9.158 -1.095 1.00 50.12 160 LYS A O 1
ATOM 1283 N N . THR A 1 161 ? 9.039 9.994 -0.120 1.00 42.59 161 THR A N 1
ATOM 1284 C CA . THR A 1 161 ? 8.278 10.298 -1.335 1.00 42.59 161 THR A CA 1
ATOM 1285 C C . THR A 1 161 ? 8.425 11.790 -1.687 1.00 42.59 161 THR A C 1
ATOM 1287 O O . THR A 1 161 ? 8.052 12.652 -0.884 1.00 42.59 161 THR A O 1
ATOM 1290 N N . PRO A 1 162 ? 9.023 12.131 -2.847 1.00 42.56 162 PRO A N 1
ATOM 1291 C CA . PRO A 1 162 ? 9.306 13.513 -3.228 1.00 42.56 162 PRO A CA 1
ATOM 1292 C C . PRO A 1 162 ? 8.022 14.290 -3.531 1.00 42.56 162 PRO A C 1
ATOM 1294 O O . PRO A 1 162 ? 7.324 13.961 -4.480 1.00 42.56 162 PRO A O 1
ATOM 1297 N N . GLU A 1 163 ? 7.800 15.350 -2.744 1.00 49.03 163 GLU A N 1
ATOM 1298 C CA . GLU A 1 163 ? 6.637 16.255 -2.745 1.00 49.03 163 GLU A CA 1
ATOM 1299 C C . GLU A 1 163 ? 5.272 15.556 -2.571 1.00 49.03 163 GLU A C 1
ATOM 1301 O O . GLU A 1 163 ? 5.053 14.456 -3.063 1.00 49.03 163 GLU A O 1
ATOM 1306 N N . PRO A 1 164 ? 4.320 16.159 -1.831 1.00 54.00 164 PRO A N 1
ATOM 1307 C CA . PRO A 1 164 ? 2.995 15.567 -1.717 1.00 54.00 164 PRO A CA 1
ATOM 1308 C C . PRO A 1 164 ? 2.400 15.415 -3.117 1.00 54.00 164 PRO A C 1
ATOM 1310 O O . PRO A 1 164 ? 2.320 16.392 -3.872 1.00 54.00 164 PRO A O 1
ATOM 1313 N N . GLY A 1 165 ? 1.931 14.215 -3.440 1.00 57.91 165 GLY A N 1
ATOM 1314 C CA . GLY A 1 165 ? 1.033 14.020 -4.556 1.00 57.91 165 GLY A CA 1
ATOM 1315 C C . GLY A 1 165 ? -0.177 14.933 -4.415 1.00 57.91 165 GLY A C 1
ATOM 1316 O O . GLY A 1 165 ? -0.525 15.463 -3.354 1.00 57.91 165 GLY A O 1
ATOM 1317 N N . THR A 1 166 ? -0.829 15.172 -5.541 1.00 66.25 166 THR A N 1
ATOM 1318 C CA . THR A 1 166 ? -1.943 16.120 -5.634 1.00 66.25 166 THR A CA 1
ATOM 1319 C C . THR A 1 166 ? -3.229 15.628 -4.952 1.00 66.25 166 THR A C 1
ATOM 1321 O O . THR A 1 166 ? -4.240 16.327 -5.018 1.00 66.25 166 THR A O 1
ATOM 1324 N N . ASN A 1 167 ? -3.199 14.468 -4.285 1.00 84.69 167 ASN A N 1
ATOM 1325 C CA . ASN A 1 167 ? -4.358 13.829 -3.667 1.00 84.69 167 ASN A CA 1
ATOM 1326 C C . ASN A 1 167 ? -4.547 14.205 -2.181 1.00 84.69 167 ASN A C 1
ATOM 1328 O O . ASN A 1 167 ? -3.677 14.811 -1.543 1.00 84.69 167 ASN A O 1
ATOM 1332 N N . GLU A 1 168 ? -5.726 13.890 -1.640 1.00 89.25 168 GLU A N 1
ATOM 1333 C CA . GLU A 1 168 ? -6.126 14.297 -0.291 1.00 89.25 168 GLU A CA 1
ATOM 1334 C C . GLU A 1 168 ? -5.364 13.525 0.790 1.00 89.25 168 GLU A C 1
ATOM 1336 O O . GLU A 1 168 ? -4.906 14.138 1.757 1.00 89.25 168 GLU A O 1
ATOM 1341 N N . THR A 1 169 ? -5.193 12.213 0.621 1.00 90.81 169 THR A N 1
ATOM 1342 C CA . THR A 1 169 ? -4.527 11.333 1.592 1.00 90.81 169 THR A CA 1
ATOM 1343 C C . THR A 1 169 ? -3.054 11.689 1.773 1.00 90.81 169 THR A C 1
ATOM 1345 O O . THR A 1 169 ? -2.618 11.937 2.888 1.00 90.81 169 THR A O 1
ATOM 1348 N N . GLU A 1 170 ? -2.278 11.839 0.704 1.00 86.12 170 GLU A N 1
ATOM 1349 C CA . GLU A 1 170 ? -0.862 12.214 0.812 1.00 86.12 170 GLU A CA 1
ATOM 1350 C C . GLU A 1 170 ? -0.661 13.607 1.396 1.00 86.12 170 GLU A C 1
ATOM 1352 O O . GLU A 1 170 ? 0.295 13.850 2.134 1.00 86.12 170 GLU A O 1
ATOM 1357 N N . CYS A 1 171 ? -1.574 14.534 1.109 1.00 87.06 171 CYS A N 1
ATOM 1358 C CA . CYS A 1 171 ? -1.539 15.842 1.744 1.00 87.06 171 CYS A CA 1
ATOM 1359 C C . CYS A 1 171 ? -1.832 15.755 3.250 1.00 87.06 171 CYS A C 1
ATOM 1361 O O . CYS A 1 171 ? -1.205 16.495 4.008 1.00 87.06 171 CYS A O 1
ATOM 1363 N N . PHE A 1 172 ? -2.728 14.859 3.682 1.00 90.44 172 PHE A N 1
ATOM 1364 C CA . PHE A 1 172 ? -2.987 14.589 5.100 1.00 90.44 172 PHE A CA 1
ATOM 1365 C C . PHE A 1 172 ? -1.739 14.003 5.774 1.00 90.44 172 PHE A C 1
ATOM 1367 O O . PHE A 1 172 ? -1.247 14.535 6.770 1.00 90.44 172 PHE A O 1
ATOM 1374 N N . ASN A 1 173 ? -1.167 12.965 5.169 1.00 87.94 173 ASN A N 1
ATOM 1375 C CA . ASN A 1 173 ? 0.046 12.302 5.629 1.00 87.94 173 ASN A CA 1
ATOM 1376 C C . ASN A 1 173 ? 1.223 13.281 5.771 1.00 87.94 173 ASN A C 1
ATOM 1378 O O . ASN A 1 173 ? 1.899 13.324 6.798 1.00 87.94 173 ASN A O 1
ATOM 1382 N N . ASN A 1 174 ? 1.447 14.111 4.749 1.00 84.25 174 ASN A N 1
ATOM 1383 C CA . ASN A 1 174 ? 2.488 15.133 4.754 1.00 84.25 174 ASN A CA 1
ATOM 1384 C C . ASN A 1 174 ? 2.227 16.224 5.803 1.00 84.25 174 ASN A C 1
ATOM 1386 O O . ASN A 1 174 ? 3.177 16.771 6.359 1.00 84.25 174 ASN A O 1
ATOM 1390 N N . LEU A 1 175 ? 0.964 16.563 6.080 1.00 86.75 175 LEU A N 1
ATOM 1391 C CA . LEU A 1 175 ? 0.627 17.497 7.151 1.00 86.75 175 LEU A CA 1
ATOM 1392 C C . LEU A 1 175 ? 1.031 16.921 8.511 1.00 86.75 175 LEU A C 1
ATOM 1394 O O . LEU A 1 175 ? 1.739 17.595 9.254 1.00 86.75 175 LEU A O 1
ATOM 1398 N N . PHE A 1 176 ? 0.669 15.672 8.809 1.00 88.19 176 PHE A N 1
ATOM 1399 C CA . PHE A 1 176 ? 1.077 15.035 10.063 1.00 88.19 176 PHE A CA 1
ATOM 1400 C C . PHE A 1 176 ? 2.599 14.884 10.171 1.00 88.19 176 PHE A C 1
ATOM 1402 O O . PHE A 1 176 ? 3.188 15.230 11.194 1.00 88.19 176 PHE A O 1
ATOM 1409 N N . TYR A 1 177 ? 3.264 14.482 9.084 1.00 83.06 177 TYR A N 1
ATOM 1410 C CA . TYR A 1 177 ? 4.724 14.465 9.029 1.00 83.06 177 TYR A CA 1
ATOM 1411 C C . TYR A 1 177 ? 5.324 15.846 9.326 1.00 83.06 177 TYR A C 1
ATOM 1413 O O . TYR A 1 177 ? 6.317 15.950 10.045 1.00 83.06 177 TYR A O 1
ATOM 1421 N N . LYS A 1 178 ? 4.717 16.927 8.818 1.00 81.62 178 LYS A N 1
ATOM 1422 C CA . LYS A 1 178 ? 5.165 18.286 9.122 1.00 81.62 178 LYS A CA 1
ATOM 1423 C C . LYS A 1 178 ? 5.077 18.594 10.607 1.00 81.62 178 LYS A C 1
ATOM 1425 O O . LYS A 1 178 ? 6.065 19.122 11.086 1.00 81.62 178 LYS A O 1
ATOM 1430 N N . TYR A 1 179 ? 4.008 18.215 11.310 1.00 84.06 179 TYR A N 1
ATOM 1431 C CA . TYR A 1 179 ? 3.914 18.360 12.773 1.00 84.06 179 TYR A CA 1
ATOM 1432 C C . TYR A 1 179 ? 5.056 17.627 13.490 1.00 84.06 179 TYR A C 1
ATOM 1434 O O . TYR A 1 179 ? 5.807 18.243 14.249 1.00 84.06 179 TYR A O 1
ATOM 1442 N N . LEU A 1 180 ? 5.280 16.353 13.142 1.00 80.50 180 LEU A N 1
ATOM 1443 C CA . LEU A 1 180 ? 6.398 15.569 13.680 1.00 80.50 180 LEU A CA 1
ATOM 1444 C C . LEU A 1 180 ? 7.754 16.244 13.399 1.00 80.50 180 LEU A C 1
ATOM 1446 O O . LEU A 1 180 ? 8.626 16.296 14.260 1.00 80.50 180 LEU A O 1
ATOM 1450 N N . SER A 1 181 ? 7.933 16.793 12.194 1.00 73.19 181 SER A N 1
ATOM 1451 C CA . SER A 1 181 ? 9.203 17.365 11.735 1.00 73.19 181 SER A CA 1
ATOM 1452 C C . SER A 1 181 ? 9.453 18.811 12.185 1.00 73.19 181 SER A C 1
ATOM 1454 O O . SER A 1 181 ? 10.607 19.175 12.407 1.00 73.19 181 SER A O 1
ATOM 1456 N N . SER A 1 182 ? 8.415 19.642 12.340 1.00 64.38 182 SER A N 1
ATOM 1457 C CA . SER A 1 182 ? 8.532 21.058 12.714 1.00 64.38 182 SER A CA 1
ATOM 1458 C C . SER A 1 182 ? 9.035 21.225 14.140 1.00 64.38 182 SER A C 1
ATOM 1460 O O . SER A 1 182 ? 9.745 22.186 14.417 1.00 64.38 182 SER A O 1
ATOM 1462 N N . TYR A 1 183 ? 8.744 20.252 15.007 1.00 53.38 183 TYR A N 1
ATOM 1463 C CA . TYR A 1 183 ? 9.304 20.182 16.354 1.00 53.38 183 TYR A CA 1
ATOM 1464 C C . TYR A 1 183 ? 10.736 19.600 16.374 1.00 53.38 183 TYR A C 1
ATOM 1466 O O . TYR A 1 183 ? 11.540 19.972 17.226 1.00 53.38 183 TYR A O 1
ATOM 1474 N N . TYR A 1 184 ? 11.084 18.724 15.417 1.00 51.91 184 TYR A N 1
ATOM 1475 C CA . TYR A 1 184 ? 12.354 17.975 15.391 1.00 51.91 184 TYR A CA 1
ATOM 1476 C C . TYR A 1 184 ? 13.509 18.647 14.644 1.00 51.91 184 TYR A C 1
ATOM 1478 O O . TYR A 1 184 ? 14.660 18.540 15.067 1.00 51.91 184 TYR A O 1
ATOM 1486 N N . LEU A 1 185 ? 13.240 19.287 13.503 1.00 48.19 185 LEU A N 1
ATOM 1487 C CA . LEU A 1 185 ? 14.293 19.688 12.562 1.00 48.19 185 LEU A CA 1
ATOM 1488 C C . LEU A 1 185 ? 14.783 21.126 12.738 1.00 48.19 185 LEU A C 1
ATOM 1490 O O . LEU A 1 185 ? 15.839 21.452 12.199 1.00 48.19 185 LEU A O 1
ATOM 1494 N N . ILE A 1 186 ? 14.051 21.982 13.458 1.00 45.69 186 ILE A N 1
ATOM 1495 C CA . ILE A 1 186 ? 14.383 23.412 13.524 1.00 45.69 186 ILE A CA 1
ATOM 1496 C C . ILE A 1 186 ? 15.137 23.781 14.814 1.00 45.69 186 ILE A C 1
ATOM 1498 O O . ILE A 1 186 ? 16.097 24.539 14.706 1.00 45.69 186 ILE A O 1
ATOM 1502 N N . ASP A 1 187 ? 14.823 23.196 15.985 1.00 40.81 187 ASP A N 1
ATOM 1503 C CA . ASP A 1 187 ? 15.343 23.747 17.254 1.00 40.81 187 ASP A CA 1
ATOM 1504 C C . ASP A 1 187 ? 16.092 22.791 18.215 1.00 40.81 187 ASP A C 1
ATOM 1506 O O . ASP A 1 187 ? 16.989 23.270 18.914 1.00 40.81 187 ASP A O 1
ATOM 1510 N N . GLN A 1 188 ? 15.793 21.480 18.312 1.00 50.28 188 GLN A N 1
ATOM 1511 C CA . GLN A 1 188 ? 16.395 20.599 19.351 1.00 50.28 188 GLN A CA 1
ATOM 1512 C C . GLN A 1 188 ? 16.421 19.081 18.992 1.00 50.28 188 GLN A C 1
ATOM 1514 O O . GLN A 1 188 ? 15.801 18.274 19.688 1.00 50.28 188 GLN A O 1
ATOM 1519 N N . PRO A 1 189 ? 17.173 18.625 17.971 1.00 49.28 189 PRO A N 1
ATOM 1520 C CA . PRO A 1 189 ? 17.179 17.218 17.522 1.00 49.28 189 PRO A CA 1
ATOM 1521 C C . PRO A 1 189 ? 17.732 16.192 18.537 1.00 49.28 189 PRO A C 1
ATOM 1523 O O . PRO A 1 189 ? 17.736 14.997 18.263 1.00 49.28 189 PRO A O 1
ATOM 1526 N N . CYS A 1 190 ? 18.241 16.633 19.689 1.00 52.56 190 CYS A N 1
ATOM 1527 C CA . CYS A 1 190 ? 18.935 15.805 20.678 1.00 52.56 190 CYS A CA 1
ATOM 1528 C C . CYS A 1 190 ? 18.222 15.694 22.038 1.00 52.56 190 CYS A C 1
ATOM 1530 O O . CYS A 1 190 ? 18.794 15.108 22.956 1.00 52.56 190 CYS A O 1
ATOM 1532 N N . LEU A 1 191 ? 17.008 16.242 22.186 1.00 53.09 191 LEU A N 1
ATOM 1533 C CA . LEU A 1 191 ? 16.288 16.240 23.468 1.00 53.09 191 LEU A CA 1
ATOM 1534 C C . LEU A 1 191 ? 15.147 15.220 23.581 1.00 53.09 191 LEU A C 1
ATOM 1536 O O . LEU A 1 191 ? 14.770 14.899 24.706 1.00 53.09 191 LEU A O 1
ATOM 1540 N N . PHE A 1 192 ? 14.613 14.704 22.472 1.00 57.72 192 PHE A N 1
ATOM 1541 C CA . PHE A 1 192 ? 13.443 13.819 22.482 1.00 57.72 192 PHE A CA 1
ATOM 1542 C C . PHE A 1 192 ? 13.594 12.686 21.459 1.00 57.72 192 PHE A C 1
ATOM 1544 O O . PHE A 1 192 ? 14.186 12.891 20.397 1.00 57.72 192 PHE A O 1
ATOM 1551 N N . GLU A 1 193 ? 13.076 11.495 21.781 1.00 65.81 193 GLU A N 1
ATOM 1552 C CA . GLU A 1 193 ? 12.914 10.401 20.819 1.00 65.81 193 GLU A CA 1
ATOM 1553 C C . GLU A 1 193 ? 11.531 10.484 20.160 1.00 65.81 193 GLU A C 1
ATOM 1555 O O . GLU A 1 193 ? 10.564 10.967 20.752 1.00 65.81 193 GLU A O 1
ATOM 1560 N N . LEU A 1 194 ? 11.411 10.023 18.912 1.00 69.81 194 LEU A N 1
ATOM 1561 C CA . LEU A 1 194 ? 10.197 10.207 18.108 1.00 69.81 194 LEU A CA 1
ATOM 1562 C C . LEU A 1 194 ? 8.938 9.653 18.786 1.00 69.81 194 LEU A C 1
ATOM 1564 O O . LEU A 1 194 ? 7.865 10.250 18.712 1.00 69.81 194 LEU A O 1
ATOM 1568 N N . LYS A 1 195 ? 9.097 8.546 19.514 1.00 72.50 195 LYS A N 1
ATOM 1569 C CA . LYS A 1 195 ? 8.053 7.930 20.336 1.00 72.50 195 LYS A CA 1
ATOM 1570 C C . LYS A 1 195 ? 7.500 8.860 21.428 1.00 72.50 195 LYS A C 1
ATOM 1572 O O . LYS A 1 195 ? 6.331 8.730 21.778 1.00 72.50 195 LYS A O 1
ATOM 1577 N N . ASP A 1 196 ? 8.307 9.793 21.939 1.00 74.06 196 ASP A N 1
ATOM 1578 C CA . ASP A 1 196 ? 7.949 10.684 23.049 1.00 74.06 196 ASP A CA 1
ATOM 1579 C C . ASP A 1 196 ? 7.044 11.832 22.590 1.00 74.06 196 ASP A C 1
ATOM 1581 O O . ASP A 1 196 ? 6.226 12.333 23.361 1.00 74.06 196 ASP A O 1
ATOM 1585 N N . VAL A 1 197 ? 7.164 12.239 21.323 1.00 78.94 197 VAL A N 1
ATOM 1586 C CA . VAL A 1 197 ? 6.376 13.343 20.751 1.00 78.94 197 VAL A CA 1
ATOM 1587 C C . VAL A 1 197 ? 5.196 12.872 19.915 1.00 78.94 197 VAL A C 1
ATOM 1589 O O . VAL A 1 197 ? 4.296 13.656 19.644 1.00 78.94 197 VAL A O 1
ATOM 1592 N N . TYR A 1 198 ? 5.185 11.604 19.499 1.00 86.75 198 TYR A N 1
ATOM 1593 C CA . TYR A 1 198 ? 4.259 11.114 18.482 1.00 86.75 198 TYR A CA 1
ATOM 1594 C C . TYR A 1 198 ? 2.792 11.373 18.840 1.00 86.75 198 TYR A C 1
ATOM 1596 O O . TYR A 1 198 ? 2.040 11.959 18.063 1.00 86.75 198 TYR A O 1
ATOM 1604 N N . LEU A 1 199 ? 2.393 10.956 20.044 1.00 90.62 199 LEU A N 1
ATOM 1605 C CA . LEU A 1 199 ? 1.031 11.134 20.533 1.00 90.62 199 LEU A CA 1
ATOM 1606 C C . LEU A 1 199 ? 0.699 12.612 20.824 1.00 90.62 199 LEU A C 1
ATOM 1608 O O . LEU A 1 199 ? -0.378 13.047 20.413 1.00 90.62 199 LEU A O 1
ATOM 1612 N N . PRO A 1 200 ? 1.565 13.401 21.494 1.00 90.12 200 PRO A N 1
ATOM 1613 C CA . PRO A 1 200 ? 1.376 14.848 21.602 1.00 90.12 200 PRO A CA 1
ATOM 1614 C C . PRO A 1 200 ? 1.132 15.544 20.255 1.00 90.12 200 PRO A C 1
ATOM 1616 O O . PRO A 1 200 ? 0.138 16.252 20.118 1.00 90.12 200 PRO A O 1
ATOM 1619 N N . GLU A 1 201 ? 1.966 15.287 19.245 1.00 88.88 201 GLU A N 1
ATOM 1620 C CA . GLU A 1 201 ? 1.846 15.922 17.926 1.00 88.88 201 GLU A CA 1
ATOM 1621 C C . GLU A 1 201 ? 0.601 15.463 17.162 1.00 88.88 201 GLU A C 1
ATOM 1623 O O . GLU A 1 201 ? -0.030 16.261 16.468 1.00 88.88 201 GLU A O 1
ATOM 1628 N N . LEU A 1 202 ? 0.193 14.200 17.322 1.00 92.56 202 LEU A N 1
ATOM 1629 C CA . LEU A 1 202 ? -1.069 13.719 16.764 1.00 92.56 202 LEU A CA 1
ATOM 1630 C C . LEU A 1 202 ? -2.265 14.449 17.387 1.00 92.56 202 LEU A C 1
ATOM 1632 O O . LEU A 1 202 ? -3.152 14.890 16.660 1.00 92.56 202 LEU A O 1
ATOM 1636 N N . ASN A 1 203 ? -2.280 14.622 18.712 1.00 93.50 203 ASN A N 1
ATOM 1637 C CA . ASN A 1 203 ? -3.338 15.382 19.382 1.00 93.50 203 ASN A CA 1
ATOM 1638 C C . ASN A 1 203 ? -3.332 16.855 18.954 1.00 93.50 203 ASN A C 1
ATOM 1640 O O . ASN A 1 203 ? -4.393 17.390 18.653 1.00 93.50 203 ASN A O 1
ATOM 1644 N N . HIS A 1 204 ? -2.160 17.491 18.848 1.00 89.94 204 HIS A N 1
ATOM 1645 C CA . HIS A 1 204 ? -2.052 18.871 18.368 1.00 89.94 204 HIS A CA 1
ATOM 1646 C C . HIS A 1 204 ? -2.609 19.040 16.951 1.00 89.94 204 HIS A C 1
ATOM 1648 O O . HIS A 1 204 ? -3.381 19.968 16.709 1.00 89.94 204 HIS A O 1
ATOM 1654 N N . LEU A 1 205 ? -2.275 18.131 16.027 1.00 91.19 205 LEU A N 1
ATOM 1655 C CA . LEU A 1 205 ? -2.840 18.138 14.679 1.00 91.19 205 LEU A CA 1
ATOM 1656 C C . LEU A 1 205 ? -4.373 18.062 14.718 1.00 91.19 205 LEU A C 1
ATOM 1658 O O . LEU A 1 205 ? -5.045 18.846 14.051 1.00 91.19 205 LEU A O 1
ATOM 1662 N N . LEU A 1 206 ? -4.934 17.116 15.474 1.00 93.06 206 LEU A N 1
ATOM 1663 C CA . LEU A 1 206 ? -6.384 16.912 15.543 1.00 93.06 206 LEU A CA 1
ATOM 1664 C C . LEU A 1 206 ? -7.106 18.097 16.201 1.00 93.06 206 LEU A C 1
ATOM 1666 O O . LEU A 1 206 ? -8.156 18.525 15.714 1.00 93.06 206 LEU A O 1
ATOM 1670 N N . ASP A 1 207 ? -6.518 18.673 17.248 1.00 90.00 207 ASP A N 1
ATOM 1671 C CA . ASP A 1 207 ? -7.026 19.877 17.902 1.00 90.00 207 ASP A CA 1
ATOM 1672 C C . ASP A 1 207 ? -7.032 21.067 16.939 1.00 90.00 207 ASP A C 1
ATOM 1674 O O . ASP A 1 207 ? -8.026 21.791 16.857 1.00 90.00 207 ASP A O 1
ATOM 1678 N N . ASP A 1 208 ? -5.962 21.263 16.170 1.00 86.62 208 ASP A N 1
ATOM 1679 C CA . ASP A 1 208 ? -5.884 22.350 15.195 1.00 86.62 208 ASP A CA 1
ATOM 1680 C C . ASP A 1 208 ? -6.860 22.149 14.031 1.00 86.62 208 ASP A C 1
ATOM 1682 O O . ASP A 1 208 ? -7.504 23.109 13.606 1.00 86.62 208 ASP A O 1
ATOM 1686 N N . LEU A 1 209 ? -7.055 20.911 13.562 1.00 88.50 209 LEU A N 1
ATOM 1687 C CA . LEU A 1 209 ? -8.101 20.594 12.585 1.00 88.50 209 LEU A CA 1
ATOM 1688 C C . LEU A 1 209 ? -9.501 20.897 13.147 1.00 88.50 209 LEU A C 1
ATOM 1690 O O . LEU A 1 209 ? -10.315 21.512 12.453 1.00 88.50 209 LEU A O 1
ATOM 1694 N N . THR A 1 210 ? -9.767 20.547 14.409 1.00 88.12 210 THR A N 1
ATOM 1695 C CA . THR A 1 210 ? -11.030 20.868 15.096 1.00 88.12 210 THR A CA 1
ATOM 1696 C C . THR A 1 210 ? -11.244 22.379 15.167 1.00 88.12 210 THR A C 1
ATOM 1698 O O . THR A 1 210 ? -12.275 22.884 14.711 1.00 88.12 210 THR A O 1
ATOM 1701 N N . LYS A 1 211 ? -10.264 23.127 15.687 1.00 81.12 211 LYS A N 1
ATOM 1702 C CA . LYS A 1 211 ? -10.333 24.594 15.773 1.00 81.12 211 LYS A CA 1
ATOM 1703 C C . LYS A 1 211 ? -10.555 25.204 14.399 1.00 81.12 211 LYS A C 1
ATOM 1705 O O . LYS A 1 211 ? -11.412 26.067 14.241 1.00 81.12 211 LYS A O 1
ATOM 1710 N N . PHE A 1 212 ? -9.861 24.713 13.375 1.00 75.75 212 PHE A N 1
ATOM 1711 C CA . PHE A 1 212 ? -10.019 25.252 12.034 1.00 75.75 212 PHE A CA 1
ATOM 1712 C C . PHE A 1 212 ? -11.446 25.087 11.503 1.00 75.75 212 PHE A C 1
ATOM 1714 O O . PHE A 1 212 ? -11.983 26.005 10.876 1.00 75.75 212 PHE A O 1
ATOM 1721 N N . VAL A 1 213 ? -12.077 23.935 11.731 1.00 75.50 213 VAL A N 1
ATOM 1722 C CA . VAL A 1 213 ? -13.444 23.682 11.263 1.00 75.50 213 VAL A CA 1
ATOM 1723 C C . VAL A 1 213 ? -14.445 24.574 12.006 1.00 75.50 213 VAL A C 1
ATOM 1725 O O . VAL A 1 213 ? -15.269 25.226 11.353 1.00 75.50 213 VAL A O 1
ATOM 1728 N N . TYR A 1 214 ? -14.342 24.660 13.336 1.00 77.69 214 TYR A N 1
ATOM 1729 C CA . TYR A 1 214 ? -15.381 25.250 14.189 1.00 77.69 214 TYR A CA 1
ATOM 1730 C C . TYR A 1 214 ? -15.160 26.716 14.599 1.00 77.69 214 TYR A C 1
ATOM 1732 O O . TYR A 1 214 ? -16.136 27.394 14.921 1.00 77.69 214 TYR A O 1
ATOM 1740 N N . GLU A 1 215 ? -13.935 27.247 14.576 1.00 75.00 215 GLU A N 1
ATOM 1741 C CA . GLU A 1 215 ? -13.668 28.632 14.988 1.00 75.00 215 GLU A CA 1
ATOM 1742 C C . GLU A 1 215 ? -14.011 29.665 13.905 1.00 75.00 215 GLU A C 1
ATOM 1744 O O . GLU A 1 215 ? -14.024 29.384 12.696 1.00 75.00 215 GLU A O 1
ATOM 1749 N N . ASP A 1 216 ? -14.262 30.903 14.348 1.00 69.94 216 ASP A N 1
ATOM 1750 C CA . ASP A 1 216 ? -14.500 32.052 13.476 1.00 69.94 216 ASP A CA 1
ATOM 1751 C C . ASP A 1 216 ? -13.326 32.235 12.504 1.00 69.94 216 ASP A C 1
ATOM 1753 O O . ASP A 1 216 ? -12.162 32.303 12.905 1.00 69.94 216 ASP A O 1
ATOM 1757 N N . LYS A 1 217 ? -13.647 32.354 11.208 1.00 68.62 217 LYS A N 1
ATOM 1758 C CA . LYS A 1 217 ? -12.682 32.564 10.119 1.00 68.62 217 LYS A CA 1
ATOM 1759 C C . LYS A 1 217 ? -11.713 33.708 10.397 1.00 68.62 217 LYS A C 1
ATOM 1761 O O . LYS A 1 217 ? -10.590 33.642 9.910 1.00 68.62 217 LYS A O 1
ATOM 1766 N N . THR A 1 218 ? -12.133 34.712 11.165 1.00 65.06 218 THR A N 1
ATOM 1767 C CA . THR A 1 218 ? -11.329 35.890 11.507 1.00 65.06 218 THR A CA 1
ATOM 1768 C C . THR A 1 218 ? -10.184 35.634 12.493 1.00 65.06 218 THR A C 1
ATOM 1770 O O . THR A 1 218 ? -9.247 36.423 12.543 1.00 65.06 218 THR A O 1
ATOM 1773 N N . ASN A 1 219 ? -10.201 34.525 13.239 1.00 63.88 219 ASN A N 1
ATOM 1774 C CA . ASN A 1 219 ? -9.137 34.183 14.195 1.00 63.88 219 ASN A CA 1
ATOM 1775 C C . ASN A 1 219 ? -8.233 33.033 13.718 1.00 63.88 219 ASN A C 1
ATOM 1777 O O . ASN A 1 219 ? -7.161 32.821 14.286 1.00 63.88 219 ASN A O 1
ATOM 1781 N N . ARG A 1 220 ? -8.615 32.339 12.634 1.00 66.31 220 ARG A N 1
ATOM 1782 C CA . ARG A 1 220 ? -7.942 31.119 12.146 1.00 66.31 220 ARG A CA 1
ATOM 1783 C C . ARG A 1 220 ? -6.470 31.312 11.777 1.00 66.31 220 ARG A C 1
ATOM 1785 O O . ARG A 1 220 ? -5.694 30.374 11.879 1.00 66.31 220 ARG A O 1
ATOM 1792 N N . TRP A 1 221 ? -6.068 32.500 11.324 1.00 58.28 221 TRP A N 1
ATOM 1793 C CA . TRP A 1 221 ? -4.710 32.732 10.806 1.00 58.28 221 TRP A CA 1
ATOM 1794 C C . TRP A 1 221 ? -3.669 33.087 11.875 1.00 58.28 221 TRP A C 1
ATOM 1796 O O . TRP A 1 221 ? -2.480 33.058 11.573 1.00 58.28 221 TRP A O 1
ATOM 1806 N N . LEU A 1 222 ? -4.083 33.444 13.097 1.00 57.38 222 LEU A N 1
ATOM 1807 C CA . LEU A 1 222 ? -3.161 33.881 14.157 1.00 57.38 222 LEU A CA 1
ATOM 1808 C C . LEU A 1 222 ? -2.641 32.732 15.032 1.00 57.38 222 LEU A C 1
ATOM 1810 O O . LEU A 1 222 ? -1.753 32.970 15.845 1.00 57.38 222 LEU A O 1
ATOM 1814 N N . GLN A 1 223 ? -3.191 31.522 14.894 1.00 65.31 223 GLN A N 1
ATOM 1815 C CA . GLN A 1 223 ? -2.987 30.444 15.870 1.00 65.31 223 GLN A CA 1
ATOM 1816 C C . GLN A 1 223 ? -2.383 29.152 15.301 1.00 65.31 223 GLN A C 1
ATOM 1818 O O . GLN A 1 223 ? -2.086 28.251 16.076 1.00 65.31 223 GLN A O 1
ATOM 1823 N N . LEU A 1 224 ? -2.188 29.038 13.982 1.00 69.81 224 LEU A N 1
ATOM 1824 C CA . LEU A 1 224 ? -1.714 27.787 13.378 1.00 69.81 224 LEU A CA 1
ATOM 1825 C C . LEU A 1 224 ? -0.181 27.696 13.354 1.00 69.81 224 LEU A C 1
ATOM 1827 O O . LEU A 1 224 ? 0.477 28.672 12.984 1.00 69.81 224 LEU A O 1
ATOM 1831 N N . PRO A 1 225 ? 0.395 26.513 13.637 1.00 74.12 225 PRO A N 1
ATOM 1832 C CA . PRO A 1 225 ? 1.845 26.309 13.613 1.00 74.12 225 PRO A CA 1
ATOM 1833 C C . PRO A 1 225 ? 2.429 26.253 12.190 1.00 74.12 225 PRO A C 1
ATOM 1835 O O . PRO A 1 225 ? 3.633 26.421 12.002 1.00 74.12 225 PRO A O 1
ATOM 1838 N N . LEU A 1 226 ? 1.592 26.030 11.168 1.00 77.00 226 LEU A N 1
ATOM 1839 C CA . LEU A 1 226 ? 1.996 25.876 9.766 1.00 77.00 226 LEU A CA 1
ATOM 1840 C C . LEU A 1 226 ? 1.253 26.861 8.853 1.00 77.00 226 LEU A C 1
ATOM 1842 O O . LEU A 1 226 ? 0.192 27.381 9.194 1.00 77.00 226 LEU A O 1
ATOM 1846 N N . LYS A 1 227 ? 1.795 27.085 7.649 1.00 78.94 227 LYS A N 1
ATOM 1847 C CA . LYS A 1 227 ? 1.162 27.929 6.623 1.00 78.94 227 LYS A CA 1
ATOM 1848 C C . LYS A 1 227 ? -0.176 27.348 6.150 1.00 78.94 227 LYS A C 1
ATOM 1850 O O . LYS A 1 227 ? -0.330 26.132 6.062 1.00 78.94 227 LYS A O 1
ATOM 1855 N N . LEU A 1 228 ? -1.110 28.222 5.768 1.00 74.81 228 LEU A N 1
ATOM 1856 C CA . LEU A 1 228 ? -2.484 27.861 5.399 1.00 74.81 228 LEU A CA 1
ATOM 1857 C C . LEU A 1 228 ? -2.567 26.846 4.246 1.00 74.81 228 LEU A C 1
ATOM 1859 O O . LEU A 1 228 ? -3.446 25.988 4.246 1.00 74.81 228 LEU A O 1
ATOM 1863 N N . GLU A 1 229 ? -1.640 26.897 3.288 1.00 78.50 229 GLU A N 1
ATOM 1864 C CA . GLU A 1 229 ? -1.598 25.969 2.153 1.00 78.50 229 GLU A CA 1
ATOM 1865 C C . GLU A 1 229 ? -1.418 24.509 2.592 1.00 78.50 229 GLU A C 1
ATOM 1867 O O . GLU A 1 229 ? -1.835 23.596 1.877 1.00 78.50 229 GLU A O 1
ATOM 1872 N N . ALA A 1 230 ? -0.837 24.276 3.775 1.00 79.19 230 ALA A N 1
ATOM 1873 C CA . ALA A 1 230 ? -0.690 22.940 4.342 1.00 79.19 230 ALA A CA 1
ATOM 1874 C C . ALA A 1 230 ? -2.041 22.308 4.721 1.00 79.19 230 ALA A C 1
ATOM 1876 O O . ALA A 1 230 ? -2.149 21.087 4.736 1.00 79.19 230 ALA A O 1
ATOM 1877 N N . TYR A 1 231 ? -3.078 23.120 4.951 1.00 82.31 231 TYR A N 1
ATOM 1878 C CA . TYR A 1 231 ? -4.404 22.670 5.379 1.00 82.31 231 TYR A CA 1
ATOM 1879 C C . TYR A 1 231 ? -5.447 22.683 4.250 1.00 82.31 231 TYR A C 1
ATOM 1881 O O . TYR A 1 231 ? -6.648 22.622 4.504 1.00 82.31 231 TYR A O 1
ATOM 1889 N N . LYS A 1 232 ? -5.021 22.767 2.981 1.00 80.19 232 LYS A N 1
ATOM 1890 C CA . LYS A 1 232 ? -5.903 23.007 1.820 1.00 80.19 232 LYS A CA 1
ATOM 1891 C C . LYS A 1 232 ? -7.140 22.094 1.703 1.00 80.19 232 LYS A C 1
ATOM 1893 O O . LYS A 1 232 ? -8.135 22.538 1.138 1.00 80.19 232 LYS A O 1
ATOM 1898 N N . TYR A 1 233 ? -7.106 20.868 2.237 1.00 84.12 233 TYR A N 1
ATOM 1899 C CA . TYR A 1 233 ? -8.206 19.893 2.150 1.00 84.12 233 TYR A CA 1
ATOM 1900 C C . TYR A 1 233 ? -8.953 19.656 3.469 1.00 84.12 233 TYR A C 1
ATOM 1902 O O . TYR A 1 233 ? -9.813 18.789 3.533 1.00 84.12 233 TYR A O 1
ATOM 1910 N N . MET A 1 234 ? -8.696 20.424 4.526 1.00 81.94 234 MET A N 1
ATOM 1911 C CA . MET A 1 234 ? -9.309 20.191 5.848 1.00 81.94 234 MET A CA 1
ATOM 1912 C C . MET A 1 234 ? -10.842 20.243 5.881 1.00 81.94 234 MET A C 1
ATOM 1914 O O . MET A 1 234 ? -11.464 19.614 6.728 1.00 81.94 234 MET A O 1
ATOM 1918 N N . ASN A 1 235 ? -11.462 20.997 4.969 1.00 82.38 235 ASN A N 1
ATOM 1919 C CA . ASN A 1 235 ? -12.920 21.073 4.867 1.00 82.38 235 ASN A CA 1
ATOM 1920 C C . ASN A 1 235 ? -13.497 19.971 3.965 1.00 82.38 235 ASN A C 1
ATOM 1922 O O . ASN A 1 235 ? -14.714 19.903 3.794 1.00 82.38 235 ASN A O 1
ATOM 1926 N N . ASN A 1 236 ? -12.644 19.139 3.362 1.00 90.06 236 ASN A N 1
ATOM 1927 C CA . ASN A 1 236 ? -13.080 18.025 2.540 1.00 90.06 236 ASN A CA 1
ATOM 1928 C C . ASN A 1 236 ? -13.522 16.878 3.447 1.00 90.06 236 ASN A C 1
ATOM 1930 O O . ASN A 1 236 ? -12.931 16.610 4.495 1.00 90.06 236 ASN A O 1
ATOM 1934 N N . CYS A 1 237 ? -14.563 16.174 3.007 1.00 91.94 237 CYS A N 1
ATOM 1935 C CA . CYS A 1 237 ? -15.167 15.084 3.766 1.00 91.94 237 CYS A CA 1
ATOM 1936 C C . CYS A 1 237 ? -14.176 13.963 4.116 1.00 91.94 237 CYS A C 1
ATOM 1938 O O . CYS A 1 237 ? -14.304 13.361 5.178 1.00 91.94 237 CYS A O 1
ATOM 1940 N N . THR A 1 238 ? -13.161 13.716 3.282 1.00 93.69 238 THR A N 1
ATOM 1941 C CA . THR A 1 238 ? -12.115 12.722 3.556 1.00 93.69 238 THR A CA 1
ATOM 1942 C C . THR A 1 238 ? -11.327 13.066 4.813 1.00 93.69 238 THR A C 1
ATOM 1944 O O . THR A 1 238 ? -11.206 12.233 5.707 1.00 93.69 238 THR A O 1
ATOM 1947 N N . TRP A 1 239 ? -10.823 14.300 4.917 1.00 93.44 239 TRP A N 1
ATOM 1948 C CA . TRP A 1 239 ? -10.039 14.735 6.074 1.00 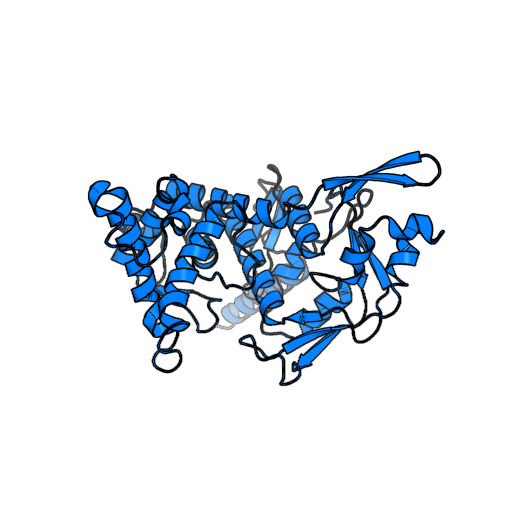93.44 239 TRP A CA 1
ATOM 1949 C C . TRP A 1 239 ? -10.891 14.798 7.334 1.00 93.44 239 TRP A C 1
ATOM 1951 O O . TRP A 1 239 ? -10.420 14.403 8.395 1.00 93.44 239 TRP A O 1
ATOM 1961 N N . GLN A 1 240 ? -12.149 15.228 7.212 1.00 93.19 240 GLN A N 1
ATOM 1962 C CA . GLN A 1 240 ? -13.102 15.196 8.323 1.00 93.19 240 GLN A CA 1
ATOM 1963 C C . GLN A 1 240 ? -13.344 13.761 8.806 1.00 93.19 240 GLN A C 1
ATOM 1965 O O . GLN A 1 240 ? -13.314 13.507 10.003 1.00 93.19 240 GLN A O 1
ATOM 1970 N N . ASN A 1 241 ? -13.491 12.801 7.890 1.00 96.50 241 ASN A N 1
ATOM 1971 C CA . ASN A 1 241 ? -13.662 11.397 8.250 1.00 96.50 241 ASN A CA 1
ATOM 1972 C C . ASN A 1 241 ? -12.399 10.811 8.907 1.00 96.50 241 ASN A C 1
ATOM 1974 O O . ASN A 1 241 ? -12.503 10.134 9.926 1.00 96.50 241 ASN A O 1
ATOM 1978 N N . TYR A 1 242 ? -11.204 11.095 8.373 1.00 96.62 242 TYR A N 1
ATOM 1979 C CA . TYR A 1 242 ? -9.942 10.691 9.006 1.00 96.62 242 TYR A CA 1
ATOM 1980 C C . TYR A 1 242 ? -9.830 11.267 10.419 1.00 96.62 242 TYR A C 1
ATOM 1982 O O . TYR A 1 242 ? -9.609 10.513 11.368 1.00 96.62 242 TYR A O 1
ATOM 1990 N N . HIS A 1 243 ? -10.045 12.578 10.557 1.00 95.44 243 HIS A N 1
ATOM 1991 C CA . HIS A 1 243 ? -10.079 13.282 11.834 1.00 95.44 243 HIS A CA 1
ATOM 1992 C C . HIS A 1 243 ? -11.038 12.611 12.822 1.00 95.44 243 HIS A C 1
ATOM 1994 O O . HIS A 1 243 ? -10.624 12.245 13.918 1.00 95.44 243 HIS A O 1
ATOM 2000 N N . ASP A 1 244 ? -12.292 12.385 12.431 1.00 96.12 244 ASP A N 1
ATOM 2001 C CA . ASP A 1 244 ? -13.310 11.828 13.321 1.00 96.12 244 ASP A CA 1
ATOM 2002 C C . ASP A 1 244 ? -12.970 10.401 13.766 1.00 96.12 244 ASP A C 1
ATOM 2004 O O . ASP A 1 244 ? -13.156 10.071 14.938 1.00 96.12 244 ASP A O 1
ATOM 2008 N N . ILE A 1 245 ? -12.424 9.564 12.873 1.00 97.75 245 ILE A N 1
ATOM 2009 C CA . ILE A 1 245 ? -11.949 8.215 13.219 1.00 97.75 245 ILE A CA 1
ATOM 2010 C C . ILE A 1 245 ? -10.861 8.295 14.297 1.00 97.75 245 ILE A C 1
ATOM 2012 O O . ILE A 1 245 ? -10.961 7.612 15.316 1.00 97.75 245 ILE A O 1
ATOM 2016 N N . MET A 1 246 ? -9.840 9.133 14.102 1.00 97.00 246 MET A N 1
ATOM 2017 C CA . MET A 1 246 ? -8.716 9.233 15.040 1.00 97.00 246 MET A CA 1
ATOM 2018 C C . MET A 1 246 ? -9.129 9.873 16.366 1.00 97.00 246 MET A C 1
ATOM 2020 O O . MET A 1 246 ? -8.842 9.314 17.421 1.00 97.00 246 MET A O 1
ATOM 2024 N N . THR A 1 247 ? -9.863 10.985 16.328 1.00 96.56 247 THR A N 1
ATOM 2025 C CA . THR A 1 247 ? -10.354 11.684 17.523 1.00 96.56 247 THR A CA 1
ATOM 2026 C C . THR A 1 247 ? -11.278 10.792 18.350 1.00 96.56 247 THR A C 1
ATOM 2028 O O . THR A 1 247 ? -11.219 10.810 19.578 1.00 96.56 247 THR A O 1
ATOM 2031 N N . ASN A 1 248 ? -12.121 9.974 17.714 1.00 97.00 248 ASN A N 1
ATOM 2032 C CA . ASN A 1 248 ? -12.957 9.018 18.436 1.00 97.00 248 ASN A CA 1
ATOM 2033 C C . ASN A 1 248 ? -12.149 7.854 19.014 1.00 97.00 248 ASN A C 1
ATOM 2035 O O . ASN A 1 248 ? -12.383 7.477 20.161 1.00 97.00 248 ASN A O 1
ATOM 2039 N N . LEU A 1 249 ? -11.182 7.314 18.269 1.00 97.12 249 LEU A N 1
ATOM 2040 C CA . LEU A 1 249 ? -10.334 6.230 18.762 1.00 97.12 249 LEU A CA 1
ATOM 2041 C C . LEU A 1 249 ? -9.482 6.675 19.961 1.00 97.12 249 LEU A C 1
ATOM 2043 O O . LEU A 1 249 ? -9.408 5.955 20.956 1.00 97.12 249 LEU A O 1
ATOM 2047 N N . LEU A 1 250 ? -8.909 7.881 19.909 1.00 96.25 250 LEU A N 1
ATOM 2048 C CA . LEU A 1 250 ? -8.050 8.431 20.964 1.00 96.25 250 LEU A CA 1
ATOM 2049 C C . LEU A 1 250 ? -8.778 8.699 22.292 1.00 96.25 250 LEU A C 1
ATOM 2051 O O . LEU A 1 250 ? -8.128 8.856 23.323 1.00 96.25 250 LEU A O 1
ATOM 2055 N N . LYS A 1 251 ? -10.120 8.684 22.312 1.00 94.62 251 LYS A N 1
ATOM 2056 C CA . LYS A 1 251 ? -10.907 8.732 23.561 1.00 94.62 251 LYS A CA 1
ATOM 2057 C C . LYS A 1 251 ? -10.780 7.457 24.396 1.00 94.62 251 LYS A C 1
ATOM 2059 O O . LYS A 1 251 ? -11.059 7.496 25.591 1.00 94.62 251 LYS A O 1
ATOM 2064 N N . VAL A 1 252 ? -10.433 6.336 23.762 1.00 95.44 252 VAL A N 1
ATOM 2065 C CA . VAL A 1 252 ? -10.435 5.001 24.382 1.00 95.44 252 VAL A CA 1
ATOM 2066 C C . VAL A 1 252 ? -9.096 4.272 24.260 1.00 95.44 252 VAL A C 1
ATOM 2068 O O . VAL A 1 252 ? -8.813 3.407 25.078 1.00 95.44 252 VAL A O 1
ATOM 2071 N N . VAL A 1 253 ? -8.252 4.621 23.285 1.00 94.75 253 VAL A N 1
ATOM 2072 C CA . VAL A 1 253 ? -6.967 3.956 23.019 1.00 94.75 253 VAL A CA 1
ATOM 2073 C C . VAL A 1 253 ? -5.873 4.997 22.805 1.00 94.75 253 VAL A C 1
ATOM 2075 O O . VAL A 1 253 ? -6.054 5.921 22.021 1.00 94.75 253 VAL A O 1
ATOM 2078 N N . SER A 1 254 ? -4.704 4.829 23.428 1.00 93.25 254 SER A N 1
ATOM 2079 C CA . SER A 1 254 ? -3.520 5.624 23.081 1.00 93.25 254 SER A CA 1
ATOM 2080 C C . SER A 1 254 ? -2.732 4.962 21.951 1.00 93.25 254 SER A C 1
ATOM 2082 O O . SER A 1 254 ? -2.548 3.741 21.967 1.00 93.25 254 SER A O 1
ATOM 2084 N N . ILE A 1 255 ? -2.223 5.768 21.018 1.00 93.81 255 ILE A N 1
ATOM 2085 C CA . ILE A 1 255 ? -1.431 5.320 19.865 1.00 93.81 255 ILE A CA 1
ATOM 2086 C C . ILE A 1 255 ? 0.033 5.726 20.060 1.00 93.81 255 ILE A C 1
ATOM 2088 O O . ILE A 1 255 ? 0.316 6.857 20.454 1.00 93.81 255 ILE A O 1
ATOM 2092 N N . SER A 1 256 ? 0.962 4.828 19.746 1.00 91.12 256 SER A N 1
ATOM 2093 C CA . SER A 1 256 ? 2.394 5.125 19.633 1.00 91.12 256 SER A CA 1
ATOM 2094 C C . SER A 1 256 ? 2.988 4.496 18.371 1.00 91.12 256 SER A C 1
ATOM 2096 O O . SER A 1 256 ? 2.330 3.705 17.696 1.00 91.12 256 SER A O 1
ATOM 2098 N N . SER A 1 257 ? 4.227 4.859 18.035 1.00 88.44 257 SER A N 1
ATOM 2099 C CA . SER A 1 257 ? 4.956 4.338 16.875 1.00 88.44 257 SER A CA 1
ATOM 2100 C C . SER A 1 257 ? 6.348 3.852 17.276 1.00 88.44 257 SER A C 1
ATOM 2102 O O . SER A 1 257 ? 6.897 4.290 18.288 1.00 88.44 257 SER A O 1
ATOM 2104 N N . ASN A 1 258 ? 6.939 2.973 16.464 1.00 83.94 258 ASN A N 1
ATOM 2105 C CA . ASN A 1 258 ? 8.375 2.699 16.539 1.00 83.94 258 ASN A CA 1
ATOM 2106 C C . ASN A 1 258 ? 9.211 3.890 16.016 1.00 83.94 258 ASN A C 1
ATOM 2108 O O . ASN A 1 258 ? 8.696 4.783 15.337 1.00 83.94 258 ASN A O 1
ATOM 2112 N N . ASP A 1 259 ? 10.520 3.866 16.285 1.00 77.06 259 ASP A N 1
ATOM 2113 C CA . ASP A 1 259 ? 11.457 4.953 15.942 1.00 77.06 259 ASP A CA 1
ATOM 2114 C C . ASP A 1 259 ? 11.601 5.204 14.434 1.00 77.06 259 ASP A C 1
ATOM 2116 O O . ASP A 1 259 ? 12.027 6.274 14.010 1.00 77.06 259 ASP A O 1
ATOM 2120 N N . SER A 1 260 ? 11.257 4.210 13.613 1.00 74.44 260 SER A N 1
ATOM 2121 C CA . SER A 1 260 ? 11.338 4.306 12.151 1.00 74.44 260 SER A CA 1
ATOM 2122 C C . SER A 1 260 ? 10.057 4.834 11.501 1.00 74.44 260 SER A C 1
ATOM 2124 O O . SER A 1 260 ? 10.026 4.952 10.279 1.00 74.44 260 SER A O 1
ATOM 2126 N N . LEU A 1 261 ? 9.018 5.147 12.290 1.00 78.81 261 LEU A N 1
ATOM 2127 C CA . LEU A 1 261 ? 7.665 5.448 11.804 1.00 78.81 261 LEU A CA 1
ATOM 2128 C C . LEU A 1 261 ? 7.134 4.390 10.849 1.00 78.81 261 LEU A C 1
ATOM 2130 O O . LEU A 1 261 ? 6.441 4.719 9.901 1.00 78.81 261 LEU A O 1
ATOM 2134 N N . SER A 1 262 ? 7.462 3.124 11.072 1.00 79.56 262 SER A N 1
ATOM 2135 C CA . SER A 1 262 ? 7.011 2.044 10.204 1.00 79.56 262 SER A CA 1
ATOM 2136 C C . SER A 1 262 ? 5.902 1.219 10.827 1.00 79.56 262 SER A C 1
ATOM 2138 O O . SER A 1 262 ? 5.200 0.565 10.074 1.00 79.56 262 SER A O 1
ATOM 2140 N N . GLU A 1 263 ? 5.675 1.257 12.143 1.00 86.69 263 GLU A N 1
ATOM 2141 C CA . GLU A 1 263 ? 4.656 0.451 12.835 1.00 86.69 263 GLU A CA 1
ATOM 2142 C C . GLU A 1 263 ? 3.945 1.241 13.933 1.00 86.69 263 GLU A C 1
ATOM 2144 O O . GLU A 1 263 ? 4.582 2.027 14.633 1.00 86.69 263 GLU A O 1
ATOM 2149 N N . LEU A 1 264 ? 2.645 0.974 14.107 1.00 91.44 264 LEU A N 1
ATOM 2150 C CA . LEU A 1 264 ? 1.829 1.532 15.185 1.00 91.44 264 LEU A CA 1
ATOM 2151 C C . LEU A 1 264 ? 1.570 0.502 16.279 1.00 91.44 264 LEU A C 1
ATOM 2153 O O . LEU A 1 264 ? 1.356 -0.680 16.005 1.00 91.44 264 LEU A O 1
ATOM 2157 N N . TYR A 1 265 ? 1.500 0.994 17.509 1.00 92.88 265 TYR A N 1
ATOM 2158 C CA . TYR A 1 265 ? 1.099 0.238 18.683 1.00 92.88 265 TYR A CA 1
ATOM 2159 C C . TYR A 1 265 ? -0.089 0.914 19.360 1.00 92.88 265 TYR A C 1
ATOM 2161 O O . TYR A 1 265 ? -0.210 2.140 19.380 1.00 92.88 265 TYR A O 1
ATOM 2169 N N . TYR A 1 266 ? -0.949 0.089 19.943 1.00 94.69 266 TYR A N 1
ATOM 2170 C CA . TYR A 1 266 ? -2.161 0.506 20.635 1.00 94.69 266 TYR A CA 1
ATOM 2171 C C . TYR A 1 266 ? -2.070 0.076 22.099 1.00 94.69 266 TYR A C 1
ATOM 2173 O O . TYR A 1 266 ? -1.579 -1.017 22.388 1.00 94.69 266 TYR A O 1
ATOM 2181 N N . SER A 1 267 ? -2.551 0.907 23.029 1.00 94.69 267 SER A N 1
ATOM 2182 C CA . SER A 1 267 ? -2.583 0.548 24.459 1.00 94.69 267 SER A CA 1
ATOM 2183 C C . SER A 1 267 ? -3.461 -0.660 24.762 1.00 94.69 267 SER A C 1
ATOM 2185 O O . SER A 1 267 ? -3.222 -1.365 25.739 1.00 94.69 267 SER A O 1
ATOM 2187 N N . GLU A 1 268 ? -4.480 -0.891 23.938 1.00 93.44 268 GLU A N 1
ATOM 2188 C CA . GLU A 1 268 ? -5.419 -1.996 24.067 1.00 93.44 268 GLU A CA 1
ATOM 2189 C C . GLU A 1 268 ? -5.688 -2.621 22.696 1.00 93.44 268 GLU A C 1
ATOM 2191 O O . GLU A 1 268 ? -5.551 -1.972 21.656 1.00 93.44 268 GLU A O 1
ATOM 2196 N N . ASN A 1 269 ? -6.086 -3.894 22.686 1.00 94.06 269 ASN A N 1
ATOM 2197 C CA . ASN A 1 269 ? -6.441 -4.575 21.446 1.00 94.06 269 ASN A CA 1
ATOM 2198 C C . ASN A 1 269 ? -7.720 -3.975 20.856 1.00 94.06 269 ASN A C 1
ATOM 2200 O O . ASN A 1 269 ? -8.782 -4.007 21.483 1.00 94.06 269 ASN A O 1
ATOM 2204 N N . ILE A 1 270 ? -7.633 -3.505 19.613 1.00 95.75 270 ILE A N 1
ATOM 2205 C CA . ILE A 1 270 ? -8.796 -3.003 18.888 1.00 95.75 270 ILE A CA 1
ATOM 2206 C C . ILE A 1 270 ? -9.764 -4.162 18.628 1.00 95.75 270 ILE A C 1
ATOM 2208 O O . ILE A 1 270 ? -9.404 -5.193 18.061 1.00 95.75 270 ILE A O 1
ATOM 2212 N N . SER A 1 271 ? -11.014 -3.979 19.044 1.00 96.56 271 SER A N 1
ATOM 2213 C CA . SER A 1 271 ? -12.108 -4.926 18.834 1.00 96.56 271 SER A CA 1
ATOM 2214 C C . SER A 1 271 ? -13.317 -4.216 18.234 1.00 96.56 271 SER A C 1
ATOM 2216 O O . SER A 1 271 ? -13.448 -2.997 18.345 1.00 96.56 271 SER A O 1
ATOM 2218 N N . LYS A 1 272 ? -14.233 -4.974 17.620 1.00 95.31 272 LYS A N 1
ATOM 2219 C CA . LYS A 1 272 ? -15.462 -4.401 17.051 1.00 95.31 272 LYS A CA 1
ATOM 2220 C C . LYS A 1 272 ? -16.304 -3.679 18.112 1.00 95.31 272 LYS A C 1
ATOM 2222 O O . LYS A 1 272 ? -16.846 -2.614 17.838 1.00 95.31 272 LYS A O 1
ATOM 2227 N N . ASP A 1 273 ? -16.365 -4.223 19.325 1.00 95.69 273 ASP A N 1
ATOM 2228 C CA . ASP A 1 273 ? -17.102 -3.612 20.436 1.00 95.69 273 ASP A CA 1
ATOM 2229 C C . ASP A 1 273 ? -16.469 -2.287 20.877 1.00 95.69 273 ASP A C 1
ATOM 2231 O O . ASP A 1 273 ? -17.189 -1.315 21.110 1.00 95.69 273 ASP A O 1
ATOM 2235 N N . LEU A 1 274 ? -15.132 -2.213 20.908 1.00 96.06 274 LEU A N 1
ATOM 2236 C CA . LEU A 1 274 ? -14.403 -0.978 21.201 1.00 96.06 274 LEU A CA 1
ATOM 2237 C C . LEU A 1 274 ? -14.701 0.099 20.152 1.00 96.06 274 LEU A C 1
ATOM 2239 O O . LEU A 1 274 ? -15.063 1.214 20.522 1.00 96.06 274 LEU A O 1
ATOM 2243 N N . LEU A 1 275 ? -14.629 -0.242 18.861 1.00 96.44 275 LEU A N 1
ATOM 2244 C CA . LEU A 1 275 ? -14.932 0.690 17.764 1.00 96.44 275 LEU A CA 1
ATOM 2245 C C . LEU A 1 275 ? -16.370 1.224 17.844 1.00 96.44 275 LEU A C 1
ATOM 2247 O O . LEU A 1 275 ? -16.598 2.430 17.742 1.00 96.44 275 LEU A O 1
ATOM 2251 N N . ASN A 1 276 ? -17.336 0.343 18.115 1.00 94.62 276 ASN A N 1
ATOM 2252 C CA . ASN A 1 276 ? -18.731 0.738 18.307 1.00 94.62 276 ASN A CA 1
ATOM 2253 C C . ASN A 1 276 ? -18.896 1.664 19.522 1.00 94.62 276 ASN A C 1
ATOM 2255 O O . ASN A 1 276 ? -19.660 2.627 19.461 1.00 94.62 276 ASN A O 1
ATOM 2259 N N . SER A 1 277 ? -18.178 1.392 20.618 1.00 95.00 277 SER A N 1
ATOM 2260 C CA . SER A 1 277 ? -18.272 2.173 21.857 1.00 95.00 277 SER A CA 1
ATOM 2261 C C . SER A 1 277 ? -17.785 3.616 21.704 1.00 95.00 277 SER A C 1
ATOM 2263 O O . SER A 1 277 ? -18.324 4.507 22.359 1.00 95.00 277 SER A O 1
ATOM 2265 N N . CYS A 1 278 ? -16.818 3.863 20.813 1.00 95.19 278 CYS A N 1
ATOM 2266 C CA . CYS A 1 278 ? -16.323 5.205 20.516 1.00 95.19 278 CYS A CA 1
ATOM 2267 C C . CYS A 1 278 ? -17.012 5.868 19.309 1.00 95.19 278 CYS A C 1
ATOM 2269 O O . CYS A 1 278 ? -16.673 6.997 18.958 1.00 95.19 278 CYS A O 1
ATOM 2271 N N . GLY A 1 279 ? -18.016 5.218 18.708 1.00 95.62 279 GLY A N 1
ATOM 2272 C CA . GLY A 1 279 ? -18.818 5.776 17.615 1.00 95.62 279 GLY A CA 1
ATOM 2273 C C . GLY A 1 279 ? -18.186 5.657 16.225 1.00 95.62 279 GLY A C 1
ATOM 2274 O O . GLY A 1 279 ? -18.648 6.316 15.295 1.00 95.62 279 GLY A O 1
ATOM 2275 N N . ILE A 1 280 ? -17.158 4.821 16.057 1.00 97.50 280 ILE A N 1
ATOM 2276 C CA . ILE A 1 280 ? -16.575 4.522 14.746 1.00 97.50 280 ILE A CA 1
ATOM 2277 C C . ILE A 1 280 ? -17.456 3.481 14.054 1.00 97.50 280 ILE A C 1
ATOM 2279 O O . ILE A 1 280 ? -17.597 2.355 14.526 1.00 97.50 280 ILE A O 1
ATOM 2283 N N . THR A 1 281 ? -18.055 3.860 12.926 1.00 96.88 281 THR A N 1
ATOM 2284 C CA . THR A 1 281 ? -18.953 2.977 12.165 1.00 96.88 281 THR A CA 1
ATOM 2285 C C . THR A 1 281 ? -18.226 2.246 11.037 1.00 96.88 281 THR A C 1
ATOM 2287 O O . THR A 1 281 ? -17.272 2.771 10.459 1.00 96.88 281 THR A O 1
ATOM 2290 N N . ASP A 1 282 ? -18.733 1.069 10.652 1.00 96.12 282 ASP A N 1
ATOM 2291 C CA . ASP A 1 282 ? -18.224 0.300 9.504 1.00 96.12 282 ASP A CA 1
ATOM 2292 C C . ASP A 1 282 ? -18.195 1.167 8.218 1.00 96.12 282 ASP A C 1
ATOM 2294 O O . ASP A 1 282 ? -17.243 1.097 7.444 1.00 96.12 282 ASP A O 1
ATOM 2298 N N . LEU A 1 283 ? -19.184 2.054 8.027 1.00 96.19 283 LEU A N 1
ATOM 2299 C CA . LEU A 1 283 ? -19.270 2.950 6.866 1.00 96.19 283 LEU A CA 1
ATOM 2300 C C . LEU A 1 283 ? -18.165 4.020 6.852 1.00 96.19 283 LEU A C 1
ATOM 2302 O O . LEU A 1 283 ? -17.588 4.288 5.799 1.00 96.19 283 LEU A O 1
ATOM 2306 N N . MET A 1 284 ? -17.845 4.614 8.009 1.00 97.31 284 MET A N 1
ATOM 2307 C CA . MET A 1 284 ? -16.737 5.575 8.130 1.00 97.31 284 MET A CA 1
ATOM 2308 C C . MET A 1 284 ? -15.415 4.927 7.719 1.00 97.31 284 MET A C 1
ATOM 2310 O O . MET A 1 284 ? -14.670 5.496 6.917 1.00 97.31 284 MET A O 1
ATOM 2314 N N . LEU A 1 285 ? -15.164 3.712 8.217 1.00 97.94 285 LEU A N 1
ATOM 2315 C CA . LEU A 1 285 ? -13.960 2.947 7.901 1.00 97.94 285 LEU A CA 1
ATOM 2316 C C . LEU A 1 285 ? -13.905 2.558 6.421 1.00 97.94 285 LEU A C 1
ATOM 2318 O O . LEU A 1 285 ? -12.859 2.710 5.798 1.00 97.94 285 LEU A O 1
ATOM 2322 N N . GLN A 1 286 ? -15.019 2.109 5.835 1.00 97.19 286 GLN A N 1
ATOM 2323 C CA . GLN A 1 286 ? -15.090 1.764 4.411 1.00 97.19 286 GLN A CA 1
ATOM 2324 C C . GLN A 1 286 ? -14.805 2.969 3.510 1.00 97.19 286 GLN A C 1
ATOM 2326 O O . GLN A 1 286 ? -13.998 2.858 2.590 1.00 97.19 286 GLN A O 1
ATOM 2331 N N . HIS A 1 287 ? -15.419 4.127 3.779 1.00 96.88 287 HIS A N 1
ATOM 2332 C CA . HIS A 1 287 ? -15.160 5.343 3.005 1.00 96.88 287 HIS A CA 1
ATOM 2333 C C . HIS A 1 287 ? -13.702 5.792 3.129 1.00 96.88 287 HIS A C 1
ATOM 2335 O O . HIS A 1 287 ? -13.065 6.072 2.118 1.00 96.88 287 HIS A O 1
ATOM 2341 N N . ALA A 1 288 ? -13.156 5.806 4.348 1.00 97.44 288 ALA A N 1
ATOM 2342 C CA . ALA A 1 288 ? -11.759 6.159 4.578 1.00 97.44 288 ALA A CA 1
ATOM 2343 C C . ALA A 1 288 ? -10.802 5.208 3.841 1.00 97.44 288 ALA A C 1
ATOM 2345 O O . ALA A 1 288 ? -9.867 5.652 3.180 1.00 97.44 288 ALA A O 1
ATOM 2346 N N . ALA A 1 289 ? -11.067 3.904 3.907 1.00 96.81 289 ALA A N 1
ATOM 2347 C CA . ALA A 1 289 ? -10.255 2.883 3.266 1.00 96.81 289 ALA A CA 1
ATOM 2348 C C . ALA A 1 289 ? -10.287 2.970 1.735 1.00 96.81 289 ALA A C 1
ATOM 2350 O O . ALA A 1 289 ? -9.237 2.898 1.102 1.00 96.81 289 ALA A O 1
ATOM 2351 N N . VAL A 1 290 ? -11.469 3.145 1.133 1.00 95.25 290 VAL A N 1
ATOM 2352 C CA . VAL A 1 290 ? -11.607 3.272 -0.326 1.00 95.25 290 VAL A CA 1
ATOM 2353 C C . VAL A 1 290 ? -10.903 4.528 -0.831 1.00 95.25 290 VAL A C 1
ATOM 2355 O O . VAL A 1 290 ? -10.191 4.444 -1.830 1.00 95.25 290 VAL A O 1
ATOM 2358 N N . THR A 1 291 ? -11.048 5.664 -0.140 1.00 94.62 291 THR A N 1
ATOM 2359 C CA . THR A 1 291 ? -10.364 6.902 -0.534 1.00 94.62 291 THR A CA 1
ATOM 2360 C C . THR A 1 291 ? -8.850 6.776 -0.396 1.00 94.62 291 THR A C 1
ATOM 2362 O O . THR A 1 291 ? -8.141 7.070 -1.352 1.00 94.62 291 THR A O 1
ATOM 2365 N N . CYS A 1 292 ? -8.353 6.259 0.733 1.00 94.38 292 CYS A N 1
ATOM 2366 C CA . CYS A 1 292 ? -6.923 6.016 0.947 1.00 94.38 292 CYS A CA 1
ATOM 2367 C C . CYS A 1 292 ? -6.333 5.103 -0.140 1.00 94.38 292 CYS A C 1
ATOM 2369 O O . CYS A 1 292 ? -5.296 5.413 -0.727 1.00 94.38 292 CYS A O 1
ATOM 2371 N N . LEU A 1 293 ? -7.025 4.005 -0.458 1.00 93.69 293 LEU A N 1
ATOM 2372 C CA . LEU A 1 293 ? -6.601 3.071 -1.495 1.00 93.69 293 LEU A CA 1
ATOM 2373 C C . LEU A 1 293 ? -6.592 3.727 -2.883 1.00 93.69 293 LEU A C 1
ATOM 2375 O O . LEU A 1 293 ? -5.622 3.574 -3.621 1.00 93.69 293 LEU A O 1
ATOM 2379 N N . ALA A 1 294 ? -7.643 4.470 -3.234 1.00 92.62 294 ALA A N 1
ATOM 2380 C CA . ALA A 1 294 ? -7.731 5.163 -4.516 1.00 92.62 294 ALA A CA 1
ATOM 2381 C C . ALA A 1 294 ? -6.628 6.218 -4.670 1.00 92.62 294 ALA A C 1
ATOM 2383 O O . ALA A 1 294 ? -5.950 6.241 -5.694 1.00 92.62 294 ALA A O 1
ATOM 2384 N N . ASP A 1 295 ? -6.415 7.047 -3.650 1.00 91.62 295 ASP A N 1
ATOM 2385 C CA . ASP A 1 295 ? -5.389 8.089 -3.637 1.00 91.62 295 ASP A CA 1
ATOM 2386 C C . ASP A 1 295 ? -3.987 7.503 -3.829 1.00 91.62 295 ASP A C 1
ATOM 2388 O O . ASP A 1 295 ? -3.243 7.960 -4.701 1.00 91.62 295 ASP A O 1
ATOM 2392 N N . HIS A 1 296 ? -3.655 6.437 -3.092 1.00 90.44 296 HIS A N 1
ATOM 2393 C CA . HIS A 1 296 ? -2.348 5.788 -3.202 1.00 90.44 296 HIS A CA 1
ATOM 2394 C C . HIS A 1 296 ? -2.123 5.184 -4.589 1.00 90.44 296 HIS A C 1
ATOM 2396 O O . HIS A 1 296 ? -1.066 5.367 -5.191 1.00 90.44 296 HIS A O 1
ATOM 2402 N N . PHE A 1 297 ? -3.125 4.489 -5.135 1.00 91.00 297 PHE A N 1
ATOM 2403 C CA . PHE A 1 297 ? -3.035 3.919 -6.480 1.00 91.00 297 PHE A CA 1
ATOM 2404 C C . PHE A 1 297 ? -2.925 5.004 -7.551 1.00 91.00 297 PHE A C 1
ATOM 2406 O O . PHE A 1 297 ? -2.115 4.867 -8.467 1.00 91.00 297 PHE A O 1
ATOM 2413 N N . ASN A 1 298 ? -3.698 6.085 -7.436 1.00 88.75 298 ASN A N 1
ATOM 2414 C CA . ASN A 1 298 ? -3.663 7.196 -8.382 1.00 88.75 298 ASN A CA 1
ATOM 2415 C C . ASN A 1 298 ? -2.285 7.858 -8.416 1.00 88.75 298 ASN A C 1
ATOM 2417 O O . ASN A 1 298 ? -1.766 8.104 -9.500 1.00 88.75 298 ASN A O 1
ATOM 2421 N N . SER A 1 299 ? -1.656 8.087 -7.262 1.00 86.94 299 SER A N 1
ATOM 2422 C CA . SER A 1 299 ? -0.294 8.626 -7.226 1.00 86.94 299 SER A CA 1
ATOM 2423 C C . SER A 1 299 ? 0.731 7.679 -7.819 1.00 86.94 299 SER A C 1
ATOM 2425 O O . SER A 1 299 ? 1.515 8.077 -8.679 1.00 86.94 299 SER A O 1
ATOM 2427 N N . GLN A 1 300 ? 0.685 6.408 -7.421 1.00 88.00 300 GLN A N 1
ATOM 2428 C CA . GLN A 1 300 ? 1.633 5.393 -7.878 1.00 88.00 300 GLN A CA 1
ATOM 2429 C C . GLN A 1 300 ? 1.452 5.012 -9.350 1.00 88.00 300 GLN A C 1
ATOM 2431 O O . GLN A 1 300 ? 2.294 4.321 -9.908 1.00 88.00 300 GLN A O 1
ATOM 2436 N N . THR A 1 301 ? 0.365 5.435 -9.997 1.00 89.38 301 THR A N 1
ATOM 2437 C CA . THR A 1 301 ? 0.113 5.187 -11.425 1.00 89.38 301 THR A CA 1
ATOM 2438 C C . THR A 1 301 ? 0.006 6.468 -12.251 1.00 89.38 301 THR A C 1
ATOM 2440 O O . THR A 1 301 ? -0.228 6.400 -13.455 1.00 89.38 301 THR A O 1
ATOM 2443 N N . MET A 1 302 ? 0.250 7.640 -11.652 1.00 86.88 302 MET A N 1
ATOM 2444 C CA . MET A 1 302 ? 0.047 8.952 -12.280 1.00 86.88 302 MET A CA 1
ATOM 2445 C C . MET A 1 302 ? 0.852 9.148 -13.575 1.00 86.88 302 MET A C 1
ATOM 2447 O O . MET A 1 302 ? 0.419 9.871 -14.472 1.00 86.88 302 MET A O 1
ATOM 2451 N N . LEU A 1 303 ? 2.031 8.528 -13.682 1.00 85.44 303 LEU A N 1
ATOM 2452 C CA . LEU A 1 303 ? 2.913 8.652 -14.849 1.00 85.44 303 LEU A CA 1
ATOM 2453 C C . LEU A 1 303 ? 2.657 7.587 -15.925 1.00 85.44 303 LEU A C 1
ATOM 2455 O O . LEU A 1 303 ? 3.260 7.645 -17.005 1.00 85.44 303 LEU A O 1
ATOM 2459 N N . ILE A 1 304 ? 1.756 6.636 -15.662 1.00 89.62 304 ILE A N 1
ATOM 2460 C CA . ILE A 1 304 ? 1.395 5.601 -16.624 1.00 89.62 304 ILE A CA 1
ATOM 2461 C C . ILE A 1 304 ? 0.536 6.229 -17.719 1.00 89.62 304 ILE A C 1
ATOM 2463 O O . ILE A 1 304 ? -0.540 6.772 -17.476 1.00 89.62 304 ILE A O 1
ATOM 2467 N N . THR A 1 305 ? 1.018 6.160 -18.957 1.00 89.81 305 THR A N 1
ATOM 2468 C CA . THR A 1 305 ? 0.376 6.802 -20.114 1.00 89.81 305 THR A CA 1
ATOM 2469 C C . THR A 1 305 ? 0.345 5.857 -21.312 1.00 89.81 305 THR A C 1
ATOM 2471 O O . THR A 1 305 ? 1.211 4.991 -21.417 1.00 89.81 305 THR A O 1
ATOM 2474 N N . PRO A 1 306 ? -0.619 5.978 -22.240 1.00 90.19 306 PRO A N 1
ATOM 2475 C CA . PRO A 1 306 ? -0.583 5.208 -23.480 1.00 90.19 306 PRO A CA 1
ATOM 2476 C C . PRO A 1 306 ? 0.693 5.499 -24.288 1.00 90.19 306 PRO A C 1
ATOM 2478 O O . PRO A 1 306 ? 1.044 6.657 -24.517 1.00 90.19 306 PRO A O 1
ATOM 2481 N N . GLU A 1 307 ? 1.371 4.453 -24.756 1.00 83.62 307 GLU A N 1
ATOM 2482 C CA . GLU A 1 307 ? 2.511 4.527 -25.671 1.00 83.62 307 GLU A CA 1
ATOM 2483 C C . GLU A 1 307 ? 2.092 3.996 -27.046 1.00 83.62 307 GLU A C 1
ATOM 2485 O O . GLU A 1 307 ? 1.597 2.874 -27.173 1.00 83.62 307 GLU A O 1
ATOM 2490 N N . LEU A 1 308 ? 2.313 4.794 -28.091 1.00 82.75 308 LEU A N 1
ATOM 2491 C CA . LEU A 1 308 ? 2.221 4.339 -29.476 1.00 82.75 308 LEU A CA 1
ATOM 2492 C C . LEU A 1 308 ? 3.622 3.988 -29.973 1.00 82.75 308 LEU A C 1
ATOM 2494 O O . LEU A 1 308 ? 4.544 4.800 -29.863 1.00 82.75 308 LEU A O 1
ATOM 2498 N N . ARG A 1 309 ? 3.780 2.791 -30.536 1.00 75.44 309 ARG A N 1
ATOM 2499 C CA . ARG A 1 309 ? 5.051 2.298 -31.077 1.00 75.44 309 ARG A CA 1
ATOM 2500 C C . ARG A 1 309 ? 4.882 1.930 -32.543 1.00 75.44 309 ARG A C 1
ATOM 2502 O O . ARG A 1 309 ? 3.845 1.406 -32.939 1.00 75.44 309 ARG A O 1
ATOM 2509 N N . PHE A 1 310 ? 5.901 2.202 -33.349 1.00 70.56 310 PHE A N 1
ATOM 2510 C CA . PHE A 1 310 ? 5.949 1.752 -34.737 1.00 70.56 310 PHE A CA 1
ATOM 2511 C C . PHE A 1 310 ? 7.027 0.678 -34.856 1.00 70.56 310 PHE A C 1
ATOM 2513 O O . PHE A 1 310 ? 8.220 0.978 -34.834 1.00 70.56 310 PHE A O 1
ATOM 2520 N N . GLU A 1 311 ? 6.598 -0.579 -34.907 1.00 72.75 311 GLU A N 1
ATOM 2521 C CA . GLU A 1 311 ? 7.463 -1.759 -34.883 1.00 72.75 311 GLU A CA 1
ATOM 2522 C C . GLU A 1 311 ? 7.016 -2.722 -35.986 1.00 72.75 311 GLU A C 1
ATOM 2524 O O . GLU A 1 311 ? 5.820 -2.911 -36.194 1.00 72.75 311 GLU A O 1
ATOM 2529 N N . ASN A 1 312 ? 7.968 -3.332 -36.701 1.00 77.69 312 ASN A N 1
ATOM 2530 C CA . ASN A 1 312 ? 7.693 -4.263 -37.808 1.00 77.69 312 ASN A CA 1
ATOM 2531 C C . ASN A 1 312 ? 6.712 -3.700 -38.859 1.00 77.69 312 ASN A C 1
ATOM 2533 O O . ASN A 1 312 ? 5.779 -4.385 -39.273 1.00 77.69 312 ASN A O 1
ATOM 2537 N N . ASP A 1 313 ? 6.904 -2.436 -39.248 1.00 77.81 313 ASP A N 1
ATOM 2538 C CA . ASP A 1 313 ? 6.056 -1.709 -40.204 1.00 77.81 313 ASP A CA 1
ATOM 2539 C C . ASP A 1 313 ? 4.568 -1.607 -39.804 1.00 77.81 313 ASP A C 1
ATOM 2541 O O . ASP A 1 313 ? 3.700 -1.366 -40.646 1.00 77.81 313 ASP A O 1
ATOM 2545 N N . GLN A 1 314 ? 4.255 -1.759 -38.511 1.00 82.25 314 GLN A N 1
ATOM 2546 C CA . GLN A 1 314 ? 2.904 -1.638 -37.966 1.00 82.25 314 GLN A CA 1
ATOM 2547 C C . GLN A 1 314 ? 2.857 -0.689 -36.764 1.00 82.25 314 GLN A C 1
ATOM 2549 O O . GLN A 1 314 ? 3.748 -0.658 -35.914 1.00 82.25 314 GLN A O 1
ATOM 2554 N N . LEU A 1 315 ? 1.768 0.078 -36.678 1.00 79.69 315 LEU A N 1
ATOM 2555 C CA . LEU A 1 315 ? 1.445 0.865 -35.492 1.00 79.69 315 LEU A CA 1
ATOM 2556 C C . LEU A 1 315 ? 0.868 -0.064 -34.417 1.00 79.69 315 LEU A C 1
ATOM 2558 O O . LEU A 1 315 ? -0.135 -0.737 -34.645 1.00 79.69 315 LEU A O 1
ATOM 2562 N N . THR A 1 316 ? 1.480 -0.071 -33.239 1.00 82.25 316 THR A N 1
ATOM 2563 C CA . THR A 1 316 ? 1.040 -0.825 -32.061 1.00 82.25 316 THR A CA 1
ATOM 2564 C C . THR A 1 316 ? 0.835 0.117 -30.872 1.00 82.25 316 THR A C 1
ATOM 2566 O O . THR A 1 316 ? 1.315 1.254 -30.877 1.00 82.25 316 THR A O 1
ATOM 2569 N N . SER A 1 317 ? 0.087 -0.334 -29.862 1.00 83.69 317 SER A N 1
ATOM 2570 C CA . SER A 1 317 ? -0.183 0.430 -28.640 1.00 83.69 317 SER A CA 1
ATOM 2571 C C . SER A 1 317 ? 0.046 -0.432 -27.403 1.00 83.69 317 SER A C 1
ATOM 2573 O O . SER A 1 317 ? -0.344 -1.599 -27.367 1.00 83.69 317 SER A O 1
ATOM 2575 N N . ASP A 1 318 ? 0.676 0.161 -26.398 1.00 86.75 318 ASP A N 1
ATOM 2576 C CA . ASP A 1 318 ? 0.904 -0.428 -25.079 1.00 86.75 318 ASP A CA 1
ATOM 2577 C C . ASP A 1 318 ? 0.876 0.693 -24.027 1.00 86.75 318 ASP A C 1
ATOM 2579 O O . ASP A 1 318 ? 0.522 1.835 -24.331 1.00 86.75 318 ASP A O 1
ATOM 2583 N N . TRP A 1 319 ? 1.260 0.386 -22.794 1.00 89.56 319 TRP A N 1
ATOM 2584 C CA . TRP A 1 319 ? 1.397 1.358 -21.718 1.00 89.56 319 TRP A CA 1
ATOM 2585 C C . TRP A 1 319 ? 2.862 1.728 -21.496 1.00 89.56 319 TRP A C 1
ATOM 2587 O O . TRP A 1 319 ? 3.741 0.870 -21.413 1.00 89.56 319 TRP A O 1
ATOM 2597 N N . LYS A 1 320 ? 3.125 3.025 -21.354 1.00 87.94 320 LYS A N 1
ATOM 2598 C CA . LYS A 1 320 ? 4.386 3.546 -20.843 1.00 87.94 320 LYS A CA 1
ATOM 2599 C C . LYS A 1 320 ? 4.387 3.382 -19.326 1.00 87.94 320 LYS A C 1
ATOM 2601 O O . LYS A 1 320 ? 3.648 4.077 -18.639 1.00 87.94 320 LYS A O 1
ATOM 2606 N N . ILE A 1 321 ? 5.244 2.496 -18.828 1.00 89.44 321 ILE A N 1
ATOM 2607 C CA . ILE A 1 321 ? 5.483 2.268 -17.399 1.00 89.44 321 ILE A CA 1
ATOM 2608 C C . ILE A 1 321 ? 6.977 2.458 -17.136 1.00 89.44 321 ILE A C 1
ATOM 2610 O O . ILE A 1 321 ? 7.816 1.980 -17.904 1.00 89.44 321 ILE A O 1
ATOM 2614 N N . THR A 1 322 ? 7.314 3.206 -16.091 1.00 84.06 322 THR A N 1
ATOM 2615 C CA . THR A 1 322 ? 8.660 3.739 -15.857 1.00 84.06 322 THR A CA 1
ATOM 2616 C C . THR A 1 322 ? 9.442 2.980 -14.795 1.00 84.06 322 THR A C 1
ATOM 2618 O O . THR A 1 322 ? 10.675 3.008 -14.807 1.00 84.06 322 THR A O 1
ATOM 2621 N N . SER A 1 323 ? 8.739 2.278 -13.909 1.00 91.44 323 SER A N 1
ATOM 2622 C CA . SER A 1 323 ? 9.327 1.589 -12.768 1.00 91.44 323 SER A CA 1
ATOM 2623 C C . SER A 1 323 ? 8.630 0.256 -12.488 1.00 91.44 323 SER A C 1
ATOM 2625 O O . SER A 1 323 ? 7.492 0.020 -12.902 1.00 91.44 323 SER A O 1
ATOM 2627 N N . LEU A 1 324 ? 9.320 -0.636 -11.773 1.00 94.50 324 LEU A N 1
ATOM 2628 C CA . LEU A 1 324 ? 8.725 -1.897 -11.331 1.00 94.50 324 LEU A CA 1
ATOM 2629 C C . LEU A 1 324 ? 7.617 -1.642 -10.304 1.00 94.50 324 LEU A C 1
ATOM 2631 O O . LEU A 1 324 ? 6.635 -2.380 -10.280 1.00 94.50 324 LEU A O 1
ATOM 2635 N N . LEU A 1 325 ? 7.759 -0.594 -9.488 1.00 94.44 325 LEU A N 1
ATOM 2636 C CA . LEU A 1 325 ? 6.748 -0.207 -8.510 1.00 94.44 325 LEU A CA 1
ATOM 2637 C C . LEU A 1 325 ? 5.426 0.169 -9.195 1.00 94.44 325 LEU A C 1
ATOM 2639 O O . LEU A 1 325 ? 4.396 -0.430 -8.893 1.00 94.44 325 LEU A O 1
ATOM 2643 N N . GLU A 1 326 ? 5.470 1.058 -10.192 1.00 93.31 326 GLU A N 1
ATOM 2644 C CA . GLU A 1 326 ? 4.307 1.421 -11.018 1.00 93.31 326 GLU A CA 1
ATOM 2645 C C . GLU A 1 326 ? 3.677 0.184 -11.674 1.00 93.31 326 GLU A C 1
ATOM 2647 O O . GLU A 1 326 ? 2.456 0.027 -11.671 1.00 93.31 326 GLU A O 1
ATOM 2652 N N . ALA A 1 327 ? 4.506 -0.729 -12.197 1.00 94.12 327 ALA A N 1
ATOM 2653 C CA . ALA A 1 327 ? 4.033 -1.967 -12.809 1.00 94.12 327 ALA A CA 1
ATOM 2654 C C . ALA A 1 327 ? 3.281 -2.860 -11.805 1.00 94.12 327 ALA A C 1
ATOM 2656 O O . ALA A 1 327 ? 2.243 -3.415 -12.153 1.00 94.12 327 ALA A O 1
ATOM 2657 N N . MET A 1 328 ? 3.758 -2.973 -10.560 1.00 95.69 328 MET A N 1
ATOM 2658 C CA . MET A 1 328 ? 3.064 -3.713 -9.496 1.00 95.69 328 MET A CA 1
ATOM 2659 C C . MET A 1 328 ? 1.739 -3.047 -9.097 1.00 95.69 328 MET A C 1
ATOM 2661 O O . MET A 1 328 ? 0.742 -3.742 -8.911 1.00 95.69 328 MET A O 1
ATOM 2665 N N . TYR A 1 329 ? 1.679 -1.716 -9.020 1.00 94.44 329 TYR A N 1
ATOM 2666 C CA . TYR A 1 329 ? 0.422 -1.007 -8.745 1.00 94.44 329 TYR A CA 1
ATOM 2667 C C . TYR A 1 329 ? -0.591 -1.131 -9.891 1.00 94.44 329 TYR A C 1
ATOM 2669 O O . TYR A 1 329 ? -1.772 -1.379 -9.640 1.00 94.44 329 TYR A O 1
ATOM 2677 N N . MET A 1 330 ? -0.134 -1.053 -11.145 1.00 92.56 330 MET A N 1
ATOM 2678 C CA . MET A 1 330 ? -0.943 -1.357 -12.332 1.00 92.56 330 MET A CA 1
ATOM 2679 C C . MET A 1 330 ? -1.429 -2.814 -12.312 1.00 92.56 330 MET A C 1
ATOM 2681 O O . MET A 1 330 ? -2.569 -3.111 -12.664 1.00 92.56 330 MET A O 1
ATOM 2685 N N . GLU A 1 331 ? -0.583 -3.745 -11.863 1.00 92.56 331 GLU A N 1
ATOM 2686 C CA . GLU A 1 331 ? -0.952 -5.147 -11.707 1.00 92.56 331 GLU A CA 1
ATOM 2687 C C . GLU A 1 331 ? -2.118 -5.316 -10.719 1.00 92.56 331 GLU A C 1
ATOM 2689 O O . GLU A 1 331 ? -3.091 -6.018 -11.017 1.00 92.56 331 GLU A O 1
ATOM 2694 N N . LEU A 1 332 ? -2.020 -4.674 -9.552 1.00 92.62 332 LEU A N 1
ATOM 2695 C CA . LEU A 1 332 ? -3.036 -4.728 -8.506 1.00 92.62 332 LEU A CA 1
ATOM 2696 C C . LEU A 1 332 ? -4.333 -4.031 -8.924 1.00 92.62 332 LEU A C 1
ATOM 2698 O O . LEU A 1 332 ? -5.405 -4.551 -8.624 1.00 92.62 332 LEU A O 1
ATOM 2702 N N . SER A 1 333 ? -4.265 -2.908 -9.645 1.00 89.88 333 SER A N 1
ATOM 2703 C CA . SER A 1 333 ? -5.461 -2.165 -10.067 1.00 89.88 333 SER A CA 1
ATOM 2704 C C . SER A 1 333 ? -6.329 -3.002 -11.007 1.00 89.88 333 SER A C 1
ATOM 2706 O O . SER A 1 333 ? -7.552 -3.034 -10.872 1.00 89.88 333 SER A O 1
ATOM 2708 N N . VAL A 1 334 ? -5.688 -3.774 -11.891 1.00 86.12 334 VAL A N 1
ATOM 2709 C CA . VAL A 1 334 ? -6.350 -4.761 -12.752 1.00 86.12 334 VAL A CA 1
ATOM 2710 C C . VAL A 1 334 ? -6.835 -5.968 -11.941 1.00 86.12 334 VAL A C 1
ATOM 2712 O O . VAL A 1 334 ? -7.931 -6.474 -12.187 1.00 86.12 334 VAL A O 1
ATOM 2715 N N . SER A 1 335 ? -6.052 -6.443 -10.964 1.00 83.50 335 SER A N 1
ATOM 2716 C CA . SER A 1 335 ? -6.434 -7.586 -10.117 1.00 83.50 335 SER A CA 1
ATOM 2717 C C . SER A 1 335 ? -7.623 -7.299 -9.206 1.00 83.50 335 SER A C 1
ATOM 2719 O O . SER A 1 335 ? -8.404 -8.213 -8.956 1.00 83.50 335 SER A O 1
ATOM 2721 N N . PHE A 1 336 ? -7.795 -6.063 -8.730 1.00 86.88 336 PHE A N 1
ATOM 2722 C CA . PHE A 1 336 ? -8.886 -5.646 -7.835 1.00 86.88 336 PHE A CA 1
ATOM 2723 C C . PHE A 1 336 ? -10.243 -5.496 -8.551 1.00 86.88 336 PHE A C 1
ATOM 2725 O O . PHE A 1 336 ? -11.175 -4.895 -8.018 1.00 86.88 336 PHE A O 1
ATOM 2732 N N . ALA A 1 337 ? -10.367 -6.082 -9.744 1.00 74.50 337 ALA A N 1
ATOM 2733 C CA . ALA A 1 337 ? -11.584 -6.171 -10.532 1.00 74.50 337 ALA A CA 1
ATOM 2734 C C . ALA A 1 337 ? -12.791 -6.720 -9.736 1.00 74.50 337 ALA A C 1
ATOM 2736 O O . ALA A 1 337 ? -12.641 -7.566 -8.857 1.00 74.50 337 ALA A O 1
ATOM 2737 N N . PRO A 1 338 ? -14.029 -6.352 -10.113 1.00 72.94 338 PRO A N 1
ATOM 2738 C CA . PRO A 1 338 ? -15.250 -6.658 -9.356 1.00 72.94 338 PRO A CA 1
ATOM 2739 C C . PRO A 1 338 ? -15.615 -8.148 -9.240 1.00 72.94 338 PRO A C 1
ATOM 2741 O O . PRO A 1 338 ? -16.638 -8.464 -8.650 1.00 72.94 338 PRO A O 1
ATOM 2744 N N . ASN A 1 339 ? -14.826 -9.066 -9.808 1.00 83.00 339 ASN A N 1
ATOM 2745 C CA . ASN A 1 339 ? -15.071 -10.514 -9.776 1.00 83.00 339 ASN A CA 1
ATOM 2746 C C . ASN A 1 339 ? -14.044 -11.286 -8.931 1.00 83.00 339 ASN A C 1
ATOM 2748 O O . ASN A 1 339 ? -14.101 -12.520 -8.846 1.00 83.00 339 ASN A O 1
ATOM 2752 N N . THR A 1 340 ? -13.106 -10.580 -8.306 1.00 86.94 340 THR A N 1
ATOM 2753 C CA . THR A 1 340 ? -12.073 -11.140 -7.438 1.00 86.94 340 THR A CA 1
ATOM 2754 C C . THR A 1 340 ? -12.258 -10.617 -6.018 1.00 86.94 340 THR A C 1
ATOM 2756 O O . THR A 1 340 ? -12.811 -9.546 -5.783 1.00 86.94 340 THR A O 1
ATOM 2759 N N . GLN A 1 341 ? -11.815 -11.412 -5.055 1.00 91.00 341 GLN A N 1
ATOM 2760 C CA . GLN A 1 341 ? -11.659 -10.999 -3.668 1.00 91.00 341 GLN A CA 1
ATOM 2761 C C . GLN A 1 341 ? -10.258 -11.393 -3.204 1.00 91.00 341 GLN A C 1
ATOM 2763 O O . GLN A 1 341 ? -9.738 -12.455 -3.582 1.00 91.00 341 GLN A O 1
ATOM 2768 N N . VAL A 1 342 ? -9.669 -10.556 -2.363 1.00 93.25 342 VAL A N 1
ATOM 2769 C CA . VAL A 1 342 ? -8.348 -10.766 -1.780 1.00 93.25 342 VAL A CA 1
ATOM 2770 C C . VAL A 1 342 ? -8.505 -11.475 -0.441 1.00 93.25 342 VAL A C 1
ATOM 2772 O O . VAL A 1 342 ? -9.357 -11.126 0.373 1.00 93.25 342 VAL A O 1
ATOM 2775 N N . LYS A 1 343 ? -7.682 -12.498 -0.193 1.00 92.88 343 LYS A N 1
ATOM 2776 C CA . LYS A 1 343 ? -7.659 -13.221 1.084 1.00 92.88 343 LYS A CA 1
ATOM 2777 C C . LYS A 1 343 ? -6.260 -13.298 1.665 1.00 92.88 343 LYS A C 1
ATOM 2779 O O . LYS A 1 343 ? -5.298 -13.571 0.948 1.00 92.88 343 LYS A O 1
ATOM 2784 N N . LYS A 1 344 ? -6.167 -13.159 2.987 1.00 94.25 344 LYS A N 1
ATOM 2785 C CA . LYS A 1 344 ? -4.964 -13.489 3.762 1.00 94.25 344 LYS A CA 1
ATOM 2786 C C . LYS A 1 344 ? -4.819 -15.007 3.870 1.00 94.25 344 LYS A C 1
ATOM 2788 O O . LYS A 1 344 ? -5.807 -15.729 4.033 1.00 94.25 344 LYS A O 1
ATOM 2793 N N . CYS A 1 345 ? -3.598 -15.521 3.754 1.00 94.69 345 CYS A N 1
ATOM 2794 C CA . CYS A 1 345 ? -3.338 -16.949 3.918 1.00 94.69 345 CYS A CA 1
ATOM 2795 C C . CYS A 1 345 ? -3.660 -17.407 5.348 1.00 94.69 345 CYS A C 1
ATOM 2797 O O . CYS A 1 345 ? -3.136 -16.873 6.316 1.00 94.69 345 CYS A O 1
ATOM 2799 N N . ALA A 1 346 ? -4.456 -18.468 5.492 1.00 94.25 346 ALA A N 1
ATOM 2800 C CA . ALA A 1 346 ? -4.807 -19.037 6.796 1.00 94.25 346 ALA A CA 1
ATOM 2801 C C . ALA A 1 346 ? -3.664 -19.833 7.464 1.00 94.25 346 ALA A C 1
ATOM 2803 O O . ALA A 1 346 ? -3.882 -20.486 8.485 1.00 94.25 346 ALA A O 1
ATOM 2804 N N . ASN A 1 347 ? -2.464 -19.869 6.874 1.00 94.25 347 ASN A N 1
ATOM 2805 C CA . ASN A 1 347 ? -1.281 -20.407 7.542 1.00 94.25 347 ASN A CA 1
ATOM 2806 C C . ASN A 1 347 ? -0.667 -19.296 8.417 1.00 94.25 347 ASN A C 1
ATOM 2808 O O . ASN A 1 347 ? -0.155 -18.342 7.842 1.00 94.25 347 ASN A O 1
ATOM 2812 N N . PRO A 1 348 ? -0.625 -19.432 9.758 1.00 90.31 348 PRO A N 1
ATOM 2813 C CA . PRO A 1 348 ? -0.135 -18.375 10.652 1.00 90.31 348 PRO A CA 1
ATOM 2814 C C . PRO A 1 348 ? 1.322 -17.957 10.427 1.00 90.31 348 PRO A C 1
ATOM 2816 O O . PRO A 1 348 ? 1.733 -16.909 10.900 1.00 90.31 348 PRO A O 1
ATOM 2819 N N . THR A 1 349 ? 2.122 -18.779 9.741 1.00 90.44 349 THR A N 1
ATOM 2820 C CA . THR A 1 349 ? 3.523 -18.461 9.414 1.00 90.44 349 THR A CA 1
ATOM 2821 C C . THR A 1 349 ? 3.682 -17.867 8.010 1.00 90.44 349 THR A C 1
ATOM 2823 O O . THR A 1 349 ? 4.781 -17.888 7.460 1.00 90.44 349 THR A O 1
ATOM 2826 N N . CYS A 1 350 ? 2.588 -17.482 7.352 1.00 90.44 350 CYS A N 1
ATOM 2827 C CA . CYS A 1 350 ? 2.580 -16.972 5.989 1.00 90.44 350 CYS A CA 1
ATOM 2828 C C . CYS A 1 350 ? 1.825 -15.646 5.952 1.00 90.44 350 CYS A C 1
ATOM 2830 O O . CYS A 1 350 ? 0.605 -15.625 6.074 1.00 90.44 350 CYS A O 1
ATOM 2832 N N . ASN A 1 351 ? 2.557 -14.566 5.692 1.00 88.19 351 ASN A N 1
ATOM 2833 C CA . ASN A 1 351 ? 1.996 -13.222 5.549 1.00 88.19 351 ASN A CA 1
ATOM 2834 C C . ASN A 1 351 ? 1.514 -12.919 4.121 1.00 88.19 351 ASN A C 1
ATOM 2836 O O . ASN A 1 351 ? 1.254 -11.773 3.777 1.00 88.19 351 ASN A O 1
ATOM 2840 N N . SER A 1 352 ? 1.396 -13.934 3.259 1.00 93.12 352 SER A N 1
ATOM 2841 C CA . SER A 1 352 ? 0.988 -13.725 1.872 1.00 93.12 352 SER A CA 1
ATOM 2842 C C . SER A 1 352 ? -0.523 -13.539 1.739 1.00 93.12 352 SER A C 1
ATOM 2844 O O . SER A 1 352 ? -1.307 -14.316 2.296 1.00 93.12 352 SER A O 1
ATOM 2846 N N . PHE A 1 353 ? -0.921 -12.587 0.902 1.00 94.38 353 PHE A N 1
ATOM 2847 C CA . PHE A 1 353 ? -2.273 -12.502 0.360 1.00 94.38 353 PHE A CA 1
ATOM 2848 C C . PHE A 1 353 ? -2.369 -13.224 -0.988 1.00 94.38 353 PHE A C 1
ATOM 2850 O O . PHE A 1 353 ? -1.357 -13.614 -1.577 1.00 94.38 353 PHE A O 1
ATOM 2857 N N . PHE A 1 354 ? -3.592 -13.479 -1.448 1.00 92.75 354 PHE A N 1
ATOM 2858 C CA . PHE A 1 354 ? -3.853 -14.084 -2.751 1.00 92.75 354 PHE A CA 1
ATOM 2859 C C . PHE A 1 354 ? -5.284 -13.814 -3.230 1.00 92.75 354 PHE A C 1
ATOM 2861 O O . PHE A 1 354 ? -6.217 -13.743 -2.428 1.00 92.75 354 PHE A O 1
ATOM 2868 N N . ASP A 1 355 ? -5.463 -13.777 -4.551 1.00 90.44 355 ASP A N 1
ATOM 2869 C CA . ASP A 1 355 ? -6.783 -13.647 -5.168 1.00 90.44 355 ASP A CA 1
ATOM 2870 C C . ASP A 1 355 ? -7.552 -14.971 -5.201 1.00 90.44 355 ASP A C 1
ATOM 2872 O O . ASP A 1 355 ? -7.019 -16.054 -5.510 1.00 90.44 355 ASP A O 1
ATOM 2876 N N . VAL A 1 356 ? -8.862 -14.862 -4.992 1.00 89.75 356 VAL A N 1
ATOM 2877 C CA . VAL A 1 356 ? -9.843 -15.896 -5.320 1.00 89.75 356 VAL A CA 1
ATOM 2878 C C . VAL A 1 356 ? -11.055 -15.275 -6.007 1.00 89.75 356 VAL A C 1
ATOM 2880 O O . VAL A 1 356 ? -11.360 -14.107 -5.806 1.00 89.75 356 VAL A O 1
ATOM 2883 N N . GLY A 1 357 ? -11.782 -16.059 -6.803 1.00 87.62 357 GLY A N 1
ATOM 2884 C CA . GLY A 1 357 ? -13.071 -15.605 -7.328 1.00 87.62 357 GLY A CA 1
ATOM 2885 C C . GLY A 1 357 ? -14.068 -15.328 -6.198 1.00 87.62 357 GLY A C 1
ATOM 2886 O O . GLY A 1 357 ? -14.047 -16.006 -5.155 1.00 87.62 357 GLY A O 1
ATOM 2887 N N . ILE A 1 358 ? -14.952 -14.353 -6.404 1.00 85.75 358 ILE A N 1
ATOM 2888 C CA . ILE A 1 358 ? -16.063 -14.088 -5.482 1.00 85.75 358 ILE A CA 1
ATOM 2889 C C . ILE A 1 358 ? -16.889 -15.370 -5.287 1.00 85.75 358 ILE A C 1
ATOM 2891 O O . ILE A 1 358 ? -17.076 -16.169 -6.203 1.00 85.75 358 ILE A O 1
ATOM 2895 N N . GLY A 1 359 ? -17.311 -15.624 -4.046 1.00 82.38 359 GLY A N 1
ATOM 2896 C CA . GLY A 1 359 ? -18.032 -16.844 -3.661 1.00 82.38 359 GLY A CA 1
ATOM 2897 C C . GLY A 1 359 ? -17.148 -18.068 -3.382 1.00 82.38 359 GLY A C 1
ATOM 2898 O O . GLY A 1 359 ? -17.615 -19.033 -2.776 1.00 82.38 359 GLY A O 1
ATOM 2899 N N . ASN A 1 360 ? -15.851 -18.046 -3.721 1.00 85.94 360 ASN A N 1
ATOM 2900 C CA . ASN A 1 360 ? -14.935 -19.131 -3.355 1.00 85.94 360 ASN A CA 1
ATOM 2901 C C . ASN A 1 360 ? -14.502 -19.029 -1.881 1.00 85.94 360 ASN A C 1
ATOM 2903 O O . ASN A 1 360 ? -13.418 -18.546 -1.546 1.00 85.94 360 ASN A O 1
ATOM 2907 N N . SER A 1 361 ? -15.354 -19.517 -0.979 1.00 84.94 361 SER A N 1
ATOM 2908 C CA . SER A 1 361 ? -15.070 -19.597 0.459 1.00 84.94 361 SER A CA 1
ATOM 2909 C C . SER A 1 361 ? -14.099 -20.725 0.833 1.00 84.94 361 SER A C 1
ATOM 2911 O O . SER A 1 361 ? -13.454 -20.649 1.874 1.00 84.94 361 SER A O 1
ATOM 2913 N N . ARG A 1 362 ? -13.946 -21.747 -0.022 1.00 88.31 362 ARG A N 1
ATOM 2914 C CA . ARG A 1 362 ? -13.174 -22.968 0.279 1.00 88.31 362 ARG A CA 1
ATOM 2915 C C . ARG A 1 362 ? -11.661 -22.768 0.220 1.00 88.31 362 ARG A C 1
ATOM 2917 O O . ARG A 1 362 ? -10.932 -23.404 0.978 1.00 88.31 362 ARG A O 1
ATOM 2924 N N . LYS A 1 363 ? -11.169 -21.926 -0.694 1.00 91.12 363 LYS A N 1
ATOM 2925 C CA . LYS A 1 363 ? -9.730 -21.676 -0.829 1.00 91.12 363 LYS A CA 1
ATOM 2926 C C . LYS A 1 363 ? -9.273 -20.658 0.222 1.00 91.12 363 LYS A C 1
ATOM 2928 O O . LYS A 1 363 ? -9.569 -19.473 0.105 1.00 91.12 363 LYS A O 1
ATOM 2933 N N . ILE A 1 364 ? -8.538 -21.143 1.225 1.00 93.31 364 ILE A N 1
ATOM 2934 C CA . ILE A 1 364 ? -8.030 -20.352 2.365 1.00 93.31 364 ILE A CA 1
ATOM 2935 C C . ILE A 1 364 ? -6.492 -20.301 2.450 1.00 93.31 364 ILE A C 1
ATOM 2937 O O . ILE A 1 364 ? -5.942 -19.661 3.338 1.00 93.31 364 ILE A O 1
ATOM 2941 N N . TYR A 1 365 ? -5.782 -20.970 1.536 1.00 94.88 365 TYR A N 1
ATOM 2942 C CA . TYR A 1 365 ? -4.316 -20.988 1.489 1.00 94.88 365 TYR A CA 1
ATOM 2943 C C . TYR A 1 365 ? -3.807 -20.449 0.148 1.00 94.88 365 TYR A C 1
ATOM 2945 O O . TYR A 1 365 ? -4.360 -20.786 -0.904 1.00 94.88 365 TYR A O 1
ATOM 2953 N N . CYS A 1 366 ? -2.719 -19.671 0.185 1.00 91.62 366 CYS A N 1
ATOM 2954 C CA . CYS A 1 366 ? -2.116 -19.065 -1.008 1.00 91.62 366 CYS A CA 1
ATOM 2955 C C . CYS A 1 366 ? -1.483 -20.101 -1.953 1.00 91.62 366 CYS A C 1
ATOM 2957 O O . CYS A 1 366 ? -1.473 -19.915 -3.167 1.00 91.62 366 CYS A O 1
ATOM 2959 N N . SER A 1 367 ? -0.991 -21.219 -1.408 1.00 90.81 367 SER A N 1
ATOM 2960 C CA . SER A 1 367 ? -0.252 -22.248 -2.144 1.00 90.81 367 SER A CA 1
ATOM 2961 C C . SER A 1 367 ? -0.499 -23.652 -1.595 1.00 90.81 367 SER A C 1
ATOM 2963 O O . SER A 1 367 ? -0.822 -23.836 -0.415 1.00 90.81 367 SER A O 1
ATOM 2965 N N . THR A 1 368 ? -0.256 -24.664 -2.435 1.00 91.75 368 THR A N 1
ATOM 2966 C CA . THR A 1 368 ? -0.272 -26.083 -2.041 1.00 91.75 368 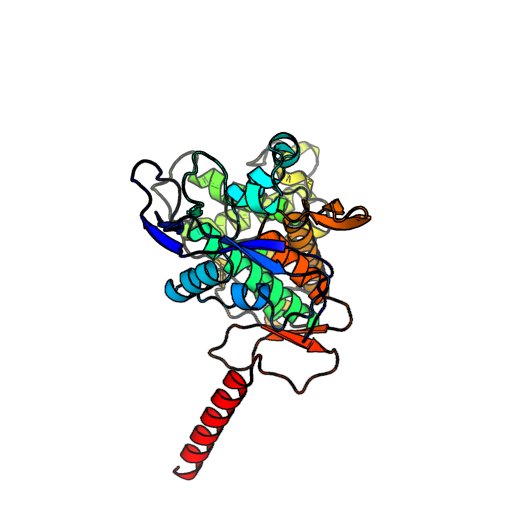THR A CA 1
ATOM 2967 C C . THR A 1 368 ? 0.692 -26.356 -0.889 1.00 91.75 368 THR A C 1
ATOM 2969 O O . THR A 1 368 ? 0.355 -27.095 0.032 1.00 91.75 368 THR A O 1
ATOM 2972 N N . ARG A 1 369 ? 1.856 -25.690 -0.876 1.00 92.69 369 ARG A N 1
ATOM 2973 C CA . ARG A 1 369 ? 2.832 -25.777 0.219 1.00 92.69 369 ARG A CA 1
ATOM 2974 C C . ARG A 1 369 ? 2.213 -25.377 1.560 1.00 92.69 369 ARG A C 1
ATOM 2976 O O . ARG A 1 369 ? 2.325 -26.130 2.524 1.00 92.69 369 ARG A O 1
ATOM 2983 N N . CYS A 1 370 ? 1.529 -24.232 1.622 1.00 94.19 370 CYS A N 1
ATOM 2984 C CA . CYS A 1 370 ? 0.864 -23.782 2.850 1.00 94.19 370 CYS A CA 1
ATOM 2985 C C . CYS A 1 370 ? -0.253 -24.740 3.282 1.00 94.19 370 CYS A C 1
ATOM 2987 O O . CYS A 1 370 ? -0.350 -25.071 4.464 1.00 94.19 370 CYS A O 1
ATOM 2989 N N . ALA A 1 371 ? -1.041 -25.249 2.330 1.00 93.25 371 ALA A N 1
ATOM 2990 C CA . ALA A 1 371 ? -2.081 -26.233 2.617 1.00 93.25 371 ALA A CA 1
ATOM 2991 C C . ALA A 1 371 ? -1.501 -27.533 3.212 1.00 93.25 371 ALA A C 1
ATOM 2993 O O . ALA A 1 371 ? -1.998 -28.027 4.225 1.00 93.25 371 ALA A O 1
ATOM 2994 N N . MET A 1 372 ? -0.413 -28.057 2.636 1.00 94.69 372 MET A N 1
ATOM 2995 C CA . MET A 1 372 ? 0.262 -29.266 3.122 1.00 94.69 372 MET A CA 1
ATOM 2996 C C . MET A 1 372 ? 0.893 -29.073 4.505 1.00 94.69 372 MET A C 1
ATOM 2998 O O . MET A 1 372 ? 0.778 -29.955 5.359 1.00 94.69 372 MET A O 1
ATOM 3002 N N . LEU A 1 373 ? 1.531 -27.924 4.753 1.00 94.38 373 LEU A N 1
ATOM 3003 C CA . LEU A 1 373 ? 2.111 -27.600 6.061 1.00 94.38 373 LEU A CA 1
ATOM 3004 C C . LEU A 1 373 ? 1.040 -27.598 7.157 1.00 94.38 373 LEU A C 1
ATOM 3006 O O . LEU A 1 373 ? 1.217 -28.239 8.197 1.00 94.38 373 LEU A O 1
ATOM 3010 N N . MET A 1 374 ? -0.099 -26.952 6.900 1.00 95.38 374 MET A N 1
ATOM 3011 C CA . MET A 1 374 ? -1.206 -26.909 7.854 1.00 95.38 374 MET A CA 1
ATOM 3012 C C . MET A 1 374 ? -1.886 -28.270 8.030 1.00 95.38 374 MET A C 1
ATOM 3014 O O . MET A 1 374 ? -2.228 -28.631 9.156 1.00 95.38 374 MET A O 1
ATOM 3018 N N . ALA A 1 375 ? -2.024 -29.068 6.967 1.00 93.62 375 ALA A N 1
ATOM 3019 C CA . ALA A 1 375 ? -2.535 -30.436 7.067 1.00 93.62 375 ALA A CA 1
ATOM 3020 C C . ALA A 1 375 ? -1.650 -31.308 7.977 1.00 93.62 375 ALA A C 1
ATOM 3022 O O . ALA A 1 375 ? -2.160 -31.993 8.868 1.00 93.62 375 ALA A O 1
ATOM 3023 N N . LYS A 1 376 ? -0.322 -31.219 7.817 1.00 94.44 376 LYS A N 1
ATOM 3024 C CA . LYS A 1 376 ? 0.649 -31.937 8.655 1.00 94.44 376 LYS A CA 1
ATOM 3025 C C . LYS A 1 376 ? 0.616 -31.466 10.110 1.00 94.44 376 LYS A C 1
ATOM 3027 O O . LYS A 1 376 ? 0.714 -32.289 11.018 1.00 94.44 376 LYS A O 1
ATOM 3032 N N . ARG A 1 377 ? 0.452 -30.160 10.351 1.00 92.56 377 ARG A N 1
ATOM 3033 C CA . ARG A 1 377 ? 0.299 -29.597 11.704 1.00 92.56 377 ARG A CA 1
ATOM 3034 C C . ARG A 1 377 ? -0.956 -30.136 12.399 1.00 92.56 377 ARG A C 1
ATOM 3036 O O . ARG A 1 377 ? -0.837 -30.695 13.484 1.00 92.56 377 ARG A O 1
ATOM 3043 N N . LYS A 1 378 ? -2.111 -30.094 11.728 1.00 92.75 378 LYS A N 1
ATOM 3044 C CA . LYS A 1 378 ? -3.379 -30.641 12.249 1.00 92.75 378 LYS A CA 1
ATOM 3045 C C . LYS A 1 378 ? -3.333 -32.152 12.477 1.00 92.75 378 LYS A C 1
ATOM 3047 O O . LYS A 1 378 ? -3.984 -32.666 13.379 1.00 92.75 378 LYS A O 1
ATOM 3052 N N . GLN A 1 379 ? -2.600 -32.896 11.648 1.00 92.75 379 GLN A N 1
ATOM 3053 C CA . GLN A 1 379 ? -2.368 -34.321 11.889 1.00 92.75 379 GLN A CA 1
ATOM 3054 C C . GLN A 1 379 ? -1.605 -34.536 13.201 1.00 92.75 379 GLN A C 1
ATOM 3056 O O . GLN A 1 379 ? -2.089 -35.269 14.053 1.00 92.75 379 GLN A O 1
ATOM 3061 N N . ARG A 1 380 ? -0.490 -33.823 13.407 1.00 92.69 380 ARG A N 1
ATOM 3062 C CA . ARG A 1 380 ? 0.300 -33.903 14.647 1.00 92.69 380 ARG A CA 1
ATOM 3063 C C . ARG A 1 380 ? -0.498 -33.506 15.890 1.00 92.69 380 ARG A C 1
ATOM 3065 O O . ARG A 1 380 ? -0.331 -34.131 16.927 1.00 92.69 380 ARG A O 1
ATOM 3072 N N . GLU A 1 381 ? -1.346 -32.482 15.797 1.00 92.00 381 GLU A N 1
ATOM 3073 C CA . GLU A 1 381 ? -2.236 -32.069 16.895 1.00 92.00 381 GLU A CA 1
ATOM 3074 C C . GLU A 1 381 ? -3.224 -33.187 17.260 1.00 92.00 381 GLU A C 1
ATOM 3076 O O . GLU A 1 381 ? -3.353 -33.536 18.429 1.00 92.00 381 GLU A O 1
ATOM 3081 N N . ARG A 1 382 ? -3.847 -33.828 16.262 1.00 92.31 382 ARG A N 1
ATOM 3082 C CA . ARG A 1 382 ? -4.737 -34.980 16.488 1.00 92.31 382 ARG A CA 1
ATOM 3083 C C . ARG A 1 382 ? -4.011 -36.192 17.063 1.00 92.31 382 ARG A C 1
ATOM 3085 O O . ARG A 1 382 ? -4.584 -36.887 17.890 1.00 92.31 382 ARG A O 1
ATOM 3092 N N . ASP A 1 383 ? -2.785 -36.453 16.621 1.00 91.44 383 ASP A N 1
ATOM 3093 C CA . ASP A 1 383 ? -2.004 -37.587 17.115 1.00 91.44 383 ASP A CA 1
ATOM 3094 C C . ASP A 1 383 ? -1.592 -37.385 18.581 1.00 91.44 383 ASP A C 1
ATOM 3096 O O . ASP A 1 383 ? -1.643 -38.342 19.351 1.00 91.44 383 ASP A O 1
ATOM 3100 N N . LYS A 1 384 ? -1.283 -36.144 18.993 1.00 89.69 384 LYS A N 1
ATOM 3101 C CA . LYS A 1 384 ? -1.043 -35.793 20.404 1.00 89.69 384 LYS A CA 1
ATOM 3102 C C . LYS A 1 384 ? -2.281 -36.021 21.270 1.00 89.69 384 LYS A C 1
ATOM 3104 O O . LYS A 1 384 ? -2.193 -36.750 22.243 1.00 89.69 384 LYS A O 1
ATOM 3109 N N . HIS A 1 385 ? -3.443 -35.522 20.846 1.00 81.75 385 HIS A N 1
ATOM 3110 C CA . HIS A 1 385 ? -4.708 -35.715 21.569 1.00 81.75 385 HIS A CA 1
ATOM 3111 C C . HIS A 1 385 ? -5.195 -37.171 21.653 1.00 81.75 385 HIS A C 1
ATOM 3113 O O . HIS A 1 385 ? -6.158 -37.441 22.355 1.00 81.75 385 HIS A O 1
ATOM 3119 N N . LYS A 1 386 ? -4.597 -38.101 20.898 1.00 75.25 386 LYS A N 1
ATOM 3120 C CA . LYS A 1 386 ? -4.874 -39.542 21.016 1.00 75.25 386 LYS A CA 1
ATOM 3121 C C . LYS A 1 386 ? -3.959 -40.257 22.013 1.00 75.25 386 LYS A C 1
ATOM 3123 O O . LYS A 1 386 ? -4.209 -41.423 22.304 1.00 75.25 386 LYS A O 1
ATOM 3128 N N . HIS A 1 387 ? -2.865 -39.614 22.419 1.00 62.56 387 HIS A N 1
ATOM 3129 C CA . HIS A 1 387 ? -1.891 -40.144 23.378 1.00 62.56 387 HIS A CA 1
ATOM 3130 C C . HIS A 1 387 ? -2.042 -39.514 24.773 1.00 62.56 387 HIS A C 1
ATOM 3132 O O . HIS A 1 387 ? -1.373 -39.972 25.698 1.00 62.56 387 HIS A O 1
ATOM 3138 N N . ASP A 1 388 ? -2.915 -38.512 24.895 1.00 53.53 388 ASP A N 1
ATOM 3139 C CA . ASP A 1 388 ? -3.499 -38.015 26.145 1.00 53.53 388 ASP A CA 1
ATOM 3140 C C . ASP A 1 388 ? -4.838 -38.729 26.387 1.00 53.53 388 ASP A C 1
ATOM 3142 O O . ASP A 1 388 ? -5.151 -39.021 27.565 1.00 53.53 388 ASP A O 1
#

Sequence (388 aa):
MVVNKGFSFSNIVGMYAIKEMPANHKLNSSNKIITALYPGNLKKLYSQNSYEEGSIAYEFQAIDTNDIKQIIQFCNQYGLLFSNRLLANQTNNYIFMKTYKSIFSEAVPNFAPDEVNLDMFIDEVITMHRLIGLKAALDTNDPVELINCLLPLLLCYTYKTPEPGTNETECFNNLFYKYLSSYYLIDQPCLFELKDVYLPELNHLLDDLTKFVYEDKTNRWLQLPLKLEAYKYMNNCTWQNYHDIMTNLLKVVSISSNDSLSELYYSENISKDLLNSCGITDLMLQHAAVTCLADHFNSQTMLITPELRFENDQLTSDWKITSLLEAMYMELSVSFAPNTQVKKCANPTCNSFFDVGIGNSRKIYCSTRCAMLMAKRKQRERDKHKHD

pLDDT: mean 83.22, std 14.33, range [40.81, 97.94]

Foldseek 3Di:
DFDQLQFKDKDFAAFWDKDAADPVPPDDDGSIKIWHPDGGAIGIPHDNPDGDDDALLLLLLQDDLVDRVSVRVSCNVGNDQAFPLLVVLVDPVCVVVVHDSRVSSRDDPPDDIGMDGSLVSSLLSLLSLLLLQCQQCLLVLPLQSLCQSQVLLQQLDDPPDPDQDPADRSLSSVLLVCLLCVVQPPDPVPPDASQRCSQVSVVVVLVLLVCCVPPDPVCNPVDDPDDPVSCVCSVPPLVVLVSLQVVLLVVPWGWTAPRNSSHIDIPDRDDPVSCVVSPNDSVSSSVNSVRSSVRVLCVLQVPWDKDWDCPPNDIDIHIDDRGVSSVSSSSVVSLSDPQWHKAAAPQPVTSGIDIDGPPPPPDRHRDPVSVVVVVVVVVVVVVVVVVD

Secondary structure (DSSP, 8-state):
--B--S--EEEEE--EEEEEPPTT---SSS-EEEEESS-PEEEEEE-TTS-BSS-HHHHHTT--TT-HHHHHHHHHHH--S--HHHHHTTSTHHHHTTS-HHHHHH--TTPPPPEEEHHHHHHHHHHHHHHHHHHHHHHHT-HHHHHHHHHHHHHS--TTSSS--SSHHHHHHHHHHHHHHHHHSSS-TTS--HHHHHHHHHHHHHHHHHHHHHS-TTTTTSS-SS-GGGGTTTTSHHHHHHHHHHHHHTTT--EEE-TTS--EEESS---HHHHHHTT--HHHHHHHHHHHHHHHHHHHHTT-EEEEEEETTEEEEEEE---HHHHHHHHHHHHT-TTEEEEE-SSTT---EEEEETT--S---SSHHHHHHHHHHHHHHHHHTTT-

Radius of gyration: 23.38 Å; chains: 1; bounding box: 50×76×66 Å

Organism: NCBI:txid1120996